Protein 6P3Q (pdb70)

InterPro domains:
  IPR000008 C2 domain [PF00168] (520-601)
  IPR000008 C2 domain [PS50004] (499-614)
  IPR000008 C2 domain [SM00239] (518-619)
  IPR000169 Cysteine peptidase, cysteine active site [PS00139] (75-86)
  IPR001300 Peptidase C2, calpain, catalytic domain [PF00648] (27-341)
  IPR001300 Peptidase C2, calpain, catalytic domain [PS50203] (26-343)
  IPR001300 Peptidase C2, calpain, catalytic domain [SM00230] (8-351)
  IPR001300 Peptidase C2, calpain, catalytic domain [cd00044] (16-341)
  IPR022682 Peptidase C2, calpain, large subunit, domain III [PF01067] (360-488)
  IPR022683 Peptidase C2, calpain, domain III [SM00720] (353-496)
  IPR022684 Peptidase C2, calpain family [PR00704] (11-34)
  IPR022684 Peptidase C2, calpain family [PR00704] (51-73)
  IPR022684 Peptidase C2, calpain family [PR00704] (75-91)
  IPR022684 Peptidase C2, calpain family [PR00704] (117-142)
  IPR022684 Peptidase C2, calpain family [PR00704] (147-170)
  IPR022684 Peptidase C2, calpain family [PR00704] (172-199)
  IPR022684 Peptidase C2, calpain family [PR00704] (319-340)
  IPR022684 Peptidase C2, calpain family [PR00704] (373-390)
  IPR022684 Peptidase C2, calpain family [PR00704] (462-490)
  IPR022684 Peptidase C2, calpain family [PTHR10183] (6-520)

Secondary structure (DSSP, 8-state):
-PEEGGG--HHHHHHHHHHHT-----SSS-SSTTTTS-TT--------B-HHHHSSS-BS-SS-----EE--SS--HHHHHHHHHHHH-HHHHHHHSTTHHHHS--SSSGGG--SEEEEEEEETTEEEEEEEE--B-BSSSSBSSSEESSTTB-HHHHHHHHHHHHHSSGGGGGG--HHHHHHHHHSSEEEEEEHHHHTGGGTSHHHHHHHHHHHHHHHTT-EEEEE----SGGGTTPBPTTS-BTT-EEEEEEEEEEEPPTTSHHHH--SEEEEEEEE-TTSS----STTSTTSHHHHTS-HHHHHHHT---SSTTEEEEEHHHHHHH-SEEEEEE--HHHHH-/-EEGGG--HHHHHHHHHHHT-----SSS-SSTTTTS-TT------EEE-HHHHSSS-BS-SS-TTSS-EE--SS--HHHHHHHHHHHH-HHHHHHHSTTHHHHS--SSSGGG--SEEEEEEEETTEEEEEEEE--EEESSSSBSSSEESSTTB-HHHHHHHHHHHHHSSGGGGGG--HHHHHHHHHS-EEEEEESTTTTTTS-HHHHHHHHHHHHHHHHTT-EEEEE----STTTTTPBPTTS-BTT-EEEEEEEEEEE--GGGHHHH--SEEEEEEEE-TTSS----SSSSTTSTTTTTS-HHHHHHHT---SSTTEEEEEHHHHHHH--EEEEEE--HHHHH-

B-factor: mean 50.18, std 16.56, range [19.46, 105.51]

Nearest PDB structures (foldseek):
  6p3q-assembly2_B  TM=1.003E+00  e=1.565E-78  Homo sapiens
  6p3q-assembly1_A  TM=1.002E+00  e=2.944E-75  Homo sapiens
  7x79-assembly1_A  TM=8.755E-01  e=1.144E-37  Homo sapiens
  1df0-assembly1_A  TM=9.115E-01  e=4.468E-29  Rattus norvegicus
  1kfx-assembly1_L  TM=8.856E-01  e=1.282E-25  Homo sapiens

GO terms:
  GO:0009986 cell surface (C, IDA)
  GO:0004198 calcium-dependent cysteine-type endopeptidase activity (F, TAS)
  GO:0007165 signal transduction (P, TAS)
  GO:0005515 protein binding (F, IPI)
  GO:0070062 extracellular exosome (C, HDA)
  GO:0005925 focal adhesion (C, HDA)

Organism: Homo sapiens (NCBI:txid9606)

Sequence (690 aa):
CVKPYEDQNYSALRRDCRRRKVLFEDPLFPATDDSLYYKGTPGPAVRWKRPKGICEDPRLFVDGISHDLHQGQVGNCWFVAACSSLASRESLWQKVIPDWKEQEWDPEKPNAYAGIFHFHFWRFGEWVDVVIDDRLPTVNNQLIYCHSNSRNEFWCALVEKAYAKLAGCYQALDGGNTADALVDFTGGVSEPIDLTEGDFANDETKRNQLFERMLKVHSRGGLISASIKAVTAADMEARLACGLVKGHAYAVTDVRKVRLGHGLLAFFKSEKLDMIRLRNPWGEREWNGPWSDTSEEWQKVSKSEREKMGVTVQDDGEFWMTFEDVCRYFTDIIKCRVILENLYFVKPYEDQNYSALRRDCRRRKVLFEDPLFPATDDSLYYKGTPGPAVRWKRPKGICEDPRLFVDGISSHDLHQGQVGNCWFVAACSSLASRESLWQKVIPDWKEQEWDPEKPNAYAGIFHFHFWRFGEWVDVVIDDRLPTVNNQLIYCHSNSRNEFWCALVEKAYAKLAGCYQALDGGNTADALVDFTGGVSEPIDLTEGDFANDETKRNQLFERMLKVHSRGGLISASIKAVTAADMEARLACGLVKGHAYAVTDVRKVRLGHGLLAFFKSEKLDMIRLRNPWGEREWNGPWSDTSEEWQKVSKSEREKMGVTVQDDGEFWMTFEDVCRYFTDIIKCRVILENLYF

Solvent-accessible surface area: 32012 Å² total; per-residue (Å²): 180,45,102,55,48,77,140,10,82,19,48,55,51,22,165,57,8,85,218,161,178,64,62,13,112,3,101,92,5,48,25,58,82,101,3,0,22,117,197,78,58,126,31,78,98,26,174,42,54,35,0,88,34,21,31,148,79,6,64,1,11,29,130,41,16,62,65,49,8,82,9,13,134,61,15,23,12,38,0,0,0,0,0,7,1,0,4,44,54,107,50,0,19,62,45,0,1,13,78,62,108,68,14,22,19,39,86,108,63,92,116,33,44,5,0,9,4,15,1,15,0,39,83,189,56,68,13,7,14,0,0,0,0,0,42,4,2,2,52,112,73,106,20,5,19,1,36,4,103,22,199,29,4,0,1,2,0,0,0,1,0,0,16,0,10,28,53,46,9,4,50,16,7,86,67,33,58,15,14,78,0,0,34,14,0,2,1,6,64,27,58,87,20,45,4,98,147,28,74,27,32,111,50,106,100,107,34,57,118,4,0,85,98,1,51,120,10,33,82,156,5,1,6,2,2,1,29,9,101,30,119,72,98,95,23,86,82,34,168,40,98,12,0,0,14,60,18,10,9,0,1,9,21,12,6,90,96,2,161,9,30,179,54,23,69,78,71,36,162,46,85,96,38,28,0,0,28,0,27,4,6,40,8,104,49,46,2,76,16,48,8,1,74,86,10,102,38,32,134,96,6,66,134,85,47,32,89,176,16,13,0,53,63,117,63,95,6,5,7,1,0,21,4,67,8,2,6,124,81,5,18,21,0,23,4,1,107,14,50,26,98,32,34,24,117,73,113,53,52,78,132,10,86,19,49,59,53,29,172,48,6,79,186,142,178,60,65,9,109,3,102,94,8,50,24,56,80,104,3,0,21,116,191,78,60,128,31,69,95,29,179,41,52,37,0,152,37,22,29,137,80,15,69,0,11,28,120,33,19,47,57,48,40,8,74,9,12,129,63,17,20,12,37,0,0,1,0,0,8,0,0,4,48,49,111,52,0,18,58,36,0,1,14,91,62,78,59,16,22,31,39,83,106,70,92,121,30,60,5,0,10,2,15,0,14,0,37,88,184,56,76,13,11,18,0,0,0,0,0,44,2,1,3,46,122,72,108,21,3,17,1,38,4,98,19,196,28,3,0,1,2,0,0,0,1,1,0,15,0,11,24,46,45,8,2,52,19,7,86,68,33,60,13,13,80,0,0,34,13,0,0,2,5,60,28,50,92,20,45,5,87,115,49,71,27,50,94,58,106,102,102,41,51,124,6,0,82,119,2,49,118,13,38,69,139,0,1,5,1,1,2,24,7,110,31,115,70,98,89,22,88,82,34,158,44,94,10,3,0,16,57,20,10,10,0,2,8,26,10,4,90,98,2,170,14,34,167,68,21,84,76,93,35,159,38,111,92,38,30,0,2,42,0,34,4,7,38,10,101,50,50,2,83,14,51,10,0,73,86,6,120,37,36,130,42,9,68,137,88,46,30,87,183,19,15,0,55,61,150,54,94,6,15,7,1,0,18,3,75,7,5,6,127,81,6,22,27,4,24,5,0,96,15,52,24,121,31,30,34,157

CATH classification: 3.90.70.10

Structure (mmCIF, N/CA/C/O backbone):
data_6P3Q
#
_entry.id   6P3Q
#
_cell.length_a   84.038
_cell.length_b   51.576
_cell.length_c   110.635
_cell.angle_alpha   90.000
_cell.angle_beta   110.425
_cell.angle_gamma   90.000
#
_symmetry.space_group_name_H-M   'P 1 21 1'
#
loop_
_atom_site.group_PDB
_atom_site.id
_atom_site.type_symbol
_atom_site.label_atom_id
_atom_site.label_alt_id
_atom_site.label_comp_id
_atom_site.label_asym_id
_atom_site.label_entity_id
_atom_site.label_seq_id
_atom_site.pdbx_PDB_ins_code
_atom_site.Cartn_x
_atom_site.Cartn_y
_atom_site.Cartn_z
_atom_site.occupancy
_atom_site.B_iso_or_equiv
_atom_site.auth_seq_id
_atom_site.auth_comp_id
_atom_site.auth_asym_id
_atom_site.auth_atom_id
_atom_site.pdbx_PDB_model_num
ATOM 1 N N . CYS A 1 7 ? 28.20267 24.99953 22.95941 1.000 77.95082 4 CYS A N 1
ATOM 2 C CA . CYS A 1 7 ? 26.82013 24.77037 22.55722 1.000 81.39313 4 CYS A CA 1
ATOM 3 C C . CYS A 1 7 ? 26.65426 25.13564 21.07843 1.000 80.34318 4 CYS A C 1
ATOM 4 O O . CYS A 1 7 ? 27.30966 26.06372 20.57467 1.000 75.11938 4 CYS A O 1
ATOM 7 N N . VAL A 1 8 ? 25.78355 24.38921 20.39211 1.000 75.41161 5 VAL A N 1
ATOM 8 C CA . VAL A 1 8 ? 25.64690 24.51396 18.94381 1.000 72.74468 5 VAL A CA 1
ATOM 9 C C . VAL A 1 8 ? 25.03769 25.87235 18.59774 1.000 69.36691 5 VAL A C 1
ATOM 10 O O . VAL A 1 8 ? 24.04115 26.30446 19.20049 1.000 63.41053 5 VAL A O 1
ATOM 14 N N . LYS A 1 9 ? 25.64398 26.54889 17.61556 1.000 63.72091 6 LYS A N 1
ATOM 15 C CA . LYS A 1 9 ? 25.35719 27.95804 17.30561 1.000 70.18079 6 LYS A CA 1
ATOM 16 C C . LYS A 1 9 ? 23.96218 28.15466 16.72131 1.000 67.98575 6 LYS A C 1
ATOM 17 O O . LYS A 1 9 ? 23.65730 27.57641 15.67042 1.000 65.29352 6 LYS A O 1
ATOM 23 N N . PRO A 1 10 ? 23.09966 28.96844 17.34102 1.000 70.78708 7 PRO A N 1
ATOM 24 C CA . PRO A 1 10 ? 21.73193 29.13436 16.82144 1.000 66.22699 7 PRO A CA 1
ATOM 25 C C . PRO A 1 10 ? 21.70844 29.93870 15.52364 1.000 59.60069 7 PRO A C 1
ATOM 26 O O . PRO A 1 10 ? 22.36054 30.97802 15.40110 1.000 63.55289 7 PRO A O 1
ATOM 30 N N . TYR A 1 11 ? 21.00489 29.40358 14.53047 1.000 55.39912 8 TYR A N 1
ATOM 31 C CA . TYR A 1 11 ? 20.82182 30.08258 13.25313 1.000 55.84420 8 TYR A CA 1
ATOM 32 C C . TYR A 1 11 ? 19.85841 31.25775 13.39831 1.000 61.30922 8 TYR A C 1
ATOM 33 O O . TYR A 1 11 ? 18.69249 31.07198 13.77537 1.000 61.43344 8 TYR A O 1
ATOM 42 N N . GLU A 1 12 ? 20.34845 32.46506 13.09422 1.000 61.50797 9 GLU A N 1
ATOM 43 C CA . GLU A 1 12 ? 19.52713 33.67586 13.08767 1.000 55.61273 9 GLU A CA 1
ATOM 44 C C . GLU A 1 12 ? 18.92444 33.95974 14.45971 1.000 61.50575 9 GLU A C 1
ATOM 45 O O . GLU A 1 12 ? 17.74135 34.27112 14.58455 1.000 65.64643 9 GLU A O 1
ATOM 51 N N . ASP A 1 13 ? 19.75202 33.83376 15.49809 1.000 64.40890 10 ASP A N 1
ATOM 52 C CA . ASP A 1 13 ? 19.41921 34.27209 16.85417 1.000 65.69964 10 ASP A CA 1
ATOM 53 C C . ASP A 1 13 ? 18.13452 33.63692 17.37184 1.000 66.47051 10 ASP A C 1
ATOM 54 O O . ASP A 1 13 ? 17.38718 34.26261 18.12436 1.000 76.14904 10 ASP A O 1
ATOM 59 N N . GLN A 1 14 ? 17.85914 32.39423 16.99403 1.000 61.56699 11 GLN A N 1
ATOM 60 C CA . GLN A 1 14 ? 16.63176 31.71988 17.39829 1.000 56.98242 11 GLN A CA 1
ATOM 61 C C . GLN A 1 14 ? 16.98433 30.60383 18.36754 1.000 57.08863 11 GLN A C 1
ATOM 62 O O . GLN A 1 14 ? 17.71566 29.66928 18.01283 1.000 58.97314 11 GLN A O 1
ATOM 68 N N . ASN A 1 15 ? 16.47105 30.70627 19.58572 1.000 53.94889 12 ASN A N 1
ATOM 69 C CA . ASN A 1 15 ? 16.75044 29.73969 20.63736 1.000 55.90723 12 ASN A CA 1
ATOM 70 C C . ASN A 1 15 ? 15.55710 28.79370 20.71524 1.000 61.32368 12 ASN A C 1
ATOM 71 O O . ASN A 1 15 ? 14.50042 29.17034 21.22733 1.000 65.82635 12 ASN A O 1
ATOM 76 N N . TYR A 1 16 ? 15.72642 27.56657 20.20488 1.000 50.09308 13 TYR A N 1
ATOM 77 C CA . TYR A 1 16 ? 14.64728 26.58043 20.21928 1.000 51.55179 13 TYR A CA 1
ATOM 78 C C . TYR A 1 16 ? 13.97707 26.48029 21.59012 1.000 55.10734 13 TYR A C 1
ATOM 79 O O . TYR A 1 16 ? 12.77677 26.74006 21.72713 1.000 54.06907 13 TYR A O 1
ATOM 88 N N . SER A 1 17 ? 14.73410 26.07392 22.61496 1.000 57.34060 14 SER A N 1
ATOM 89 C CA . SER A 1 17 ? 14.10989 25.68906 23.88075 1.000 61.59148 14 SER A CA 1
ATOM 90 C C . SER A 1 17 ? 13.43368 26.88340 24.54910 1.000 66.94508 14 SER A C 1
ATOM 91 O O . SER A 1 17 ? 12.45693 26.70807 25.29057 1.000 67.44856 14 SER A O 1
ATOM 94 N N . ALA A 1 18 ? 13.96311 28.09624 24.33291 1.000 68.96992 15 ALA A N 1
ATOM 95 C CA . ALA A 1 18 ? 13.34947 29.31394 24.87693 1.000 69.83163 15 ALA A CA 1
ATOM 96 C C . ALA A 1 18 ? 11.99622 29.59152 24.22689 1.000 69.51084 15 ALA A C 1
ATOM 97 O O . ALA A 1 18 ? 10.97019 29.71053 24.91259 1.000 69.81649 15 ALA A O 1
ATOM 99 N N . LEU A 1 19 ? 11.98797 29.70777 22.89459 1.000 59.99655 16 LEU A N 1
ATOM 100 C CA . LEU A 1 19 ? 10.74731 29.85157 22.14411 1.000 54.94073 16 LEU A CA 1
ATOM 101 C C . LEU A 1 19 ? 9.76642 28.71698 22.44013 1.000 62.39358 16 LEU A C 1
ATOM 102 O O . LEU A 1 19 ? 8.56310 28.95723 22.58642 1.000 61.88294 16 LEU A O 1
ATOM 107 N N . ARG A 1 20 ? 10.24491 27.46775 22.49733 1.000 61.42903 17 ARG A N 1
ATOM 108 C CA . ARG A 1 20 ? 9.33634 26.36400 22.80377 1.000 61.31436 17 ARG A CA 1
ATOM 109 C C . ARG A 1 20 ? 8.67163 26.55690 24.16517 1.000 65.63234 17 ARG A C 1
ATOM 110 O O . ARG A 1 20 ? 7.44149 26.52700 24.27540 1.000 66.10886 17 ARG A O 1
ATOM 118 N N . ARG A 1 21 ? 9.47352 26.76442 25.21647 1.000 66.00561 18 ARG A N 1
ATOM 119 C CA . ARG A 1 21 ? 8.92375 26.83320 26.56898 1.000 71.53028 18 ARG A CA 1
ATOM 120 C C . ARG A 1 21 ? 8.00113 28.03223 26.74051 1.000 72.84313 18 ARG A C 1
ATOM 121 O O . ARG A 1 21 ? 7.05445 27.97773 27.53745 1.000 72.90843 18 ARG A O 1
ATOM 129 N N . ASP A 1 22 ? 8.25514 29.11145 25.99490 1.000 71.56421 19 ASP A N 1
ATOM 130 C CA . ASP A 1 22 ? 7.30692 30.21908 25.90311 1.000 70.87272 19 ASP A CA 1
ATOM 131 C C . ASP A 1 22 ? 5.95423 29.73705 25.38618 1.000 70.81509 19 ASP A C 1
ATOM 132 O O . ASP A 1 22 ? 4.92546 29.88700 26.05643 1.000 74.63076 19 ASP A O 1
ATOM 137 N N . CYS A 1 23 ? 5.94984 29.13186 24.19373 1.000 71.43265 20 CYS A N 1
ATOM 138 C CA . CYS A 1 23 ? 4.71908 28.64588 23.57344 1.000 68.83326 20 CYS A CA 1
ATOM 139 C C . CYS A 1 23 ? 3.94688 27.69769 24.47704 1.000 69.47087 20 CYS A C 1
ATOM 140 O O . CYS A 1 23 ? 2.71017 27.71030 24.48152 1.000 67.79902 20 CYS A O 1
ATOM 143 N N . ARG A 1 24 ? 4.65838 26.83278 25.20814 1.000 69.99608 21 ARG A N 1
ATOM 144 C CA . ARG A 1 24 ? 4.00447 25.91836 26.14429 1.000 78.02958 21 ARG A CA 1
ATOM 145 C C . ARG A 1 24 ? 3.34103 26.68178 27.29020 1.000 78.81774 21 ARG A C 1
ATOM 146 O O . ARG A 1 24 ? 2.18881 26.40356 27.65277 1.000 75.78526 21 ARG A O 1
ATOM 154 N N . ARG A 1 25 ? 4.07207 27.61674 27.90745 1.000 77.12560 22 ARG A N 1
ATOM 155 C CA . ARG A 1 25 ? 3.48645 28.38996 28.99643 1.000 81.34637 22 ARG A CA 1
ATOM 156 C C . ARG A 1 25 ? 2.23126 29.12345 28.53318 1.000 78.82999 22 ARG A C 1
ATOM 157 O O . ARG A 1 25 ? 1.25526 29.21853 29.28455 1.000 88.04187 22 ARG A O 1
ATOM 165 N N . ARG A 1 26 ? 2.22582 29.62360 27.29190 1.000 68.23823 23 ARG A N 1
ATOM 166 C CA . ARG A 1 26 ? 1.09394 30.35767 26.72873 1.000 65.27445 23 ARG A CA 1
ATOM 167 C C . ARG A 1 26 ? 0.05303 29.48366 26.02035 1.000 67.40341 23 ARG A C 1
ATOM 168 O O . ARG A 1 26 ? -1.02107 29.99020 25.67834 1.000 64.29801 23 ARG A O 1
ATOM 176 N N . LYS A 1 27 ? 0.33613 28.19176 25.81156 1.000 75.21430 24 LYS A N 1
ATOM 177 C CA . LYS A 1 27 ? -0.57339 27.23211 25.15830 1.000 68.90436 24 LYS A CA 1
ATOM 178 C C . LYS A 1 27 ? -0.92572 27.65212 23.72880 1.000 64.40164 24 LYS A C 1
ATOM 179 O O . LYS A 1 27 ? -2.07264 27.57111 23.29389 1.000 62.31958 24 LYS A O 1
ATOM 185 N N . VAL A 1 28 ? 0.08991 28.07043 22.98169 1.000 63.49346 25 VAL A N 1
ATOM 186 C CA . VAL A 1 28 ? -0.05459 28.43794 21.58139 1.000 66.27724 25 VAL A CA 1
ATOM 187 C C . VAL A 1 28 ? 0.99799 27.65098 20.80171 1.000 68.66303 25 VAL A C 1
ATOM 188 O O . VAL A 1 28 ? 1.96583 27.14782 21.37403 1.000 67.33954 25 VAL A O 1
ATOM 192 N N . LEU A 1 29 ? 0.76769 27.47952 19.49492 1.000 61.68889 26 LEU A N 1
ATOM 193 C CA . LEU A 1 29 ? 1.68953 26.74856 18.62630 1.000 54.39769 26 LEU A CA 1
ATOM 194 C C . LEU A 1 29 ? 2.58678 27.71412 17.86515 1.000 50.99756 26 LEU A C 1
ATOM 195 O O . LEU A 1 29 ? 2.09805 28.63026 17.19572 1.000 54.94752 26 LEU A O 1
ATOM 200 N N . PHE A 1 30 ? 3.88688 27.45050 17.90603 1.000 46.91488 27 PHE A N 1
ATOM 201 C CA . PHE A 1 30 ? 4.88087 28.37469 17.38085 1.000 51.18583 27 PHE A CA 1
ATOM 202 C C . PHE A 1 30 ? 4.58690 28.76438 15.93380 1.000 50.72368 27 PHE A C 1
ATOM 203 O O . PHE A 1 30 ? 4.21009 27.91724 15.12148 1.000 54.93136 27 PHE A O 1
ATOM 211 N N . GLU A 1 31 ? 4.68140 30.06990 15.63401 1.000 51.20040 28 GLU A N 1
ATOM 212 C CA . GLU A 1 31 ? 4.62813 30.58924 14.26043 1.000 53.80861 28 GLU A CA 1
ATOM 213 C C . GLU A 1 31 ? 5.94853 31.30726 13.98507 1.000 52.95440 28 GLU A C 1
ATOM 214 O O . GLU A 1 31 ? 6.25752 32.29949 14.64922 1.000 58.88350 28 GLU A O 1
ATOM 220 N N . ASP A 1 32 ? 6.75538 30.77068 13.05709 1.000 51.97482 29 ASP A N 1
ATOM 221 C CA . ASP A 1 32 ? 8.09504 31.31633 12.71215 1.000 49.19800 29 ASP A CA 1
ATOM 222 C C . ASP A 1 32 ? 8.03974 32.65897 11.97048 1.000 53.46140 29 ASP A C 1
ATOM 223 O O . ASP A 1 32 ? 7.51490 32.70739 10.84865 1.000 54.25593 29 ASP A O 1
ATOM 228 N N . PRO A 1 33 ? 8.59445 33.75699 12.52828 1.000 50.18013 30 PRO A N 1
ATOM 229 C CA . PRO A 1 33 ? 8.59444 35.04212 11.79741 1.000 43.27298 30 PRO A CA 1
ATOM 230 C C . PRO A 1 33 ? 9.60208 35.13086 10.66739 1.000 42.24300 30 PRO A C 1
ATOM 231 O O . PRO A 1 33 ? 9.38369 35.89031 9.71843 1.000 43.74335 30 PRO A O 1
ATOM 235 N N . LEU A 1 34 ? 10.68915 34.38127 10.71841 1.000 43.71690 31 LEU A N 1
ATOM 236 C CA . LEU A 1 34 ? 11.71778 34.53429 9.70776 1.000 40.66897 31 LEU A CA 1
ATOM 237 C C . LEU A 1 34 ? 11.49563 33.62471 8.51598 1.000 46.26366 31 LEU A C 1
ATOM 238 O O . LEU A 1 34 ? 12.15942 33.80109 7.49023 1.000 46.55184 31 LEU A O 1
ATOM 243 N N . PHE A 1 35 ? 10.59575 32.64827 8.63149 1.000 46.86373 32 PHE A N 1
ATOM 244 C CA . PHE A 1 35 ? 10.24690 31.75720 7.52426 1.000 43.96988 32 PHE A CA 1
ATOM 245 C C . PHE A 1 35 ? 8.74133 31.52054 7.57221 1.000 48.21830 32 PHE A C 1
ATOM 246 O O . PHE A 1 35 ? 8.26146 30.43664 7.93430 1.000 42.86999 32 PHE A O 1
ATOM 254 N N . PRO A 1 36 ? 7.95842 32.53397 7.20500 1.000 53.51820 33 PRO A N 1
ATOM 255 C CA . PRO A 1 36 ? 6.51629 32.49315 7.46257 1.000 47.39520 33 PRO A CA 1
ATOM 256 C C . PRO A 1 36 ? 5.78908 31.59482 6.47117 1.000 43.73333 33 PRO A C 1
ATOM 257 O O . PRO A 1 36 ? 6.29700 31.23596 5.40215 1.000 36.59030 33 PRO A O 1
ATOM 261 N N . ALA A 1 37 ? 4.54569 31.28526 6.83714 1.000 41.07595 34 ALA A N 1
ATOM 262 C CA . ALA A 1 37 ? 3.72217 30.33875 6.10796 1.000 34.94518 34 ALA A CA 1
ATOM 263 C C . ALA A 1 37 ? 3.13350 30.97377 4.85675 1.000 37.07050 34 ALA A C 1
ATOM 264 O O . ALA A 1 37 ? 1.92779 30.88258 4.61862 1.000 44.30062 34 ALA A O 1
ATOM 266 N N . THR A 1 38 ? 3.96688 31.59019 4.03022 1.000 32.64971 35 THR A N 1
ATOM 267 C CA . THR A 1 38 ? 3.47528 32.45276 2.97051 1.000 34.76172 35 THR A CA 1
ATOM 268 C C . THR A 1 38 ? 4.25006 32.15154 1.71219 1.000 35.97711 35 THR A C 1
ATOM 269 O O . THR A 1 38 ? 5.32399 31.55853 1.75898 1.000 38.32123 35 THR A O 1
ATOM 273 N N . ASP A 1 39 ? 3.75522 32.66568 0.59134 1.000 36.83137 36 ASP A N 1
ATOM 274 C CA . ASP A 1 39 ? 4.40885 32.38471 -0.67439 1.000 36.94550 36 ASP A CA 1
ATOM 275 C C . ASP A 1 39 ? 5.81505 32.94810 -0.76550 1.000 36.86234 36 ASP A C 1
ATOM 276 O O . ASP A 1 39 ? 6.48349 32.70882 -1.77511 1.000 37.84412 36 ASP A O 1
ATOM 281 N N . ASP A 1 40 ? 6.28185 33.71798 0.21528 1.000 38.42453 37 ASP A N 1
ATOM 282 C CA . ASP A 1 40 ? 7.67335 34.15162 0.11087 1.000 40.82273 37 ASP A CA 1
ATOM 283 C C . ASP A 1 40 ? 8.65433 33.07022 0.53319 1.000 42.28837 37 ASP A C 1
ATOM 284 O O . ASP A 1 40 ? 9.77726 33.02819 0.01231 1.000 41.16535 37 ASP A O 1
ATOM 289 N N . SER A 1 41 ? 8.22970 32.15775 1.40722 1.000 36.41925 38 SER A N 1
ATOM 290 C CA . SER A 1 41 ? 9.01727 30.98342 1.71270 1.000 28.29533 38 SER A CA 1
ATOM 291 C C . SER A 1 41 ? 8.96844 29.95958 0.58375 1.000 32.24592 38 SER A C 1
ATOM 292 O O . SER A 1 41 ? 9.72460 28.98707 0.62085 1.000 33.58081 38 SER A O 1
ATOM 295 N N . LEU A 1 42 ? 8.08959 30.14243 -0.40153 1.000 29.65184 39 LEU A N 1
ATOM 296 C CA . LEU A 1 42 ? 7.91176 29.19396 -1.49511 1.000 31.53585 39 LEU A CA 1
ATOM 297 C C . LEU A 1 42 ? 8.66932 29.57772 -2.75351 1.000 34.42607 39 LEU A C 1
ATOM 298 O O . LEU A 1 42 ? 9.43223 28.77426 -3.28409 1.000 36.27176 39 LEU A O 1
ATOM 303 N N . TYR A 1 43 ? 8.36727 30.73886 -3.32072 1.000 40.58766 40 TYR A N 1
ATOM 304 C CA . TYR A 1 43 ? 8.86626 31.08335 -4.64084 1.000 40.44594 40 TYR A CA 1
ATOM 305 C C . TYR A 1 43 ? 9.78932 32.28762 -4.57885 1.000 40.26476 40 TYR A C 1
ATOM 306 O O . TYR A 1 43 ? 9.78339 33.07503 -3.62424 1.000 38.87249 40 TYR A O 1
ATOM 315 N N . TYR A 1 44 ? 10.59450 32.39204 -5.62580 1.000 40.86800 41 TYR A N 1
ATOM 316 C CA . TYR A 1 44 ? 11.42795 33.55579 -5.81746 1.000 44.79126 41 TYR A CA 1
ATOM 317 C C . TYR A 1 44 ? 10.52478 34.77812 -5.95468 1.000 51.24199 41 TYR A C 1
ATOM 318 O O . TYR A 1 44 ? 9.33966 34.65805 -6.29381 1.000 47.96976 41 TYR A O 1
ATOM 327 N N . LYS A 1 45 ? 11.07662 35.94967 -5.60335 1.000 49.14214 42 LYS A N 1
ATOM 328 C CA . LYS A 1 45 ? 10.35555 37.21962 -5.66531 1.000 49.23738 42 LYS A CA 1
ATOM 329 C C . LYS A 1 45 ? 9.65789 37.39994 -7.01697 1.000 48.49628 42 LYS A C 1
ATOM 330 O O . LYS A 1 45 ? 10.29973 37.31364 -8.07445 1.000 43.29833 42 LYS A O 1
ATOM 336 N N . GLY A 1 46 ? 8.33135 37.61629 -6.97759 1.000 42.67101 43 GLY A N 1
ATOM 337 C CA . GLY A 1 46 ? 7.54642 37.88082 -8.17017 1.000 47.19682 43 GLY A CA 1
ATOM 338 C C . GLY A 1 46 ? 7.24787 36.68614 -9.05988 1.000 54.64414 43 GLY A C 1
ATOM 339 O O . GLY A 1 46 ? 6.54056 36.85247 -10.06425 1.000 57.47546 43 GLY A O 1
ATOM 340 N N . THR A 1 47 ? 7.78275 35.49559 -8.74562 1.000 60.18351 44 THR A N 1
ATOM 341 C CA . THR A 1 47 ? 7.45395 34.27354 -9.49552 1.000 58.95308 44 THR A CA 1
ATOM 342 C C . THR A 1 47 ? 6.03684 33.82689 -9.13023 1.000 56.11314 44 THR A C 1
ATOM 343 O O . THR A 1 47 ? 5.65810 33.88882 -7.95204 1.000 53.00812 44 THR A O 1
ATOM 347 N N . PRO A 1 48 ? 5.19051 33.48338 -10.10893 1.000 55.73839 45 PRO A N 1
ATOM 348 C CA . PRO A 1 48 ? 3.86587 32.92711 -9.79066 1.000 53.36702 45 PRO A CA 1
ATOM 349 C C . PRO A 1 48 ? 3.99869 31.43537 -9.52065 1.000 58.81338 45 PRO A C 1
ATOM 350 O O . PRO A 1 48 ? 4.52172 30.68253 -10.34994 1.000 57.23336 45 PRO A O 1
ATOM 354 N N . GLY A 1 49 ? 3.62138 31.02203 -8.31969 1.000 50.59762 46 GLY A N 1
ATOM 355 C CA . GLY A 1 49 ? 3.58317 29.61718 -8.02606 1.000 49.81225 46 GLY A CA 1
ATOM 356 C C . GLY A 1 49 ? 2.17729 29.14760 -7.72905 1.000 51.68672 46 GLY A C 1
ATOM 357 O O . GLY A 1 49 ? 1.25619 29.94633 -7.51612 1.000 54.05521 46 GLY A O 1
ATOM 358 N N . PRO A 1 50 ? 2.01383 27.82707 -7.63665 1.000 49.10015 47 PRO A N 1
ATOM 359 C CA . PRO A 1 50 ? 0.70926 27.24826 -7.28909 1.000 48.18728 47 PRO A CA 1
ATOM 360 C C . PRO A 1 50 ? 0.14875 27.79120 -5.98432 1.000 42.16557 47 PRO A C 1
ATOM 361 O O . PRO A 1 50 ? 0.87044 28.03616 -5.02127 1.000 45.54246 47 PRO A O 1
ATOM 365 N N . ALA A 1 51 ? -1.16454 27.92562 -5.93997 1.000 43.53887 48 ALA A N 1
ATOM 366 C CA . ALA A 1 51 ? -1.80162 28.26541 -4.68251 1.000 41.77102 48 ALA A CA 1
ATOM 367 C C . ALA A 1 51 ? -1.74348 27.05864 -3.77529 1.000 40.34329 48 ALA A C 1
ATOM 368 O O . ALA A 1 51 ? -2.07480 25.93694 -4.17872 1.000 44.98196 48 ALA A O 1
ATOM 370 N N . VAL A 1 52 ? -1.30090 27.31036 -2.55615 1.000 38.09348 49 VAL A N 1
ATOM 371 C CA . VAL A 1 52 ? -0.93366 26.32534 -1.55643 1.000 34.71609 49 VAL A CA 1
ATOM 372 C C . VAL A 1 52 ? -1.76024 26.60189 -0.31376 1.000 33.88912 49 VAL A C 1
ATOM 373 O O . VAL A 1 52 ? -2.26010 27.70850 -0.12980 1.000 37.32930 49 VAL A O 1
ATOM 377 N N . ARG A 1 53 ? -1.96542 25.57289 0.50634 1.000 29.01221 50 ARG A N 1
ATOM 378 C CA . ARG A 1 53 ? -2.52821 25.73051 1.84251 1.000 29.74650 50 ARG A CA 1
ATOM 379 C C . ARG A 1 53 ? -1.53752 25.16917 2.84916 1.000 33.93026 50 ARG A C 1
ATOM 380 O O . ARG A 1 53 ? -1.30416 23.96156 2.88137 1.000 35.46638 50 ARG A O 1
ATOM 388 N N . TRP A 1 54 ? -1.00236 26.02941 3.70424 1.000 34.97213 51 TRP A N 1
ATOM 389 C CA . TRP A 1 54 ? -0.09662 25.60521 4.76127 1.000 33.23747 51 TRP A CA 1
ATOM 39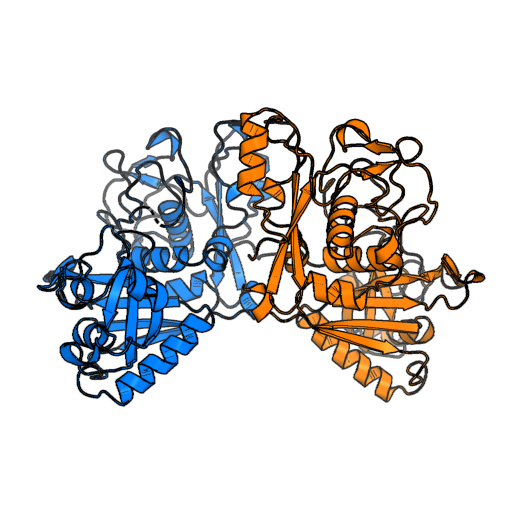0 C C . TRP A 1 54 ? -0.93664 24.96470 5.85756 1.000 34.37521 51 TRP A C 1
ATOM 391 O O . TRP A 1 54 ? -1.83583 25.61872 6.38669 1.000 36.04307 51 TRP A O 1
ATOM 402 N N . LYS A 1 55 ? -0.67886 23.68277 6.17985 1.000 34.49574 52 LYS A N 1
ATOM 403 C CA . LYS A 1 55 ? -1.37820 22.99334 7.26362 1.000 31.24886 52 LYS A CA 1
ATOM 404 C C . LYS A 1 55 ? -0.36494 22.44707 8.24900 1.000 34.57424 52 LYS A C 1
ATOM 405 O O . LYS A 1 55 ? 0.76962 22.13264 7.89037 1.000 36.64548 52 LYS A O 1
ATOM 411 N N . ARG A 1 56 ? -0.77702 22.36040 9.47788 1.000 37.41278 53 ARG A N 1
ATOM 412 C CA . ARG A 1 56 ? 0.00630 21.66627 10.48313 1.000 38.67483 53 ARG A CA 1
ATOM 413 C C . ARG A 1 56 ? -0.26483 20.16804 10.42766 1.000 39.58251 53 ARG A C 1
ATOM 414 O O . ARG A 1 56 ? -1.32254 19.74287 9.95224 1.000 37.95689 53 ARG A O 1
ATOM 422 N N . PRO A 1 57 ? 0.69143 19.34779 10.88697 1.000 45.77830 54 PRO A N 1
ATOM 423 C CA . PRO A 1 57 ? 0.52398 17.88572 10.75881 1.000 41.53191 54 PRO A CA 1
ATOM 424 C C . PRO A 1 57 ? -0.80160 17.37686 11.28853 1.000 43.54579 54 PRO A C 1
ATOM 425 O O . PRO A 1 57 ? -1.43479 16.56378 10.60016 1.000 41.93383 54 PRO A O 1
ATOM 429 N N . LYS A 1 58 ? -1.26433 17.86203 12.45401 1.000 41.92790 55 LYS A N 1
ATOM 430 C CA . LYS A 1 58 ? -2.58943 17.46940 12.94029 1.000 48.23756 55 LYS A CA 1
ATOM 431 C C . LYS A 1 58 ? -3.64425 17.64869 11.85864 1.000 45.76591 55 LYS A C 1
ATOM 432 O O . LYS A 1 58 ? -4.51541 16.79241 11.68187 1.000 48.54105 55 LYS A O 1
ATOM 438 N N . GLY A 1 59 ? -3.56012 18.74314 11.10384 1.000 37.11581 56 GLY A N 1
ATOM 439 C CA . GLY A 1 59 ? -4.52048 19.00312 10.05618 1.000 38.43977 56 GLY A CA 1
ATOM 440 C C . GLY A 1 59 ? -4.32079 18.21154 8.79169 1.000 40.11379 56 GLY A C 1
ATOM 441 O O . GLY A 1 59 ? -5.18848 18.24654 7.91504 1.000 40.31698 56 GLY A O 1
ATOM 442 N N . ILE A 1 60 ? -3.19493 17.52103 8.66012 1.000 40.28053 57 ILE A N 1
ATOM 443 C CA . ILE A 1 60 ? -2.96919 16.66348 7.50326 1.000 43.73584 57 ILE A CA 1
ATOM 444 C C . ILE A 1 60 ? -3.39694 15.22748 7.77978 1.000 46.59731 57 ILE A C 1
ATOM 445 O O . ILE A 1 60 ? -4.07439 14.60287 6.95848 1.000 50.26904 57 ILE A O 1
ATOM 450 N N . CYS A 1 61 ? -2.99077 14.66807 8.91885 1.000 47.39025 58 CYS A N 1
ATOM 451 C CA . CYS A 1 61 ? -3.37644 13.30851 9.28298 1.000 48.44647 58 CYS A CA 1
ATOM 452 C C . CYS A 1 61 ? -3.22634 13.12649 10.77552 1.000 51.28827 58 CYS A C 1
ATOM 453 O O . CYS A 1 61 ? -2.13657 13.33233 11.31355 1.000 53.88078 58 CYS A O 1
ATOM 456 N N . GLU A 1 62 ? -4.29507 12.67704 11.41849 1.000 53.98297 59 GLU A N 1
ATOM 457 C CA . GLU A 1 62 ? -4.27621 12.45513 12.85197 1.000 58.45361 59 GLU A CA 1
ATOM 458 C C . GLU A 1 62 ? -3.13230 11.52284 13.25105 1.000 48.57724 59 GLU A C 1
ATOM 459 O O . GLU A 1 62 ? -2.59214 10.77754 12.43298 1.000 45.33540 59 GLU A O 1
ATOM 465 N N . ASP A 1 63 ? -2.74951 11.60235 14.53669 1.000 42.38486 60 ASP A N 1
ATOM 466 C CA . ASP A 1 63 ? -1.60259 10.91113 15.12297 1.000 48.93582 60 ASP A CA 1
ATOM 467 C C . ASP A 1 63 ? -0.31531 11.22742 14.36520 1.000 46.11145 60 ASP A C 1
ATOM 468 O O . ASP A 1 63 ? 0.34564 10.31519 13.85738 1.000 43.32873 60 ASP A O 1
ATOM 473 N N . PRO A 1 64 ? 0.10103 12.48397 14.28171 1.000 47.61936 61 PRO A N 1
ATOM 474 C CA . PRO A 1 64 ? 1.28469 12.79032 13.47193 1.000 49.81056 61 PRO A CA 1
ATOM 475 C C . PRO A 1 64 ? 2.56067 12.34338 14.16977 1.000 50.06899 61 PRO A C 1
ATOM 476 O O . PRO A 1 64 ? 2.71432 12.51266 15.38286 1.000 50.60120 61 PRO A O 1
ATOM 480 N N . ARG A 1 65 ? 3.48928 11.78345 13.38401 1.000 43.44747 62 ARG A N 1
ATOM 481 C CA . ARG A 1 65 ? 4.75517 11.28457 13.91074 1.000 46.16106 62 ARG A CA 1
ATOM 482 C C . ARG A 1 65 ? 5.93880 11.76383 13.07561 1.000 42.32810 62 ARG A C 1
ATOM 483 O O . ARG A 1 65 ? 5.83672 11.92406 11.85555 1.000 39.42045 62 ARG A O 1
ATOM 491 N N . LEU A 1 66 ? 7.06548 12.00174 13.76278 1.000 42.50726 63 LEU A N 1
ATOM 492 C CA . LEU A 1 66 ? 8.34956 12.17350 13.08595 1.000 37.72782 63 LEU A CA 1
ATOM 493 C C . LEU A 1 66 ? 8.75161 10.91566 12.34483 1.000 39.34419 63 LEU A C 1
ATOM 494 O O . LEU A 1 66 ? 9.11982 10.96298 11.16307 1.000 32.33079 63 LEU A O 1
ATOM 499 N N . PHE A 1 67 ? 8.77432 9.79059 13.06665 1.000 42.30741 64 PHE A N 1
ATOM 500 C CA . PHE A 1 67 ? 8.98950 8.46898 12.49647 1.000 39.54664 64 PHE A CA 1
ATOM 501 C C . PHE A 1 67 ? 7.80066 7.59096 12.83517 1.000 40.72953 64 PHE A C 1
ATOM 502 O O . PHE A 1 67 ? 7.44279 7.44261 14.00845 1.000 42.21987 64 PHE A O 1
ATOM 510 N N . VAL A 1 68 ? 7.18333 7.03866 11.79906 1.000 42.67508 65 VAL A N 1
ATOM 511 C CA . VAL A 1 68 ? 6.31636 5.88003 11.93082 1.000 46.60218 65 VAL A CA 1
ATOM 512 C C . VAL A 1 68 ? 7.25191 4.68734 11.91630 1.000 50.18075 65 VAL A C 1
ATOM 513 O O . VAL A 1 68 ? 7.90024 4.42910 10.90105 1.000 56.26943 65 VAL A O 1
ATOM 517 N N . ASP A 1 69 ? 7.38006 4.00817 13.05707 1.000 49.77294 66 ASP A N 1
ATOM 518 C CA . ASP A 1 69 ? 8.35889 2.92911 13.24700 1.000 56.27446 66 ASP A CA 1
ATOM 519 C C . ASP A 1 69 ? 9.75138 3.54519 13.10859 1.000 61.22218 66 ASP A C 1
ATOM 520 O O . ASP A 1 69 ? 10.13391 4.37388 13.95708 1.000 51.80887 66 ASP A O 1
ATOM 525 N N . GLY A 1 70 ? 10.54126 3.16882 12.09455 1.000 62.72151 67 GLY A N 1
ATOM 526 C CA . GLY A 1 70 ? 11.88975 3.65934 11.90219 1.000 62.65341 67 GLY A CA 1
ATOM 527 C C . GLY A 1 70 ? 12.04812 4.57600 10.68977 1.000 62.29288 67 GLY A C 1
ATOM 528 O O . GLY A 1 70 ? 11.14955 4.73632 9.85751 1.000 65.47621 67 GLY A O 1
ATOM 529 N N . ILE A 1 71 ? 13.26123 5.12908 10.57339 1.000 51.04675 68 ILE A N 1
ATOM 530 C CA . ILE A 1 71 ? 13.50631 6.23483 9.65152 1.000 45.80940 68 ILE A CA 1
ATOM 531 C C . ILE A 1 71 ? 13.57574 5.74934 8.20219 1.000 51.51824 68 ILE A C 1
ATOM 532 O O . ILE A 1 71 ? 13.02769 6.38893 7.29421 1.000 47.12708 68 ILE A O 1
ATOM 537 N N . SER A 1 72 ? 14.23618 4.61899 7.95633 1.000 57.67075 69 SER A N 1
ATOM 538 C CA . SER A 1 72 ? 14.25463 4.01198 6.62124 1.000 59.27241 69 SER A CA 1
ATOM 539 C C . SER A 1 72 ? 13.60909 2.62687 6.65162 1.000 58.68018 69 SER A C 1
ATOM 540 O O . SER A 1 72 ? 12.65471 2.35619 5.92096 1.000 66.93454 69 SER A O 1
ATOM 543 N N . HIS A 1 74 ? 10.35739 3.64709 5.67257 1.000 58.85565 71 HIS A N 1
ATOM 544 C CA . HIS A 1 74 ? 9.32755 4.08611 4.73235 1.000 50.50068 71 HIS A CA 1
ATOM 545 C C . HIS A 1 74 ? 9.87362 4.74338 3.50192 1.000 39.21324 71 HIS A C 1
ATOM 546 O O . HIS A 1 74 ? 10.92309 5.36883 3.54220 1.000 37.48794 71 HIS A O 1
ATOM 553 N N . ASP A 1 75 ? 9.14519 4.56991 2.40219 1.000 36.90179 72 ASP A N 1
ATOM 554 C CA . ASP A 1 75 ? 9.56319 5.09739 1.11573 1.000 33.33859 72 ASP A CA 1
ATOM 555 C C . ASP A 1 75 ? 9.48781 6.61370 1.10312 1.000 30.96238 72 ASP A C 1
ATOM 556 O O . ASP A 1 75 ? 8.78190 7.24497 1.88355 1.000 27.75306 72 ASP A O 1
ATOM 561 N N . LEU A 1 76 ? 10.24734 7.20057 0.20904 1.000 27.33040 73 LEU A N 1
ATOM 562 C CA . LEU A 1 76 ? 10.25484 8.63768 0.09304 1.000 27.61874 73 LEU A CA 1
ATOM 563 C C . LEU A 1 76 ? 9.78454 9.00315 -1.29726 1.000 28.23574 73 LEU A C 1
ATOM 564 O O . LEU A 1 76 ? 10.04998 8.28643 -2.26222 1.000 28.52509 73 LEU A O 1
ATOM 569 N N . HIS A 1 77 ? 9.00529 10.06890 -1.36434 1.000 31.84548 74 HIS A N 1
ATOM 570 C CA . HIS A 1 77 ? 8.59116 10.66540 -2.61995 1.000 36.15843 74 HIS A CA 1
ATOM 571 C C . HIS A 1 77 ? 8.96050 12.14656 -2.57023 1.000 31.76322 74 HIS A C 1
ATOM 572 O O . HIS A 1 77 ? 8.93134 12.77491 -1.50208 1.000 28.65108 74 HIS A O 1
ATOM 579 N N . GLN A 1 78 ? 9.40663 12.67194 -3.71240 1.000 28.77985 75 GLN A N 1
ATOM 580 C CA . GLN A 1 78 ? 9.71646 14.09182 -3.79862 1.000 31.54786 75 GLN A CA 1
ATOM 581 C C . GLN A 1 78 ? 8.45908 14.92695 -3.93407 1.000 34.76221 75 GLN A C 1
ATOM 582 O O . GLN A 1 78 ? 8.40120 16.04001 -3.41424 1.000 36.44191 75 GLN A O 1
ATOM 588 N N . GLY A 1 79 ? 7.44019 14.39583 -4.57584 1.000 36.78229 76 GLY A N 1
ATOM 589 C CA . GLY A 1 79 ? 6.19427 15.09888 -4.72255 1.000 31.28180 76 GLY A CA 1
ATOM 590 C C . GLY A 1 79 ? 6.07207 15.74496 -6.08594 1.000 37.45606 76 GLY A C 1
ATOM 591 O O . GLY A 1 79 ? 6.90678 15.58331 -6.99095 1.000 35.19146 76 GLY A O 1
ATOM 592 N N . GLN A 1 80 ? 4.95847 16.47497 -6.20292 1.000 36.18608 77 GLN A N 1
ATOM 593 C CA . GLN A 1 80 ? 4.62332 17.17943 -7.43013 1.000 36.40585 77 GLN A CA 1
ATOM 594 C C . GLN A 1 80 ? 5.65733 18.23982 -7.76337 1.000 36.97095 77 GLN A C 1
ATOM 595 O O . GLN A 1 80 ? 5.90019 18.51311 -8.94667 1.000 39.33694 77 GLN A O 1
ATOM 601 N N . VAL A 1 81 ? 6.25217 18.87316 -6.74663 1.000 33.08512 78 VAL A N 1
ATOM 602 C CA . VAL A 1 81 ? 7.15237 19.99473 -7.01214 1.000 38.59745 78 VAL A CA 1
ATOM 603 C C . VAL A 1 81 ? 8.44867 19.90517 -6.20369 1.000 40.88973 78 VAL A C 1
ATOM 604 O O . VAL A 1 81 ? 9.29535 20.81213 -6.28116 1.000 38.24793 78 VAL A O 1
ATOM 608 N N . GLY A 1 82 ? 8.63753 18.79599 -5.46549 1.000 34.99843 79 GLY A N 1
ATOM 609 C CA . GLY A 1 82 ? 9.86059 18.56559 -4.71722 1.000 30.46402 79 GLY A CA 1
ATOM 610 C C . GLY A 1 82 ? 10.99274 18.10409 -5.62619 1.000 30.91294 79 GLY A C 1
ATOM 611 O O . GLY A 1 82 ? 10.83542 17.94849 -6.83601 1.000 32.22268 79 GLY A O 1
ATOM 612 N N . ASN A 1 83 ? 12.16243 17.88415 -5.02432 1.000 31.04900 80 ASN A N 1
ATOM 613 C CA . ASN A 1 83 ? 13.39801 17.61390 -5.76300 1.000 25.86969 80 ASN A CA 1
ATOM 614 C C . ASN A 1 83 ? 13.93671 16.21725 -5.46281 1.000 34.48363 80 ASN A C 1
ATOM 615 O O . ASN A 1 83 ? 14.23540 15.89849 -4.30264 1.000 31.30511 80 ASN A O 1
ATOM 620 N N . CYS A 1 84 ? 14.08577 15.39960 -6.52250 1.000 37.39670 81 CYS A N 1
ATOM 621 C CA . CYS A 1 84 ? 14.60004 14.04217 -6.38079 1.000 26.96146 81 CYS A CA 1
ATOM 622 C C . CYS A 1 84 ? 15.93000 14.00596 -5.63404 1.000 30.71076 81 CYS A C 1
ATOM 623 O O . CYS A 1 84 ? 16.15944 13.09909 -4.82231 1.000 28.55010 81 CYS A O 1
ATOM 626 N N . TRP A 1 85 ? 16.82687 14.97506 -5.89956 1.000 29.66763 82 TRP A N 1
ATOM 627 C CA . TRP A 1 85 ? 18.13959 14.95749 -5.24561 1.000 29.88718 82 TRP A CA 1
ATOM 628 C C . TRP A 1 85 ? 18.00443 15.03190 -3.73219 1.000 27.29336 82 TRP A C 1
ATOM 629 O O . TRP A 1 85 ? 18.82354 14.44658 -3.01053 1.000 26.16382 82 TRP A O 1
ATOM 640 N N . PHE A 1 86 ? 16.99488 15.75333 -3.23048 1.000 25.83259 83 PHE A N 1
ATOM 641 C CA . PHE A 1 86 ? 16.81518 15.84173 -1.78415 1.000 26.71079 83 PHE A CA 1
ATOM 642 C C . PHE A 1 86 ? 16.34381 14.51279 -1.21634 1.000 27.31579 83 PHE A C 1
ATOM 643 O O . PHE A 1 86 ? 16.65676 14.17987 -0.06591 1.000 28.61206 83 PHE A O 1
ATOM 651 N N . VAL A 1 87 ? 15.56980 13.75815 -1.99556 1.000 24.84952 84 VAL A N 1
ATOM 652 C CA . VAL A 1 87 ? 15.15270 12.42711 -1.56696 1.000 24.11428 84 VAL A CA 1
ATOM 653 C C . VAL A 1 87 ? 16.36281 11.51445 -1.45768 1.000 21.76587 84 VAL A C 1
ATOM 654 O O . VAL A 1 87 ? 16.58085 10.86604 -0.43431 1.000 22.19003 84 VAL A O 1
ATOM 658 N N . ALA A 1 88 ? 17.20299 11.51102 -2.48717 1.000 23.07104 85 ALA A N 1
ATOM 659 C CA . ALA A 1 88 ? 18.47310 10.80920 -2.41469 1.000 21.64198 85 ALA A CA 1
ATOM 660 C C . ALA A 1 88 ? 19.23696 11.17098 -1.15304 1.000 23.64277 85 ALA A C 1
ATOM 661 O O . ALA A 1 88 ? 19.61210 10.28961 -0.37556 1.000 27.84788 85 ALA A O 1
ATOM 663 N N . ALA A 1 89 ? 19.44034 12.46798 -0.90814 1.000 24.20940 86 ALA A N 1
ATOM 664 C CA . ALA A 1 89 ? 20.22783 12.89266 0.24784 1.000 22.23412 86 ALA A CA 1
ATOM 665 C C . ALA A 1 89 ? 19.60098 12.46426 1.57049 1.000 25.61238 86 ALA A C 1
ATOM 666 O O . ALA A 1 89 ? 20.30971 12.12770 2.52143 1.000 30.37167 86 ALA A O 1
ATOM 668 N N . CYS A 1 90 ? 18.28360 12.51200 1.67802 1.000 27.10768 87 CYS A N 1
ATOM 669 C CA . CYS A 1 90 ? 17.66151 12.06219 2.91554 1.000 27.13870 87 CYS A CA 1
ATOM 670 C C . CYS A 1 90 ? 17.81889 10.56008 3.09768 1.000 31.11334 87 CYS A C 1
ATOM 671 O O . CYS A 1 90 ? 18.06424 10.08733 4.21782 1.000 33.07338 87 CYS A O 1
ATOM 674 N N . SER A 1 91 ? 17.72616 9.80116 1.99887 1.000 30.23960 88 SER A N 1
ATOM 675 C CA . SER A 1 91 ? 17.86706 8.35326 2.06156 1.000 23.65211 88 SER A CA 1
ATOM 676 C C . SER A 1 91 ? 19.20404 7.98060 2.66267 1.000 26.01203 88 SER A C 1
ATOM 677 O O . SER A 1 91 ? 19.27557 7.26652 3.66502 1.000 27.45745 88 SER A O 1
ATOM 680 N N . SER A 1 92 ? 20.27707 8.47720 2.05236 1.000 28.75175 89 SER A N 1
ATOM 681 C CA . SER A 1 92 ? 21.61963 8.30674 2.59048 1.000 29.36452 89 SER A CA 1
ATOM 682 C C . SER A 1 92 ? 21.68534 8.74125 4.04909 1.000 29.56757 89 SER A C 1
ATOM 683 O O . SER A 1 92 ? 22.09415 7.97160 4.91905 1.000 28.82449 89 SER A O 1
ATOM 686 N N . LEU A 1 93 ? 21.25663 9.96700 4.34289 1.000 26.46678 90 LEU A N 1
ATOM 687 C CA . LEU A 1 93 ? 21.29507 10.42180 5.72361 1.000 26.90640 90 LEU A CA 1
ATOM 688 C C . LEU A 1 93 ? 20.57887 9.44204 6.63844 1.000 31.78043 90 LEU A C 1
ATOM 689 O O . LEU A 1 93 ? 21.03135 9.17268 7.75537 1.000 35.84789 90 LEU A O 1
ATOM 694 N N . ALA A 1 94 ? 19.46766 8.87861 6.18166 1.000 31.64328 91 ALA A N 1
ATOM 695 C CA . ALA A 1 94 ? 18.76000 7.93045 7.03383 1.000 34.35528 91 ALA A CA 1
ATOM 696 C C . ALA A 1 94 ? 19.52588 6.62714 7.24282 1.000 32.52094 91 ALA A C 1
ATOM 697 O O . ALA A 1 94 ? 19.22719 5.92428 8.20556 1.000 33.15550 91 ALA A O 1
ATOM 699 N N . SER A 1 95 ? 20.50000 6.30877 6.37186 1.000 32.44311 92 SER A N 1
ATOM 700 C CA . SER A 1 95 ? 21.31684 5.09962 6.49656 1.000 28.78534 92 SER A CA 1
ATOM 701 C C . SER A 1 95 ? 21.82996 4.91264 7.90150 1.000 35.07877 92 SER A C 1
ATOM 702 O O . SER A 1 95 ? 21.63708 3.86381 8.51403 1.000 46.77931 92 SER A O 1
ATOM 705 N N . ARG A 1 96 ? 22.48835 5.92619 8.43131 1.000 35.71923 93 ARG A N 1
ATOM 706 C CA . ARG A 1 96 ? 23.34741 5.76271 9.58463 1.000 37.73235 93 ARG A CA 1
ATOM 707 C C . ARG A 1 96 ? 22.79639 6.54694 10.75056 1.000 35.36485 93 ARG A C 1
ATOM 708 O O . ARG A 1 96 ? 22.75265 7.77672 10.70011 1.000 40.40980 93 ARG A O 1
ATOM 716 N N . GLU A 1 97 ? 22.40980 5.83310 11.80380 1.000 36.17363 94 GLU A N 1
ATOM 717 C CA . GLU A 1 97 ? 21.91899 6.48085 13.00986 1.000 36.32240 94 GLU A CA 1
ATOM 718 C C . GLU A 1 97 ? 22.83368 7.62011 13.44043 1.000 40.59111 94 GLU A C 1
ATOM 719 O O . GLU A 1 97 ? 22.37683 8.74361 13.66329 1.000 40.06584 94 GLU A O 1
ATOM 725 N N . SER A 1 98 ? 24.14136 7.37094 13.50431 1.000 40.23766 95 SER A N 1
ATOM 726 C CA . SER A 1 98 ? 25.06032 8.41939 13.95175 1.000 39.55533 95 SER A CA 1
ATOM 727 C C . SER A 1 98 ? 24.91265 9.72162 13.15705 1.000 36.99391 95 SER A C 1
ATOM 728 O O . SER A 1 98 ? 25.21504 10.80075 13.67360 1.000 38.40764 95 SER A O 1
ATOM 731 N N . LEU A 1 99 ? 24.47461 9.65607 11.90542 1.000 33.48692 96 LEU A N 1
ATOM 732 C CA . LEU A 1 99 ? 24.42721 10.88226 11.12191 1.000 31.55002 96 LEU A CA 1
ATOM 733 C C . LEU A 1 99 ? 23.07903 11.59129 11.20719 1.000 35.35288 96 LEU A C 1
ATOM 734 O O . LEU A 1 99 ? 23.02276 12.78790 11.51043 1.000 31.63571 96 LEU A O 1
ATOM 739 N N . TRP A 1 100 ? 21.98617 10.88023 10.91354 1.000 36.94279 97 TRP A N 1
ATOM 740 C CA . TRP A 1 100 ? 20.68648 11.53296 10.95029 1.000 33.11273 97 TRP A CA 1
ATOM 741 C C . TRP A 1 100 ? 20.35087 11.96974 12.35765 1.000 36.41151 97 TRP A C 1
ATOM 742 O O . TRP A 1 100 ? 19.66120 12.97466 12.54528 1.000 39.94418 97 TRP A O 1
ATOM 753 N N . GLN A 1 101 ? 20.83018 11.24164 13.36026 1.000 38.05775 98 GLN A N 1
ATOM 754 C CA . GLN A 1 101 ? 20.65786 11.72110 14.72289 1.000 40.02635 98 GLN A CA 1
ATOM 755 C C . GLN A 1 101 ? 21.47957 12.97558 15.00364 1.000 36.32167 98 GLN A C 1
ATOM 756 O O . GLN A 1 101 ? 21.26738 13.59443 16.04558 1.000 41.01223 98 GLN A O 1
ATOM 762 N N . LYS A 1 102 ? 22.42317 13.35538 14.12925 1.000 36.88491 99 LYS A N 1
ATOM 763 C CA . LYS A 1 102 ? 23.11366 14.63555 14.30445 1.000 37.13956 99 LYS A CA 1
ATOM 764 C C . LYS A 1 102 ? 22.28527 15.77078 13.72897 1.000 34.39977 99 LYS A C 1
ATOM 765 O O . LYS A 1 102 ? 22.09624 16.79182 14.38468 1.000 42.71119 99 LYS A O 1
ATOM 771 N N . VAL A 1 103 ? 21.73360 15.58270 12.52819 1.000 34.21176 100 VAL A N 1
ATOM 772 C CA . VAL A 1 103 ? 20.83894 16.56470 11.92935 1.000 29.90857 100 VAL A CA 1
ATOM 773 C C . VAL A 1 103 ? 19.53106 16.69037 12.69969 1.000 30.81568 100 VAL A C 1
ATOM 774 O O . VAL A 1 103 ? 18.94873 17.77443 12.76223 1.000 32.30733 100 VAL A O 1
ATOM 778 N N . ILE A 1 104 ? 19.02894 15.60307 13.27273 1.000 31.21834 101 ILE A N 1
ATOM 779 C CA . ILE A 1 104 ? 17.77379 15.63441 14.02926 1.000 33.25135 101 ILE A CA 1
ATOM 780 C C . ILE A 1 104 ? 18.052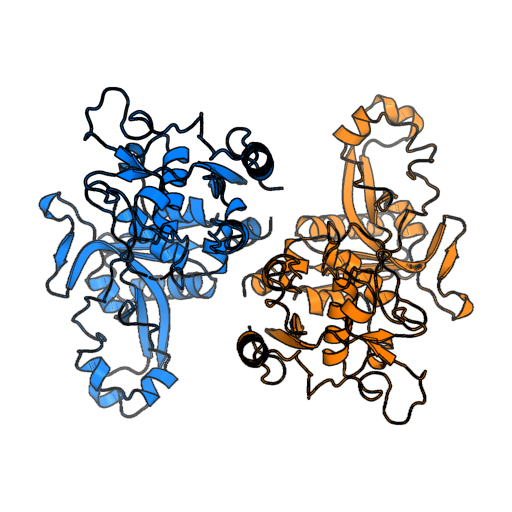37 15.40222 15.50863 1.000 39.55268 101 ILE A C 1
ATOM 781 O O . ILE A 1 104 ? 18.00705 14.25802 15.99003 1.000 43.59170 101 ILE A O 1
ATOM 786 N N . PRO A 1 105 ? 18.34930 16.45273 16.25790 1.000 37.75156 102 PRO A N 1
ATOM 787 C CA . PRO A 1 105 ? 18.80324 16.27513 17.63994 1.000 38.46331 102 PRO A CA 1
ATOM 788 C C . PRO A 1 105 ? 17.68244 15.88891 18.58877 1.000 43.09338 102 PRO A C 1
ATOM 789 O O . PRO A 1 105 ? 16.52508 16.27212 18.41281 1.000 44.02353 102 PRO A O 1
ATOM 793 N N . ASP A 1 106 ? 18.04926 15.12481 19.61098 1.000 42.67054 103 ASP A N 1
ATOM 794 C CA . ASP A 1 106 ? 17.12561 14.72205 20.65629 1.000 46.02942 103 ASP A CA 1
ATOM 795 C C . ASP A 1 106 ? 15.79990 14.29911 20.04269 1.000 49.11925 103 ASP A C 1
ATOM 796 O O . ASP A 1 106 ? 14.73387 14.80826 20.38537 1.000 52.04508 103 ASP A O 1
ATOM 801 N N . TRP A 1 107 ? 15.88013 13.39353 19.06857 1.000 50.71265 104 TRP A N 1
ATOM 802 C CA . TRP A 1 107 ? 14.70053 13.11006 18.25943 1.000 49.14651 104 TRP A CA 1
ATOM 803 C C . TRP A 1 107 ? 13.52536 12.69831 19.12992 1.000 52.19526 104 TRP A C 1
ATOM 804 O O . TRP A 1 107 ? 12.38617 13.07481 18.85284 1.000 55.11190 104 TRP A O 1
ATOM 815 N N . LYS A 1 108 ? 13.77522 11.95480 20.20592 1.000 56.57870 105 LYS A N 1
ATOM 816 C CA . LYS A 1 108 ? 12.65240 11.55785 21.04762 1.000 59.10851 105 LYS A CA 1
ATOM 817 C C . LYS A 1 108 ? 12.09516 12.73627 21.84783 1.000 53.21477 105 LYS A C 1
ATOM 818 O O . LYS A 1 108 ? 10.92799 12.69535 22.24481 1.000 52.39448 105 LYS A O 1
ATOM 824 N N . GLU A 1 109 ? 12.89527 13.78377 22.08574 1.000 53.99752 106 GLU A N 1
ATOM 825 C CA . GLU A 1 109 ? 12.38607 14.99315 22.74026 1.000 55.99787 106 GLU A CA 1
ATOM 826 C C . GLU A 1 109 ? 11.48831 15.80721 21.80829 1.000 54.21064 106 GLU A C 1
ATOM 827 O O . GLU A 1 109 ? 10.62499 16.56597 22.27735 1.000 52.17076 106 GLU A O 1
ATOM 833 N N . GLN A 1 110 ? 11.68093 15.66225 20.49364 1.000 49.19757 107 GLN A N 1
ATOM 834 C CA . GLN A 1 110 ? 10.90163 16.36738 19.48264 1.000 48.74819 107 GLN A CA 1
ATOM 835 C C . GLN A 1 110 ? 9.65912 15.60898 19.02588 1.000 49.64407 107 GLN A C 1
ATOM 836 O O . GLN A 1 110 ? 8.65526 16.23282 18.64961 1.000 47.64176 107 GLN A O 1
ATOM 842 N N . GLU A 1 111 ? 9.71463 14.28143 19.05611 1.000 52.08988 108 GLU A N 1
ATOM 843 C CA . GLU A 1 111 ? 8.66173 13.43166 18.51571 1.000 50.30064 108 GLU A CA 1
ATOM 844 C C . GLU A 1 111 ? 7.34401 13.68176 19.24363 1.000 51.65031 108 GLU A C 1
ATOM 845 O O . GLU A 1 111 ? 7.32235 14.06275 20.41452 1.000 53.49317 108 GLU A O 1
ATOM 851 N N . TRP A 1 112 ? 6.23811 13.53504 18.51674 1.000 51.46232 109 TRP A N 1
ATOM 852 C CA . TRP A 1 112 ? 4.92929 13.68980 19.13144 1.000 51.82509 109 TRP A CA 1
ATOM 853 C C . TRP A 1 112 ? 4.72615 12.60489 20.17631 1.000 54.86816 109 TRP A C 1
ATOM 854 O O . TRP A 1 112 ? 5.20990 11.48357 20.03578 1.000 60.92339 109 TRP A O 1
ATOM 865 N N . ASP A 1 113 ? 3.96195 12.91536 21.21242 1.000 62.71826 110 ASP A N 1
ATOM 866 C CA . ASP A 1 113 ? 3.60823 11.91087 22.21289 1.000 66.29399 110 ASP A CA 1
ATOM 867 C C . ASP A 1 113 ? 2.11528 11.99995 22.46334 1.000 67.64520 110 ASP A C 1
ATOM 868 O O . ASP A 1 113 ? 1.63031 13.05324 22.92002 1.000 71.63053 110 ASP A O 1
ATOM 873 N N . PRO A 1 114 ? 1.35612 10.96004 22.12596 1.000 68.13411 111 PRO A N 1
ATOM 874 C CA . PRO A 1 114 ? -0.07877 10.96305 22.45343 1.000 74.15250 111 PRO A CA 1
ATOM 875 C C . PRO A 1 114 ? -0.35195 11.17786 23.93193 1.000 75.57871 111 PRO A C 1
ATOM 876 O O . PRO A 1 114 ? -1.15706 12.04842 24.28544 1.000 78.52073 111 PRO A O 1
ATOM 880 N N . GLU A 1 115 ? 0.30846 10.42437 24.80927 1.000 75.19616 112 GLU A N 1
ATOM 881 C CA . GLU A 1 115 ? 0.36252 10.81265 26.21099 1.000 80.81880 112 GLU A CA 1
ATOM 882 C C . GLU A 1 115 ? 1.10195 12.15026 26.31816 1.000 82.43532 112 GLU A C 1
ATOM 883 O O . GLU A 1 115 ? 1.89712 12.50454 25.44459 1.000 83.79691 112 GLU A O 1
ATOM 889 N N . LYS A 1 116 ? 0.79532 12.92800 27.36613 1.000 76.68642 113 LYS A N 1
ATOM 890 C CA . LYS A 1 116 ? 1.29506 14.29760 27.54540 1.000 77.72503 113 LYS A CA 1
ATOM 891 C C . LYS A 1 116 ? 1.17837 15.09648 26.24276 1.000 78.35177 113 LYS A C 1
ATOM 892 O O . LYS A 1 116 ? 2.19475 15.48114 25.64914 1.000 78.72790 113 LYS A O 1
ATOM 898 N N . PRO A 1 117 ? -0.04422 15.36877 25.77277 1.000 75.44402 114 PRO A N 1
ATOM 899 C CA . PRO A 1 117 ? -0.20253 16.05730 24.48253 1.000 75.03605 114 PRO A CA 1
ATOM 900 C C . PRO A 1 117 ? 0.24443 17.49371 24.51709 1.000 74.01472 114 PRO A C 1
ATOM 901 O O . PRO A 1 117 ? 0.57035 18.05481 23.46347 1.000 73.30471 114 PRO A O 1
ATOM 905 N N . ASN A 1 118 ? 0.16963 18.12797 25.67394 1.000 74.30671 115 ASN A N 1
ATOM 906 C CA . ASN A 1 118 ? 0.64986 19.48022 25.91396 1.000 74.38338 115 ASN A CA 1
ATOM 907 C C . ASN A 1 118 ? 2.15351 19.59379 25.90367 1.000 73.15531 115 ASN A C 1
ATOM 908 O O . ASN A 1 118 ? 2.70278 20.65402 26.20348 1.000 72.27512 115 ASN A O 1
ATOM 913 N N . ALA A 1 119 ? 2.83647 18.50546 25.55094 1.000 74.55179 116 ALA A N 1
ATOM 914 C CA . ALA A 1 119 ? 4.22085 18.60948 25.10360 1.000 73.82712 116 ALA A CA 1
ATOM 915 C C . ALA A 1 119 ? 4.31138 19.39543 23.79905 1.000 72.06692 116 ALA A C 1
ATOM 916 O O . ALA A 1 119 ? 5.19841 20.24174 23.62732 1.000 70.55044 116 ALA A O 1
ATOM 918 N N . TYR A 1 120 ? 3.41008 19.09886 22.85760 1.000 70.35866 117 TYR A N 1
ATOM 919 C CA . TYR A 1 120 ? 3.47082 19.65394 21.51003 1.000 62.19150 117 TYR A CA 1
ATOM 920 C C . TYR A 1 120 ? 3.45487 21.17830 21.50499 1.000 60.28268 117 TYR A C 1
ATOM 921 O O . TYR A 1 120 ? 2.77367 21.81656 22.30928 1.000 63.12993 117 TYR A O 1
ATOM 930 N N . ALA A 1 121 ? 4.22447 21.76055 20.57973 1.000 53.68503 118 ALA A N 1
ATOM 931 C CA . ALA A 1 121 ? 4.25169 23.21085 20.45461 1.000 49.51187 118 ALA A CA 1
ATOM 932 C C . ALA A 1 121 ? 4.51944 23.69067 19.02845 1.000 50.66402 118 ALA A C 1
ATOM 933 O O . ALA A 1 121 ? 5.04762 24.79571 18.85903 1.000 52.07424 118 ALA A O 1
ATOM 935 N N . GLY A 1 122 ? 4.23678 22.88370 18.00866 1.000 50.06787 119 GLY A N 1
ATOM 936 C CA . GLY A 1 122 ? 4.37933 23.32237 16.62289 1.000 48.95595 119 GLY A CA 1
ATOM 937 C C . GLY A 1 122 ? 5.75596 23.80057 16.20949 1.000 48.34420 119 GLY A C 1
ATOM 938 O O . GLY A 1 122 ? 5.86947 24.56194 15.23610 1.000 45.49758 119 GLY A O 1
ATOM 939 N N . ILE A 1 123 ? 6.81256 23.34346 16.89443 1.000 44.58485 120 ILE A N 1
ATOM 940 C CA . ILE A 1 123 ? 8.16516 23.85450 16.70687 1.000 43.12853 120 ILE A CA 1
ATOM 941 C C . ILE A 1 123 ? 9.14937 22.69273 16.62222 1.000 47.49422 120 ILE A C 1
ATOM 942 O O . ILE A 1 123 ? 8.97426 21.67151 17.29682 1.000 50.79257 120 ILE A O 1
ATOM 947 N N . PHE A 1 124 ? 10.15370 22.82301 15.74746 1.000 44.55082 121 PHE A N 1
ATOM 948 C CA . PHE A 1 124 ? 11.18911 21.80524 15.57948 1.000 41.14394 121 PHE A CA 1
ATOM 949 C C . PHE A 1 124 ? 12.53621 22.47488 15.30965 1.000 45.06918 121 PHE A C 1
ATOM 950 O O . PHE A 1 124 ? 12.60050 23.63983 14.89735 1.000 48.01318 121 PHE A O 1
ATOM 958 N N . HIS A 1 125 ? 13.62555 21.72989 15.53155 1.000 42.07650 122 HIS A N 1
ATOM 959 C CA . HIS A 1 125 ? 14.95974 22.27500 15.29100 1.000 38.35759 122 HIS A CA 1
ATOM 960 C C . HIS A 1 125 ? 15.88913 21.18318 14.78402 1.000 41.08121 122 HIS A C 1
ATOM 961 O O . HIS A 1 125 ? 15.78863 20.02251 15.19305 1.000 41.45955 122 HIS A O 1
ATOM 968 N N . PHE A 1 126 ? 16.78728 21.57791 13.88480 1.000 37.96087 123 PHE A N 1
ATOM 969 C CA . PHE A 1 126 ? 17.70872 20.68846 13.20043 1.000 34.34108 123 PHE A CA 1
ATOM 970 C C . PHE A 1 126 ? 19.08688 21.33366 13.16519 1.000 34.39449 123 PHE A C 1
ATOM 971 O O . PHE A 1 126 ? 19.22647 22.53355 13.36428 1.000 40.82303 123 PHE A O 1
ATOM 979 N N . HIS A 1 127 ? 20.11396 20.54332 12.91632 1.000 35.06022 124 HIS A N 1
ATOM 980 C CA . HIS A 1 127 ? 21.47157 21.05881 12.80335 1.000 35.77717 124 HIS A CA 1
ATOM 981 C C . HIS A 1 127 ? 21.95380 20.94284 11.36591 1.000 34.31624 124 HIS A C 1
ATOM 982 O O . HIS A 1 127 ? 21.61905 19.98757 10.66783 1.000 39.86693 124 HIS A O 1
ATOM 989 N N . PHE A 1 128 ? 22.69734 21.93100 10.89671 1.000 36.03341 125 PHE A N 1
ATOM 990 C CA . PHE A 1 128 ? 23.32804 21.81696 9.58873 1.000 36.81931 125 PHE A CA 1
ATOM 991 C C . PHE A 1 128 ? 24.74761 22.32516 9.68183 1.000 39.35700 125 PHE A C 1
ATOM 992 O O . PHE A 1 128 ? 25.11373 23.03214 10.61745 1.000 40.61307 125 PHE A O 1
ATOM 1000 N N . TRP A 1 129 ? 25.54957 21.93938 8.71876 1.000 32.57233 126 TRP A N 1
ATOM 1001 C CA . TRP A 1 129 ? 26.93854 22.33429 8.69471 1.000 32.11675 126 TRP A CA 1
ATOM 1002 C C . TRP A 1 129 ? 27.10783 23.41632 7.65095 1.000 35.08527 126 TRP A C 1
ATOM 1003 O O . TRP A 1 129 ? 27.13311 23.13287 6.44467 1.000 35.53798 126 TRP A O 1
ATOM 1014 N N . ARG A 1 130 ? 27.26208 24.64689 8.11350 1.000 31.62944 127 ARG A N 1
ATOM 1015 C CA . ARG A 1 130 ? 27.52479 25.73323 7.19973 1.000 32.97543 127 ARG A CA 1
ATOM 1016 C C . ARG A 1 130 ? 28.77984 26.44521 7.66741 1.000 34.51519 127 ARG A C 1
ATOM 1017 O O . ARG A 1 130 ? 28.95535 26.69191 8.86807 1.000 34.11310 127 ARG A O 1
ATOM 1025 N N . PHE A 1 131 ? 29.65439 26.74339 6.71361 1.000 31.90588 128 PHE A N 1
ATOM 1026 C CA . PHE A 1 131 ? 30.85932 27.54856 6.93539 1.000 34.62828 128 PHE A CA 1
ATOM 1027 C C . PHE A 1 131 ? 31.53513 27.12431 8.23831 1.000 39.07118 128 PHE A C 1
ATOM 1028 O O . PHE A 1 131 ? 31.67115 27.89313 9.18472 1.000 42.05315 128 PHE A O 1
ATOM 1036 N N . GLY A 1 132 ? 31.88519 25.83434 8.29176 1.000 41.69764 129 GLY A N 1
ATOM 1037 C CA . GLY A 1 132 ? 32.68404 25.28577 9.37334 1.000 35.48538 129 GLY A CA 1
ATOM 1038 C C . GLY A 1 132 ? 32.03658 25.21227 10.74070 1.000 36.93739 129 GLY A C 1
ATOM 1039 O O . GLY A 1 132 ? 32.73776 25.00893 11.73279 1.000 37.33104 129 GLY A O 1
ATOM 1040 N N . GLU A 1 133 ? 30.71767 25.30886 10.83860 1.000 38.86683 130 GLU A N 1
ATOM 1041 C CA . GLU A 1 133 ? 30.11399 25.15570 12.15291 1.000 43.49667 130 GLU A CA 1
ATOM 1042 C C . GLU A 1 133 ? 28.71196 24.58256 12.05165 1.000 40.31992 130 GLU A C 1
ATOM 1043 O O . GLU A 1 133 ? 28.06031 24.63552 11.00735 1.000 39.28034 130 GLU A O 1
ATOM 1049 N N . TRP A 1 134 ? 28.27181 24.01384 13.16218 1.000 38.54859 131 TRP A N 1
ATOM 1050 C CA . TRP A 1 134 ? 26.91704 23.49996 13.27450 1.000 45.56241 131 TRP A CA 1
ATOM 1051 C C . TRP A 1 134 ? 25.95109 24.63258 13.61522 1.000 45.60762 131 TRP A C 1
ATOM 1052 O O . TRP A 1 134 ? 26.03614 25.22896 14.69462 1.000 51.34406 131 TRP A O 1
ATOM 1063 N N . VAL A 1 135 ? 25.01443 24.91431 12.71380 1.000 43.56828 132 VAL A N 1
ATOM 1064 C CA . VAL A 1 135 ? 23.98682 25.91727 12.96715 1.000 47.33614 132 VAL A CA 1
ATOM 1065 C C . VAL A 1 135 ? 22.70103 25.19830 13.35027 1.000 42.14610 132 VAL A C 1
ATOM 1066 O O . VAL A 1 135 ? 22.42009 24.10761 12.85373 1.000 41.58311 132 VAL A O 1
ATOM 1070 N N . ASP A 1 136 ? 21.91360 25.81771 14.24378 1.000 46.06951 133 ASP A N 1
ATOM 1071 C CA . ASP A 1 136 ? 20.64582 25.27396 14.73980 1.000 42.31033 133 ASP A CA 1
ATOM 1072 C C . ASP A 1 136 ? 19.50967 26.03600 14.06639 1.000 43.31098 133 ASP A C 1
ATOM 1073 O O . ASP A 1 136 ? 19.27454 27.20304 14.37835 1.000 48.44701 133 ASP A O 1
ATOM 1078 N N . VAL A 1 137 ? 18.80224 25.38475 13.14711 1.000 40.10850 134 VAL A N 1
ATOM 1079 C CA . VAL A 1 137 ? 17.75687 26.02959 12.35661 1.000 38.20198 134 VAL A CA 1
ATOM 1080 C C . VAL A 1 137 ? 16.41650 25.75185 13.00558 1.000 34.65439 134 VAL A C 1
ATOM 1081 O O . VAL A 1 137 ? 16.02121 24.59420 13.14397 1.000 39.74577 134 VAL A O 1
ATOM 1085 N N . VAL A 1 138 ? 15.70565 26.79923 13.38482 1.000 36.03042 135 VAL A N 1
ATOM 1086 C CA . VAL A 1 138 ? 14.41232 26.65611 14.03482 1.000 37.50132 135 VAL A CA 1
ATOM 1087 C C . VAL A 1 138 ? 13.31615 26.86518 13.01005 1.000 36.46757 135 VAL A C 1
ATOM 1088 O O . VAL A 1 138 ? 13.41505 27.75186 12.15494 1.000 36.13332 135 VAL A O 1
ATOM 1092 N N . ILE A 1 139 ? 12.27403 26.03272 13.08255 1.000 32.76056 136 ILE A N 1
ATOM 1093 C CA . ILE A 1 139 ? 11.10093 26.18616 12.23808 1.000 34.20193 136 ILE A CA 1
ATOM 1094 C C . ILE A 1 139 ? 9.85474 25.76174 13.00732 1.000 38.17381 136 ILE A C 1
ATOM 1095 O O . ILE A 1 139 ? 9.91064 24.99322 13.97236 1.000 37.37740 136 ILE A O 1
ATOM 1100 N N . ASP A 1 140 ? 8.71778 26.28556 12.55980 1.000 41.12936 137 ASP A N 1
ATOM 1101 C CA . ASP A 1 140 ? 7.37685 25.79408 12.84350 1.000 42.06419 137 ASP A CA 1
ATOM 1102 C C . ASP A 1 140 ? 7.04435 24.64242 11.90332 1.000 38.43980 137 ASP A C 1
ATOM 1103 O O . ASP A 1 140 ? 7.61712 24.52011 10.81667 1.000 33.47892 137 ASP A O 1
ATOM 1108 N N . ASP A 1 141 ? 6.06907 23.82189 12.28964 1.000 41.13549 138 ASP A N 1
ATOM 1109 C CA . ASP A 1 141 ? 5.80873 22.59968 11.53241 1.000 40.76649 138 ASP A CA 1
ATOM 1110 C C . ASP A 1 141 ? 4.69769 22.73403 10.47704 1.000 41.79738 138 ASP A C 1
ATOM 1111 O O . ASP A 1 141 ? 4.13300 21.72030 10.05930 1.000 42.15352 138 ASP A O 1
ATOM 1116 N N . ARG A 1 142 ? 4.37235 23.94406 10.02848 1.000 45.67465 139 ARG A N 1
ATOM 1117 C CA . ARG A 1 142 ? 3.34801 24.09843 8.99934 1.000 40.29497 139 ARG A CA 1
ATOM 1118 C C . ARG A 1 142 ? 3.94067 23.81429 7.62590 1.000 37.01824 139 ARG A C 1
ATOM 1119 O O . ARG A 1 142 ? 5.02100 24.30104 7.29576 1.000 38.68472 139 ARG A O 1
ATOM 1127 N N . LEU A 1 143 ? 3.22273 23.04753 6.81439 1.000 34.79340 140 LEU A N 1
ATOM 1128 C CA . LEU A 1 143 ? 3.77513 22.60354 5.55051 1.000 31.32250 140 LEU A CA 1
ATOM 1129 C C . LEU A 1 143 ? 2.83879 22.89717 4.38578 1.000 35.10740 140 LEU A C 1
ATOM 1130 O O . LEU A 1 143 ? 1.61440 22.93337 4.55521 1.000 33.35903 140 LEU A O 1
ATOM 1135 N N . PRO A 1 144 ? 3.39946 23.09024 3.18406 1.000 35.33070 141 PRO A N 1
ATOM 1136 C CA . PRO A 1 144 ? 2.58078 23.24561 1.97031 1.000 30.00288 141 PRO A CA 1
ATOM 1137 C C . PRO A 1 144 ? 1.68647 22.04788 1.70421 1.000 33.98328 141 PRO A C 1
ATOM 1138 O O . PRO A 1 144 ? 2.11818 20.89994 1.81439 1.000 42.21871 141 PRO A O 1
ATOM 1142 N N . THR A 1 145 ? 0.45603 22.33250 1.27061 1.000 36.93696 142 THR A N 1
ATOM 1143 C CA . THR A 1 145 ? -0.59522 21.35144 1.00663 1.000 35.99282 142 THR A CA 1
ATOM 1144 C C . THR A 1 145 ? -1.38373 21.75795 -0.23696 1.000 38.62276 142 THR A C 1
ATOM 1145 O O . THR A 1 145 ? -1.51212 22.94733 -0.54372 1.000 36.84535 142 THR A O 1
ATOM 1149 N N . VAL A 1 146 ? -1.88215 20.76727 -0.98402 1.000 40.95432 143 VAL A N 1
ATOM 1150 C CA . VAL A 1 146 ? -2.86171 21.09678 -2.01844 1.000 46.02527 143 VAL A CA 1
ATOM 1151 C C . VAL A 1 146 ? -4.16883 20.34373 -1.76480 1.000 51.15803 143 VAL A C 1
ATOM 1152 O O . VAL A 1 146 ? -5.16941 20.94662 -1.35497 1.000 58.17351 143 VAL A O 1
ATOM 1156 N N . ASN A 1 147 ? -4.20375 19.04218 -1.98645 1.000 44.00602 144 ASN A N 1
ATOM 1157 C CA . ASN A 1 147 ? -5.46009 18.36916 -1.67736 1.000 44.61867 144 ASN A CA 1
ATOM 1158 C C . ASN A 1 147 ? -5.25269 17.54677 -0.42331 1.000 45.01281 144 ASN A C 1
ATOM 1159 O O . ASN A 1 147 ? -5.31156 16.31345 -0.44356 1.000 49.20376 144 ASN A O 1
ATOM 1164 N N . ASN A 1 148 ? -4.97870 18.259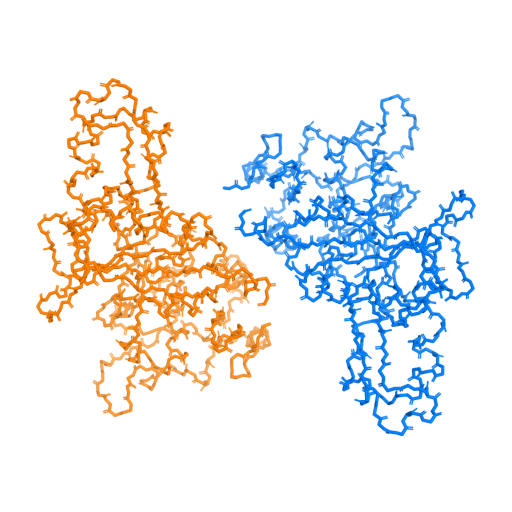59 0.66566 1.000 45.09648 145 ASN A N 1
ATOM 1165 C CA . ASN A 1 148 ? -4.53743 17.68992 1.93370 1.000 42.31664 145 ASN A CA 1
ATOM 1166 C C . ASN A 1 148 ? -3.37292 16.72576 1.71874 1.000 43.62065 145 ASN A C 1
ATOM 1167 O O . ASN A 1 148 ? -3.24255 15.71477 2.41149 1.000 47.76013 145 ASN A O 1
ATOM 1172 N N . GLN A 1 149 ? -2.48246 17.07437 0.77983 1.000 40.68414 146 GLN A N 1
ATOM 1173 C CA . GLN A 1 149 ? -1.32230 16.24991 0.44747 1.000 39.29902 146 GLN A CA 1
ATOM 1174 C C . GLN A 1 149 ? -0.06593 17.10140 0.31066 1.000 35.65752 146 GLN A C 1
ATOM 1175 O O . GLN A 1 149 ? -0.05180 18.09112 -0.42573 1.000 36.13793 146 GLN A O 1
ATOM 1181 N N . LEU A 1 150 ? 1.00728 16.66437 0.96245 1.000 35.00819 147 LEU A N 1
ATOM 1182 C CA . LEU A 1 150 ? 2.28428 17.34708 0.85602 1.000 28.08762 147 LEU A CA 1
ATOM 1183 C C . LEU A 1 150 ? 2.73051 17.34000 -0.59790 1.000 29.44053 147 LEU A C 1
ATOM 1184 O O . LEU A 1 150 ? 2.64460 16.31188 -1.27701 1.000 34.50070 147 LEU A O 1
ATOM 1189 N N . ILE A 1 151 ? 3.18957 18.48934 -1.09439 1.000 27.42848 148 ILE A N 1
ATOM 1190 C CA . ILE A 1 151 ? 3.60365 18.59003 -2.49797 1.000 27.18614 148 ILE A CA 1
ATOM 1191 C C . ILE A 1 151 ? 5.11509 18.59537 -2.67182 1.000 26.96304 148 ILE A C 1
ATOM 1192 O O . ILE A 1 151 ? 5.60611 18.45997 -3.80577 1.000 26.77251 148 ILE A O 1
ATOM 1197 N N . TYR A 1 152 ? 5.86233 18.77295 -1.60235 1.000 29.62625 149 TYR A N 1
ATOM 1198 C CA . TYR A 1 152 ? 7.28991 18.53885 -1.60040 1.000 30.55722 149 TYR A CA 1
ATOM 1199 C C . TYR A 1 152 ? 7.56170 17.20991 -0.87591 1.000 30.19214 149 TYR A C 1
ATOM 1200 O O . TYR A 1 152 ? 6.66915 16.36959 -0.73655 1.000 26.22041 149 TYR A O 1
ATOM 1209 N N . CYS A 1 153 ? 8.79076 17.01427 -0.41623 1.000 26.46829 150 CYS A N 1
ATOM 1210 C CA . CYS A 1 153 ? 9.20187 15.70392 0.05333 1.000 31.36073 150 CYS A CA 1
ATOM 1211 C C . CYS A 1 153 ? 8.36935 15.25686 1.23812 1.000 29.66333 150 CYS A C 1
ATOM 1212 O O . CYS A 1 153 ? 7.95651 16.07195 2.06719 1.000 32.30618 150 CYS A O 1
ATOM 1215 N N . HIS A 1 154 ? 8.06796 13.95652 1.24397 1.000 24.63798 151 HIS A N 1
ATOM 1216 C CA . HIS A 1 154 ? 7.25430 13.27001 2.23790 1.000 25.32750 151 HIS A CA 1
ATOM 1217 C C . HIS A 1 154 ? 7.57224 11.78328 2.14447 1.000 26.94568 151 HIS A C 1
ATOM 1218 O O . HIS A 1 154 ? 8.38967 11.35042 1.33114 1.000 27.26814 151 HIS A O 1
ATOM 1225 N N . SER A 1 155 ? 6.91856 10.99368 2.97153 1.000 30.65237 152 SER A N 1
ATOM 1226 C CA . SER A 1 155 ? 7.12692 9.55824 2.90603 1.000 30.75538 152 SER A CA 1
ATOM 1227 C C . SER A 1 155 ? 5.83759 8.87115 2.48358 1.000 32.35100 152 SER A C 1
ATOM 1228 O O . SER A 1 155 ? 4.80385 9.50605 2.28987 1.000 34.93663 152 SER A O 1
ATOM 1231 N N . ASN A 1 156 ? 5.94042 7.55372 2.29651 1.000 38.47523 153 ASN A N 1
ATOM 1232 C CA . ASN A 1 156 ? 4.80977 6.71823 1.90342 1.000 31.33420 153 ASN A CA 1
ATOM 1233 C C . ASN A 1 156 ? 3.74487 6.67342 2.98219 1.000 33.40138 153 ASN A C 1
ATOM 1234 O O . ASN A 1 156 ? 2.55837 6.52949 2.67968 1.000 35.48743 153 ASN A O 1
ATOM 1239 N N . SER A 1 157 ? 4.14456 6.81433 4.23248 1.000 32.45632 154 SER A N 1
ATOM 1240 C CA . SER A 1 157 ? 3.22647 6.78929 5.36031 1.000 35.90109 154 SER A CA 1
ATOM 1241 C C . SER A 1 157 ? 2.70715 8.21419 5.57323 1.000 36.31036 154 SER A C 1
ATOM 1242 O O . SER A 1 157 ? 3.47124 9.09506 5.97159 1.000 38.79187 154 SER A O 1
ATOM 1245 N N . ARG A 1 158 ? 1.41059 8.45839 5.30564 1.000 36.83881 155 ARG A N 1
ATOM 1246 C CA . ARG A 1 158 ? 0.93719 9.84952 5.26134 1.000 32.82522 155 ARG A CA 1
ATOM 1247 C C . ARG A 1 158 ? 0.87618 10.53380 6.62097 1.000 32.91799 155 ARG A C 1
ATOM 1248 O O . ARG A 1 158 ? 0.55720 11.72067 6.67040 1.000 31.22226 155 ARG A O 1
ATOM 1256 N N . ASN A 1 159 ? 1.26793 9.88576 7.70249 1.000 34.48807 156 ASN A N 1
ATOM 1257 C CA . ASN A 1 159 ? 1.44559 10.57998 8.96549 1.000 32.91310 156 ASN A CA 1
ATOM 1258 C C . ASN A 1 159 ? 2.90909 10.58507 9.41325 1.000 35.80841 156 ASN A C 1
ATOM 1259 O O . ASN A 1 159 ? 3.19321 10.71945 10.60667 1.000 36.41496 156 ASN A O 1
ATOM 1264 N N . GLU A 1 160 ? 3.84612 10.47589 8.46193 1.000 31.93352 157 GLU A N 1
ATOM 1265 C CA . GLU A 1 160 ? 5.28432 10.57211 8.72500 1.000 33.58509 157 GLU A CA 1
ATOM 1266 C C . GLU A 1 160 ? 5.85199 11.88595 8.17006 1.000 34.80249 157 GLU A C 1
ATOM 1267 O O . GLU A 1 160 ? 5.66033 12.21464 6.98907 1.000 32.07283 157 GLU A O 1
ATOM 1273 N N . PHE A 1 161 ? 6.61368 12.59852 9.00267 1.000 28.83136 158 PHE A N 1
ATOM 1274 C CA . PHE A 1 161 ? 6.97861 13.95919 8.68787 1.000 28.33052 158 PHE A CA 1
ATOM 1275 C C . PHE A 1 161 ? 8.45667 14.29801 8.74454 1.000 28.92967 158 PHE A C 1
ATOM 1276 O O . PHE A 1 161 ? 8.81062 15.40188 8.32519 1.000 32.89745 158 PHE A O 1
ATOM 1284 N N . TRP A 1 162 ? 9.32720 13.41391 9.22341 1.000 28.24628 159 TRP A N 1
ATOM 1285 C CA . TRP A 1 162 ? 10.72376 13.79506 9.37923 1.000 25.15262 159 TRP A CA 1
ATOM 1286 C C . TRP A 1 162 ? 11.30260 14.30936 8.07026 1.000 27.70308 159 TRP A C 1
ATOM 1287 O O . TRP A 1 162 ? 11.91747 15.37649 8.03351 1.000 28.98054 159 TRP A O 1
ATOM 1298 N N . CYS A 1 163 ? 11.07342 13.60049 6.96987 1.000 26.82371 160 CYS A N 1
ATOM 1299 C CA . CYS A 1 163 ? 11.61598 14.07576 5.70306 1.000 27.40100 160 CYS A CA 1
ATOM 1300 C C . CYS A 1 163 ? 11.05906 15.46525 5.36511 1.000 30.61238 160 CYS A C 1
ATOM 1301 O O . CYS A 1 163 ? 11.78975 16.36164 4.92322 1.000 30.53639 160 CYS A O 1
ATOM 1304 N N . ALA A 1 164 ? 9.77275 15.67558 5.61221 1.000 27.64293 161 ALA A N 1
ATOM 1305 C CA . ALA A 1 164 ? 9.14809 16.92760 5.23985 1.000 23.45242 161 ALA A CA 1
ATOM 1306 C C . ALA A 1 164 ? 9.72163 18.09272 6.03385 1.000 29.02423 161 ALA A C 1
ATOM 1307 O O . ALA A 1 164 ? 10.07800 19.13927 5.46117 1.000 25.54571 161 ALA A O 1
ATOM 1309 N N . LEU A 1 165 ? 9.85745 17.90463 7.34626 1.000 27.30824 162 LEU A N 1
ATOM 1310 C CA . LEU A 1 165 ? 10.35293 18.96290 8.20792 1.000 24.64784 162 LEU A CA 1
ATOM 1311 C C . LEU A 1 165 ? 11.82510 19.22084 7.94156 1.000 27.26651 162 LEU A C 1
ATOM 1312 O O . LEU A 1 165 ? 12.24731 20.36452 7.80574 1.000 33.74730 162 LEU A O 1
ATOM 1317 N N . VAL A 1 166 ? 12.62798 18.17278 7.84634 1.000 30.44059 163 VAL A N 1
ATOM 1318 C CA . VAL A 1 166 ? 14.02060 18.39043 7.48249 1.000 30.59222 163 VAL A CA 1
ATOM 1319 C C . VAL A 1 166 ? 14.08894 19.21176 6.21089 1.000 27.87566 163 VAL A C 1
ATOM 1320 O O . VAL A 1 166 ? 14.92562 20.10808 6.08371 1.000 29.98081 163 VAL A O 1
ATOM 1324 N N . GLU A 1 167 ? 13.17975 18.95672 5.27009 1.000 25.99008 164 GLU A N 1
ATOM 1325 C CA . GLU A 1 167 ? 13.17795 19.73948 4.03973 1.000 24.92578 164 GLU A CA 1
ATOM 1326 C C . GLU A 1 167 ? 12.86863 21.20385 4.31376 1.000 28.84624 164 GLU A C 1
ATOM 1327 O O . GLU A 1 167 ? 13.58608 22.09463 3.84325 1.000 31.79835 164 GLU A O 1
ATOM 1333 N N . LYS A 1 168 ? 11.78870 21.47377 5.05487 1.000 29.78915 165 LYS A N 1
ATOM 1334 C CA . LYS A 1 168 ? 11.39890 22.85190 5.32693 1.000 26.76769 165 LYS A CA 1
ATOM 1335 C C . LYS A 1 168 ? 12.57313 23.62970 5.91354 1.000 31.99596 165 LYS A C 1
ATOM 1336 O O . LYS A 1 168 ? 12.92016 24.72031 5.43431 1.000 33.86584 165 LYS A O 1
ATOM 1342 N N . ALA A 1 169 ? 13.24316 23.03969 6.90817 1.000 31.08795 166 ALA A N 1
ATOM 1343 C CA . ALA A 1 169 ? 14.44183 23.64742 7.47697 1.000 31.51325 166 ALA A CA 1
ATOM 1344 C C . ALA A 1 169 ? 15.52109 23.84161 6.42496 1.000 29.76751 166 ALA A C 1
ATOM 1345 O O . ALA A 1 169 ? 16.16592 24.89446 6.36223 1.000 33.02671 166 ALA A O 1
ATOM 1347 N N . TYR A 1 170 ? 15.74746 22.84122 5.59512 1.000 26.53669 167 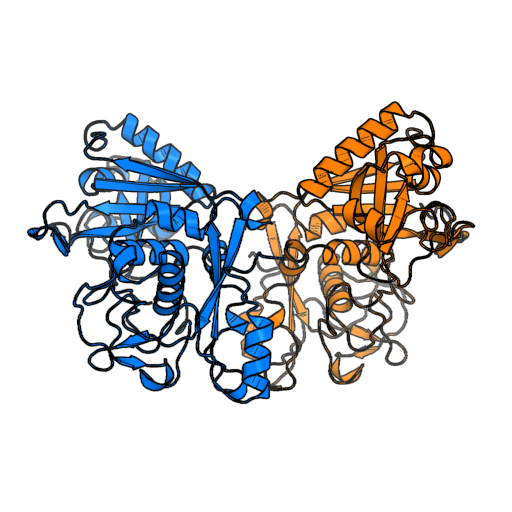TYR A N 1
ATOM 1348 C CA . TYR A 1 170 ? 16.76482 23.01897 4.57988 1.000 27.77101 167 TYR A CA 1
ATOM 1349 C C . TYR A 1 170 ? 16.38881 24.15411 3.64652 1.000 29.24909 167 TYR A C 1
ATOM 1350 O O . TYR A 1 170 ? 17.25170 24.92421 3.20911 1.000 30.11528 167 TYR A O 1
ATOM 1359 N N . ALA A 1 171 ? 15.10010 24.27916 3.34151 1.000 29.94612 168 ALA A N 1
ATOM 1360 C CA . ALA A 1 171 ? 14.65255 25.37110 2.48946 1.000 29.59381 168 ALA A CA 1
ATOM 1361 C C . ALA A 1 171 ? 14.81290 26.71465 3.18710 1.000 32.51880 168 ALA A C 1
ATOM 1362 O O . ALA A 1 171 ? 15.16816 27.70542 2.54297 1.000 31.60606 168 ALA A O 1
ATOM 1364 N N . LYS A 1 172 ? 14.58568 26.76295 4.50495 1.000 29.75970 169 LYS A N 1
ATOM 1365 C CA . LYS A 1 172 ? 14.83477 27.99272 5.24229 1.000 30.40778 169 LYS A CA 1
ATOM 1366 C C . LYS A 1 172 ? 16.26764 28.45988 5.04027 1.000 34.21188 169 LYS A C 1
ATOM 1367 O O . LYS A 1 172 ? 16.52304 29.63682 4.76473 1.000 40.94308 169 LYS A O 1
ATOM 1373 N N . LEU A 1 173 ? 17.21356 27.53585 5.14805 1.000 37.21145 170 LEU A N 1
ATOM 1374 C CA . LEU A 1 173 ? 18.61727 27.85266 4.94220 1.000 33.85135 170 LEU A CA 1
ATOM 1375 C C . LEU A 1 173 ? 18.89481 28.31615 3.52123 1.000 30.85772 170 LEU A C 1
ATOM 1376 O O . LEU A 1 173 ? 19.79168 29.13161 3.30156 1.000 37.81289 170 LEU A O 1
ATOM 1381 N N . ALA A 1 174 ? 18.16215 27.80530 2.54207 1.000 28.98809 171 ALA A N 1
ATOM 1382 C CA . ALA A 1 174 ? 18.39359 28.25250 1.17742 1.000 34.48331 171 ALA A CA 1
ATOM 1383 C C . ALA A 1 174 ? 17.69531 29.58094 0.89739 1.000 36.92222 171 ALA A C 1
ATOM 1384 O O . ALA A 1 174 ? 18.08184 30.28483 -0.04378 1.000 35.49143 171 ALA A O 1
ATOM 1386 N N . GLY A 1 175 ? 16.66890 29.91821 1.68285 1.000 34.91648 172 GLY A N 1
ATOM 1387 C CA . GLY A 1 175 ? 15.88193 31.12377 1.52372 1.000 34.68091 172 GLY A CA 1
ATOM 1388 C C . GLY A 1 175 ? 14.41088 30.82647 1.28778 1.000 36.59883 172 GLY A C 1
ATOM 1389 O O . GLY A 1 175 ? 13.54298 31.33912 1.99633 1.000 35.15298 172 GLY A O 1
ATOM 1390 N N . CYS A 1 176 ? 14.12497 29.94064 0.33497 1.000 41.48440 173 CYS A N 1
ATOM 1391 C CA . CYS A 1 176 ? 12.76361 29.52014 0.01198 1.000 33.87265 173 CYS A CA 1
ATOM 1392 C C . CYS A 1 176 ? 12.80952 28.15456 -0.67017 1.000 32.45880 173 CYS A C 1
ATOM 1393 O O . CYS A 1 176 ? 13.85260 27.71718 -1.16830 1.000 30.76363 173 CYS A O 1
ATOM 1396 N N . TYR A 1 177 ? 11.66095 27.47816 -0.67270 1.000 33.41968 174 TYR A N 1
ATOM 1397 C CA . TYR A 1 177 ? 11.57426 26.16561 -1.30256 1.000 25.90605 174 TYR A CA 1
ATOM 1398 C C . TYR A 1 177 ? 12.17248 26.16479 -2.69677 1.000 27.93072 174 TYR A C 1
ATOM 1399 O O . TYR A 1 177 ? 13.06675 25.37028 -2.99543 1.000 33.03437 174 TYR A O 1
ATOM 1408 N N . GLN A 1 178 ? 11.74707 27.09771 -3.54132 1.000 29.49276 175 GLN A N 1
ATOM 1409 C CA . GLN A 1 178 ? 12.15314 27.07447 -4.94106 1.000 29.22296 175 GLN A CA 1
ATOM 1410 C C . GLN A 1 178 ? 13.65744 27.10163 -5.10455 1.000 29.73224 175 GLN A C 1
ATOM 1411 O O . GLN A 1 178 ? 14.17070 26.69538 -6.14774 1.000 34.29102 175 GLN A O 1
ATOM 1417 N N . ALA A 1 179 ? 14.37678 27.62470 -4.11640 1.000 30.66237 176 ALA A N 1
ATOM 1418 C CA . ALA A 1 179 ? 15.83825 27.62029 -4.17748 1.000 32.06230 176 ALA A CA 1
ATOM 1419 C C . ALA A 1 179 ? 16.39321 26.19420 -4.25012 1.000 35.79206 176 ALA A C 1
ATOM 1420 O O . ALA A 1 179 ? 17.33369 25.92153 -5.01183 1.000 35.14239 176 ALA A O 1
ATOM 1422 N N . LEU A 1 180 ? 15.80649 25.26475 -3.48624 1.000 27.83028 177 LEU A N 1
ATOM 1423 C CA . LEU A 1 180 ? 16.29979 23.89813 -3.48614 1.000 32.27973 177 LEU A CA 1
ATOM 1424 C C . LEU A 1 180 ? 16.37926 23.28406 -4.88598 1.000 33.68294 177 LEU A C 1
ATOM 1425 O O . LEU A 1 180 ? 17.03654 22.25538 -5.05066 1.000 37.40021 177 LEU A O 1
ATOM 1430 N N . ASP A 1 181 ? 15.71948 23.85393 -5.89524 1.000 30.27656 178 ASP A N 1
ATOM 1431 C CA . ASP A 1 181 ? 15.90814 23.33175 -7.24144 1.000 26.89544 178 ASP A CA 1
ATOM 1432 C C . ASP A 1 181 ? 17.35646 23.47035 -7.70432 1.000 33.45021 178 ASP A C 1
ATOM 1433 O O . ASP A 1 181 ? 17.77723 22.76448 -8.63354 1.000 39.51332 178 ASP A O 1
ATOM 1438 N N . GLY A 1 182 ? 18.11378 24.39627 -7.11006 1.000 32.33637 179 GLY A N 1
ATOM 1439 C CA . GLY A 1 182 ? 19.50759 24.58305 -7.47037 1.000 32.20896 179 GLY A CA 1
ATOM 1440 C C . GLY A 1 182 ? 20.48454 23.66688 -6.76934 1.000 32.77836 179 GLY A C 1
ATOM 1441 O O . GLY A 1 182 ? 21.60265 23.49366 -7.25860 1.000 36.69285 179 GLY A O 1
ATOM 1442 N N . GLY A 1 183 ? 20.10536 23.10079 -5.62672 1.000 33.73814 180 GLY A N 1
ATOM 1443 C CA . GLY A 1 183 ? 20.96410 22.21863 -4.85202 1.000 32.63600 180 GLY A CA 1
ATOM 1444 C C . GLY A 1 183 ? 21.23106 20.87632 -5.53297 1.000 33.32915 180 GLY A C 1
ATOM 1445 O O . GLY A 1 183 ? 20.85197 20.61283 -6.67585 1.000 31.78029 180 GLY A O 1
ATOM 1446 N N . ASN A 1 184 ? 21.90213 20.00645 -4.78533 1.000 33.11826 181 ASN A N 1
ATOM 1447 C CA . ASN A 1 184 ? 22.33001 18.70870 -5.30751 1.000 30.82770 181 ASN A CA 1
ATOM 1448 C C . ASN A 1 184 ? 22.67656 17.77608 -4.15496 1.000 30.18197 181 ASN A C 1
ATOM 1449 O O . ASN A 1 184 ? 22.92905 18.21318 -3.02860 1.000 28.61104 181 ASN A O 1
ATOM 1454 N N . THR A 1 185 ? 22.71849 16.47839 -4.45363 1.000 28.85049 182 THR A N 1
ATOM 1455 C CA . THR A 1 185 ? 22.93401 15.51155 -3.37996 1.000 27.90532 182 THR A CA 1
ATOM 1456 C C . THR A 1 185 ? 24.30709 15.68194 -2.72657 1.000 27.97194 182 THR A C 1
ATOM 1457 O O . THR A 1 185 ? 24.42722 15.58604 -1.50338 1.000 26.30523 182 THR A O 1
ATOM 1461 N N . ALA A 1 186 ? 25.35373 15.92841 -3.51587 1.000 28.12919 183 ALA A N 1
ATOM 1462 C CA . ALA A 1 186 ? 26.69402 16.08059 -2.94363 1.000 29.27493 183 ALA A CA 1
ATOM 1463 C C . ALA A 1 186 ? 26.73443 17.14858 -1.84742 1.000 33.73368 183 ALA A C 1
ATOM 1464 O O . ALA A 1 186 ? 27.08040 16.86348 -0.69073 1.000 32.68744 183 ALA A O 1
ATOM 1466 N N . ASP A 1 187 ? 26.41036 18.40312 -2.20139 1.000 30.45381 184 ASP A N 1
ATOM 1467 C CA . ASP A 1 187 ? 26.45317 19.47511 -1.21875 1.000 22.97240 184 ASP A CA 1
ATOM 1468 C C . ASP A 1 187 ? 25.53519 19.21468 -0.04595 1.000 30.13672 184 ASP A C 1
ATOM 1469 O O . ASP A 1 187 ? 25.81438 19.68279 1.06845 1.000 32.79396 184 ASP A O 1
ATOM 1474 N N . ALA A 1 188 ? 24.40486 18.53245 -0.28434 1.000 27.34308 185 ALA A N 1
ATOM 1475 C CA . ALA A 1 188 ? 23.47895 18.27707 0.80603 1.000 22.88856 185 ALA A CA 1
ATOM 1476 C C . ALA A 1 188 ? 24.10845 17.37205 1.83915 1.000 25.62321 185 ALA A C 1
ATOM 1477 O O . ALA A 1 188 ? 23.88329 17.54420 3.04028 1.000 25.83605 185 ALA A O 1
ATOM 1479 N N . LEU A 1 189 ? 24.90996 16.40611 1.39378 1.000 26.93787 186 LEU A N 1
ATOM 1480 C CA . LEU A 1 189 ? 25.51890 15.47276 2.33494 1.000 29.85222 186 LEU A CA 1
ATOM 1481 C C . LEU A 1 189 ? 26.55241 16.17825 3.19082 1.000 32.02738 186 LEU A C 1
ATOM 1482 O O . LEU A 1 189 ? 26.65822 15.90026 4.39384 1.000 31.05820 186 LEU A O 1
ATOM 1487 N N . VAL A 1 190 ? 27.30569 17.11032 2.58582 1.000 30.95364 187 VAL A N 1
ATOM 1488 C CA . VAL A 1 190 ? 28.23680 17.94034 3.34923 1.000 30.17148 187 VAL A CA 1
ATOM 1489 C C . VAL A 1 190 ? 27.47634 18.77833 4.37080 1.000 29.09522 187 VAL A C 1
ATOM 1490 O O . VAL A 1 190 ? 27.82414 18.81165 5.55061 1.000 31.77857 187 VAL A O 1
ATOM 1494 N N . ASP A 1 191 ? 26.39741 19.42980 3.94698 1.000 29.13102 188 ASP A N 1
ATOM 1495 C CA . ASP A 1 191 ? 25.62390 20.23864 4.88100 1.000 28.66093 188 ASP A CA 1
ATOM 1496 C C . ASP A 1 191 ? 25.04723 19.41852 6.02680 1.000 32.34127 188 ASP A C 1
ATOM 1497 O O . ASP A 1 191 ? 24.78228 19.98296 7.09536 1.000 33.05368 188 ASP A O 1
ATOM 1502 N N . PHE A 1 192 ? 24.86636 18.10087 5.82298 1.000 32.93175 189 PHE A N 1
ATOM 1503 C CA . PHE A 1 192 ? 24.25480 17.12726 6.72834 1.000 28.28874 189 PHE A CA 1
ATOM 1504 C C . PHE A 1 192 ? 25.25495 16.43676 7.64028 1.000 31.81961 189 PHE A C 1
ATOM 1505 O O . PHE A 1 192 ? 24.90919 16.07564 8.76552 1.000 37.45705 189 PHE A O 1
ATOM 1513 N N . THR A 1 193 ? 26.45849 16.14290 7.15173 1.000 32.14766 190 THR A N 1
ATOM 1514 C CA . THR A 1 193 ? 27.40825 15.34386 7.92097 1.000 33.87197 190 THR A CA 1
ATOM 1515 C C . THR A 1 193 ? 28.62320 16.11103 8.41686 1.000 35.82346 190 THR A C 1
ATOM 1516 O O . THR A 1 193 ? 29.32986 15.60530 9.30301 1.000 36.03261 190 THR A O 1
ATOM 1520 N N . GLY A 1 194 ? 28.88761 17.29429 7.85892 1.000 33.42991 191 GLY A N 1
ATOM 1521 C CA . GLY A 1 194 ? 30.08458 18.06662 8.12495 1.000 30.67791 191 GLY A CA 1
ATOM 1522 C C . GLY A 1 194 ? 31.31403 17.62343 7.36659 1.000 34.43329 191 GLY A C 1
ATOM 1523 O O . GLY A 1 194 ? 32.38722 18.18344 7.58906 1.000 34.03462 191 GLY A O 1
ATOM 1524 N N . GLY A 1 195 ? 31.19171 16.66682 6.45397 1.000 33.81728 192 GLY A N 1
ATOM 1525 C CA . GLY A 1 195 ? 32.33364 16.06108 5.79072 1.000 32.22108 192 GLY A CA 1
ATOM 1526 C C . GLY A 1 195 ? 32.76001 16.76867 4.52918 1.000 32.23767 192 GLY A C 1
ATOM 1527 O O . GLY A 1 195 ? 32.61728 17.98140 4.39227 1.000 39.29667 192 GLY A O 1
ATOM 1528 N N . VAL A 1 196 ? 33.33439 16.00393 3.60839 1.000 28.85169 193 VAL A N 1
ATOM 1529 C CA . VAL A 1 196 ? 33.75389 16.49838 2.30493 1.000 29.69815 193 VAL A CA 1
ATOM 1530 C C . VAL A 1 196 ? 33.17797 15.59477 1.22635 1.000 33.47093 193 VAL A C 1
ATOM 1531 O O . VAL A 1 196 ? 33.25831 14.36669 1.32859 1.000 34.57393 193 VAL A O 1
ATOM 1535 N N . SER A 1 197 ? 32.62691 16.19695 0.17891 1.000 35.12591 194 SER A N 1
ATOM 1536 C CA . SER A 1 197 ? 32.04399 15.44151 -0.91597 1.000 34.04544 194 SER A CA 1
ATOM 1537 C C . SER A 1 197 ? 33.00632 15.34576 -2.08171 1.000 41.64326 194 SER A C 1
ATOM 1538 O O . SER A 1 197 ? 33.79665 16.25760 -2.33533 1.000 44.99414 194 SER A O 1
ATOM 1541 N N . GLU A 1 198 ? 32.94016 14.22231 -2.78037 1.000 38.42458 195 GLU A N 1
ATOM 1542 C CA . GLU A 1 198 ? 33.66750 14.09521 -4.02562 1.000 39.98813 195 GLU A CA 1
ATOM 1543 C C . GLU A 1 198 ? 32.80068 13.36741 -5.03294 1.000 43.98921 195 GLU A C 1
ATOM 1544 O O . GLU A 1 198 ? 32.40845 12.22329 -4.80634 1.000 47.51402 195 GLU A O 1
ATOM 1550 N N . PRO A 1 199 ? 32.48544 13.98259 -6.15461 1.000 45.57792 196 PRO A N 1
ATOM 1551 C CA . PRO A 1 199 ? 31.78847 13.26217 -7.21778 1.000 46.03988 196 PRO A CA 1
ATOM 1552 C C . PRO A 1 199 ? 32.74391 12.52209 -8.13622 1.000 44.66224 196 PRO A C 1
ATOM 1553 O O . PRO A 1 199 ? 33.94469 12.77208 -8.19186 1.000 47.09954 196 PRO A O 1
ATOM 1557 N N . ILE A 1 200 ? 32.20292 11.49517 -8.76278 1.000 49.83075 197 ILE A N 1
ATOM 1558 C CA . ILE A 1 200 ? 32.90824 10.72766 -9.77059 1.000 48.21483 197 ILE A CA 1
ATOM 1559 C C . ILE A 1 200 ? 31.94041 10.54822 -10.93138 1.000 49.38097 197 ILE A C 1
ATOM 1560 O O . ILE A 1 200 ? 30.80338 10.11553 -10.72469 1.000 51.89010 197 ILE A O 1
ATOM 1565 N N . ASP A 1 201 ? 32.35026 10.95774 -12.12881 1.000 55.60380 198 ASP A N 1
ATOM 1566 C CA . ASP A 1 201 ? 31.52912 10.82006 -13.33245 1.000 60.76648 198 ASP A CA 1
ATOM 1567 C C . ASP A 1 201 ? 32.00314 9.56524 -14.06044 1.000 63.75824 198 ASP A C 1
ATOM 1568 O O . ASP A 1 201 ? 33.12010 9.52662 -14.58609 1.000 68.07414 198 ASP A O 1
ATOM 1573 N N . LEU A 1 202 ? 31.13340 8.55688 -14.11927 1.000 57.91610 199 LEU A N 1
ATOM 1574 C CA . LEU A 1 202 ? 31.50517 7.26037 -14.67336 1.000 60.37643 199 LEU A CA 1
ATOM 1575 C C . LEU A 1 202 ? 31.63522 7.31758 -16.18650 1.000 65.49586 199 LEU A C 1
ATOM 1576 O O . LEU A 1 202 ? 32.50838 6.66530 -16.76645 1.000 72.57549 199 LEU A O 1
ATOM 1581 N N . THR A 1 203 ? 30.74960 8.05578 -16.84693 1.000 64.36250 200 THR A N 1
ATOM 1582 C CA . THR A 1 203 ? 30.80355 8.15362 -18.29425 1.000 64.74054 200 THR A CA 1
ATOM 1583 C C . THR A 1 203 ? 31.88527 9.11829 -18.75542 1.000 72.92291 200 THR A C 1
ATOM 1584 O O . THR A 1 203 ? 32.32702 9.03828 -19.90284 1.000 84.10402 200 THR A O 1
ATOM 1588 N N . GLU A 1 204 ? 32.32989 10.01834 -17.89136 1.000 70.61656 201 GLU A N 1
ATOM 1589 C CA . GLU A 1 204 ? 33.53071 10.79327 -18.16051 1.000 76.59521 201 GLU A CA 1
ATOM 1590 C C . GLU A 1 204 ? 34.80463 10.06047 -17.75775 1.000 76.31833 201 GLU A C 1
ATOM 1591 O O . GLU A 1 204 ? 35.90325 10.51464 -18.09770 1.000 77.75221 201 GLU A O 1
ATOM 1597 N N . GLY A 1 205 ? 34.68406 8.92886 -17.07897 1.000 71.62176 202 GLY A N 1
ATOM 1598 C CA . GLY A 1 205 ? 35.84468 8.17729 -16.65490 1.000 73.17720 202 GLY A CA 1
ATOM 1599 C C . GLY A 1 205 ? 36.01597 6.87162 -17.39847 1.000 73.01313 202 GLY A C 1
ATOM 1600 O O . GLY A 1 205 ? 37.10877 6.29613 -17.41718 1.000 71.46920 202 GLY A O 1
ATOM 1601 N N . ASP A 1 206 ? 34.91693 6.36865 -17.96504 1.000 76.26766 203 ASP A N 1
ATOM 1602 C CA . ASP A 1 206 ? 34.92977 5.16570 -18.79548 1.000 80.05516 203 ASP A CA 1
ATOM 1603 C C . ASP A 1 206 ? 35.32815 3.95488 -17.95063 1.000 80.84707 203 ASP A C 1
ATOM 1604 O O . ASP A 1 206 ? 36.02079 3.05103 -18.42101 1.000 80.75363 203 ASP A O 1
ATOM 1609 N N . PHE A 1 207 ? 34.87782 3.94674 -16.68739 1.000 79.38781 204 PHE A N 1
ATOM 1610 C CA . PHE A 1 207 ? 35.20537 2.85880 -15.76659 1.000 75.00147 204 PHE A CA 1
ATOM 1611 C C . PHE A 1 207 ? 34.65432 1.52903 -16.24590 1.000 72.87594 204 PHE A C 1
ATOM 1612 O O . PHE A 1 207 ? 35.24585 0.47992 -15.97101 1.000 73.94482 204 PHE A O 1
ATOM 1620 N N . ALA A 1 208 ? 33.50043 1.55006 -16.91624 1.000 69.18010 205 ALA A N 1
ATOM 1621 C CA . ALA A 1 208 ? 32.94452 0.32645 -17.47142 1.000 73.48615 205 ALA A CA 1
ATOM 1622 C C . ALA A 1 208 ? 33.90074 -0.31444 -18.46393 1.000 82.54010 205 ALA A C 1
ATOM 1623 O O . ALA A 1 208 ? 33.96430 -1.54750 -18.56959 1.000 79.30261 205 ALA A O 1
ATOM 1625 N N . ASN A 1 209 ? 34.69173 0.50772 -19.14811 1.000 83.83409 206 ASN A N 1
ATOM 1626 C CA . ASN A 1 209 ? 35.63662 0.07581 -20.16864 1.000 79.14836 206 ASN A CA 1
ATOM 1627 C C . ASN A 1 209 ? 37.09379 0.16469 -19.70994 1.000 77.34473 206 ASN A C 1
ATOM 1628 O O . ASN A 1 209 ? 37.96582 0.53952 -20.49629 1.000 79.10928 206 ASN A O 1
ATOM 1633 N N . ASP A 1 210 ? 37.39315 -0.15260 -18.44345 1.000 73.37148 207 ASP A N 1
ATOM 1634 C CA . ASP A 1 210 ? 38.78835 -0.09595 -18.00438 1.000 73.38561 207 ASP A CA 1
ATOM 1635 C C . ASP A 1 210 ? 39.24284 -1.27266 -17.14405 1.000 77.51244 207 ASP A C 1
ATOM 1636 O O . ASP A 1 210 ? 40.27175 -1.89532 -17.43377 1.000 78.18338 207 ASP A O 1
ATOM 1641 N N . GLU A 1 211 ? 38.52412 -1.52184 -16.04768 1.000 74.64891 208 GLU A N 1
ATOM 1642 C CA . GLU A 1 211 ? 38.81031 -2.56485 -15.06430 1.000 73.29128 208 GLU A CA 1
ATOM 1643 C C . GLU A 1 211 ? 39.89999 -2.17190 -14.07794 1.000 66.73180 208 GLU A C 1
ATOM 1644 O O . GLU A 1 211 ? 39.71759 -2.32459 -12.86895 1.000 66.74145 208 GLU A O 1
ATOM 1650 N N . THR A 1 212 ? 41.02356 -1.64824 -14.55567 1.000 70.24489 209 THR A N 1
ATOM 1651 C CA . THR A 1 212 ? 42.10387 -1.33993 -13.62368 1.000 76.12846 209 THR A CA 1
ATOM 1652 C C . THR A 1 212 ? 41.77838 -0.09359 -12.80962 1.000 74.04247 209 THR A C 1
ATOM 1653 O O . THR A 1 212 ? 41.97412 -0.06333 -11.58638 1.000 73.66697 209 THR A O 1
ATOM 1657 N N . LYS A 1 213 ? 41.27501 0.94433 -13.47528 1.000 70.97172 210 LYS A N 1
ATOM 1658 C CA . LYS A 1 213 ? 40.79855 2.11509 -12.75657 1.000 72.65401 210 LYS A CA 1
ATOM 1659 C C . LYS A 1 213 ? 39.55090 1.77231 -11.97226 1.000 67.16674 210 LYS A C 1
ATOM 1660 O O . LYS A 1 213 ? 39.37635 2.21867 -10.83670 1.000 70.91485 210 LYS A O 1
ATOM 1666 N N . ARG A 1 214 ? 38.70640 0.92349 -12.54505 1.000 69.40196 211 ARG A N 1
ATOM 1667 C CA . ARG A 1 214 ? 37.51192 0.47102 -11.84835 1.000 67.54892 211 ARG A CA 1
ATOM 1668 C C . ARG A 1 214 ? 37.87375 -0.19956 -10.53759 1.000 61.57255 211 ARG A C 1
ATOM 1669 O O . ARG A 1 214 ? 37.21182 0.01735 -9.51622 1.000 60.04319 211 ARG A O 1
ATOM 1677 N N . ASN A 1 215 ? 38.94307 -0.98575 -10.53636 1.000 61.21917 212 ASN A N 1
ATOM 1678 C CA . ASN A 1 215 ? 39.42119 -1.54102 -9.28291 1.000 61.11300 212 ASN A CA 1
ATOM 1679 C C . ASN A 1 215 ? 39.92362 -0.42784 -8.36968 1.000 64.19450 212 ASN A C 1
ATOM 1680 O O . ASN A 1 215 ? 39.59632 -0.40211 -7.17544 1.000 61.71552 212 ASN A O 1
ATOM 1685 N N . GLN A 1 216 ? 40.71829 0.50351 -8.91681 1.000 62.12170 213 GLN A N 1
ATOM 1686 C CA . GLN A 1 216 ? 41.13687 1.68692 -8.16820 1.000 65.00095 213 GLN A CA 1
ATOM 1687 C C . GLN A 1 216 ? 39.97020 2.35279 -7.46736 1.000 61.22432 213 GLN A C 1
ATOM 1688 O O . GLN A 1 216 ? 39.99621 2.58206 -6.25510 1.000 59.38923 213 GLN A O 1
ATOM 1694 N N . LEU A 1 217 ? 38.95666 2.71883 -8.24614 1.000 56.93907 214 LEU A N 1
ATOM 1695 C CA . LEU A 1 217 ? 37.77740 3.35807 -7.68882 1.000 51.69962 214 LEU A CA 1
ATOM 1696 C C . LEU A 1 217 ? 37.14769 2.49662 -6.61664 1.000 51.06039 214 LEU A C 1
ATOM 1697 O O . LEU A 1 217 ? 36.81922 2.97659 -5.52790 1.000 49.17877 214 LEU A O 1
ATOM 1702 N N . PHE A 1 218 ? 36.97096 1.21556 -6.90860 1.000 52.28400 215 PHE A N 1
ATOM 1703 C CA . PHE A 1 218 ? 36.32983 0.34772 -5.94102 1.000 51.68769 215 PHE A CA 1
ATOM 1704 C C . PHE A 1 218 ? 37.06630 0.36629 -4.60696 1.000 50.02708 215 PHE A C 1
ATOM 1705 O O . PHE A 1 218 ? 36.45018 0.58482 -3.55828 1.000 49.68540 215 PHE A O 1
ATOM 1713 N N . GLU A 1 219 ? 38.39655 0.23127 -4.63041 1.000 54.04589 216 GLU A N 1
ATOM 1714 C CA . GLU A 1 219 ? 39.14346 0.18462 -3.37278 1.000 57.06430 216 GLU A CA 1
ATOM 1715 C C . GLU A 1 219 ? 38.89087 1.44653 -2.54068 1.000 54.28467 216 GLU A C 1
ATOM 1716 O O . GLU A 1 219 ? 38.70416 1.37300 -1.31668 1.000 51.68265 216 GLU A O 1
ATOM 1722 N N . ARG A 1 220 ? 38.89042 2.61329 -3.19671 1.000 50.65462 217 ARG A N 1
ATOM 1723 C CA . ARG A 1 220 ? 38.57045 3.87517 -2.53349 1.000 49.72737 217 ARG A CA 1
ATOM 1724 C C . ARG A 1 220 ? 37.19219 3.83176 -1.87326 1.000 50.18937 217 ARG A C 1
ATOM 1725 O O . ARG A 1 220 ? 37.01401 4.30924 -0.74314 1.000 46.11662 217 ARG A O 1
ATOM 1733 N N . MET A 1 221 ? 36.19604 3.28867 -2.57742 1.000 51.80299 218 MET A N 1
ATOM 1734 C CA . MET A 1 221 ? 34.85098 3.20323 -2.01703 1.000 46.22770 218 MET A CA 1
ATOM 1735 C C . MET A 1 221 ? 34.79070 2.23065 -0.85433 1.000 46.01447 218 MET A C 1
ATOM 1736 O O . MET A 1 221 ? 34.10114 2.49585 0.14159 1.000 46.14031 218 MET A O 1
ATOM 1741 N N . LEU A 1 222 ? 35.49268 1.09506 -0.96668 1.000 42.35742 219 LEU A N 1
ATOM 1742 C CA . LEU A 1 222 ? 35.64629 0.22021 0.18560 1.000 38.73442 219 LEU A CA 1
ATOM 1743 C C . LEU A 1 222 ? 36.18031 1.02227 1.35863 1.000 43.94471 219 LEU A C 1
ATOM 1744 O O . LEU A 1 222 ? 35.68164 0.90074 2.48415 1.000 39.98712 219 LEU A O 1
ATOM 1749 N N . LYS A 1 223 ? 37.17727 1.88155 1.09601 1.000 46.75254 220 LYS A N 1
ATOM 1750 C CA . LYS A 1 223 ? 37.76694 2.70995 2.14576 1.000 46.10365 220 LYS A CA 1
ATOM 1751 C C . LYS A 1 223 ? 36.75709 3.69038 2.73257 1.000 44.76312 220 LYS A C 1
ATOM 1752 O O . LYS A 1 223 ? 36.60864 3.77827 3.95696 1.000 44.34911 220 LYS A O 1
ATOM 1758 N N . VAL A 1 224 ? 36.04285 4.42959 1.87882 1.000 40.62873 221 VAL A N 1
ATOM 1759 C CA . VAL A 1 224 ? 35.11555 5.44030 2.38698 1.000 39.72428 221 VAL A CA 1
ATOM 1760 C C . VAL A 1 224 ? 34.02899 4.79374 3.22070 1.000 41.11252 221 VAL A C 1
ATOM 1761 O O . VAL A 1 224 ? 33.76362 5.20542 4.35819 1.000 40.72878 221 VAL A O 1
ATOM 1765 N N . HIS A 1 225 ? 33.37836 3.77014 2.66023 1.000 42.60440 222 HIS A N 1
ATOM 1766 C CA . HIS A 1 225 ? 32.27106 3.13355 3.35849 1.000 41.17456 222 HIS A CA 1
ATOM 1767 C C . HIS A 1 225 ? 32.73537 2.47419 4.64668 1.000 43.28236 222 HIS A C 1
ATOM 1768 O O . HIS A 1 225 ? 32.08315 2.60059 5.68901 1.000 42.05118 222 HIS A O 1
ATOM 1775 N N . SER A 1 226 ? 33.86594 1.77099 4.60037 1.000 43.80732 223 SER A N 1
ATOM 1776 C CA . SER A 1 226 ? 34.38175 1.15650 5.81705 1.000 42.60237 223 SER A CA 1
ATOM 1777 C C . SER A 1 226 ? 34.69963 2.19527 6.88700 1.000 42.72156 223 SER A C 1
ATOM 1778 O O . SER A 1 226 ? 34.70658 1.85986 8.07340 1.000 42.40244 223 SER A O 1
ATOM 1781 N N . ARG A 1 227 ? 35.00490 3.44180 6.49682 1.000 41.33731 224 ARG A N 1
ATOM 1782 C CA . ARG A 1 227 ? 35.25228 4.52444 7.44536 1.000 38.15592 224 ARG A CA 1
ATOM 1783 C C . ARG A 1 227 ? 33.99400 5.27927 7.86125 1.000 40.63984 224 ARG A C 1
ATOM 1784 O O . ARG A 1 227 ? 34.09973 6.25648 8.62120 1.000 41.08100 224 ARG A O 1
ATOM 1792 N N . GLY A 1 228 ? 32.81283 4.82682 7.43371 1.000 37.86574 225 GLY A N 1
ATOM 1793 C CA . GLY A 1 228 ? 31.56934 5.47513 7.81686 1.000 40.65560 225 GLY A CA 1
ATOM 1794 C C . GLY A 1 228 ? 31.17084 6.65213 6.94587 1.000 44.84553 225 GLY A C 1
ATOM 1795 O O . GLY A 1 228 ? 30.30344 7.44527 7.33909 1.000 34.19175 225 GLY A O 1
ATOM 1796 N N . GLY A 1 229 ? 31.77664 6.78134 5.76454 1.000 43.54678 226 GLY A N 1
ATOM 1797 C CA . GLY A 1 229 ? 31.37179 7.77466 4.80063 1.000 40.61860 226 GLY A CA 1
ATOM 1798 C C . GLY A 1 229 ? 30.03987 7.39546 4.20816 1.000 35.37536 226 GLY A C 1
ATOM 1799 O O . GLY A 1 229 ? 29.43189 6.39327 4.56483 1.000 38.07618 226 GLY A O 1
ATOM 1800 N N . LEU A 1 230 ? 29.56164 8.22798 3.29469 1.000 36.09964 227 LEU A N 1
ATOM 1801 C CA . LEU A 1 230 ? 28.31994 7.96200 2.59182 1.000 27.98787 227 LEU A CA 1
ATOM 1802 C C . LEU A 1 230 ? 28.61649 7.91104 1.10528 1.000 32.91649 227 LEU A C 1
ATOM 1803 O O . LEU A 1 230 ? 29.46639 8.65113 0.60598 1.000 35.99741 227 LEU A O 1
ATOM 1808 N N . ILE A 1 231 ? 27.94226 7.01081 0.40491 1.000 30.76234 228 ILE A N 1
ATOM 1809 C CA . ILE A 1 231 ? 28.01910 6.95165 -1.04196 1.000 28.53884 228 ILE A CA 1
ATOM 1810 C C . ILE A 1 231 ? 26.60265 6.85990 -1.56944 1.000 31.78289 228 ILE A C 1
ATOM 1811 O O . ILE A 1 231 ? 25.70034 6.38857 -0.86840 1.000 32.65362 228 ILE A O 1
ATOM 1816 N N . SER A 1 232 ? 26.38491 7.47947 -2.71845 1.000 29.87261 229 SER A N 1
ATOM 1817 C CA . SER A 1 232 ? 25.12271 7.47202 -3.42359 1.000 30.96801 229 SER A CA 1
ATOM 1818 C C . SER A 1 232 ? 25.46845 7.32628 -4.89313 1.000 33.25563 229 SER A C 1
ATOM 1819 O O . SER A 1 232 ? 26.48116 7.87114 -5.33723 1.000 38.02125 229 SER A O 1
ATOM 1822 N N . ALA A 1 233 ? 24.64188 6.60697 -5.64917 1.000 25.98965 230 ALA A N 1
ATOM 1823 C CA . ALA A 1 233 ? 24.89288 6.40875 -7.06872 1.000 28.81302 230 ALA A CA 1
ATOM 1824 C C . ALA A 1 233 ? 23.66489 6.86472 -7.82589 1.000 31.07736 230 ALA A C 1
ATOM 1825 O O . ALA A 1 233 ? 22.54514 6.53123 -7.44366 1.000 29.52511 230 ALA A O 1
ATOM 1827 N N . SER A 1 234 ? 23.86992 7.67766 -8.85405 1.000 35.68477 231 SER A N 1
ATOM 1828 C CA . SER A 1 234 ? 22.77009 8.30371 -9.57147 1.000 35.06743 231 SER A CA 1
ATOM 1829 C C . SER A 1 234 ? 22.88508 8.00497 -11.05964 1.000 37.67798 231 SER A C 1
ATOM 1830 O O . SER A 1 234 ? 23.94390 7.62849 -11.56554 1.000 38.20749 231 SER A O 1
ATOM 1833 N N . ILE A 1 235 ? 21.77365 8.18858 -11.75598 1.000 33.37712 232 ILE A N 1
ATOM 1834 C CA . ILE A 1 235 ? 21.72337 8.09753 -13.20299 1.000 36.11904 232 ILE A CA 1
ATOM 1835 C C . ILE A 1 235 ? 21.37548 9.48158 -13.75077 1.000 38.74101 232 ILE A C 1
ATOM 1836 O O . ILE A 1 235 ? 20.29098 10.00351 -13.47538 1.000 36.42905 232 ILE A O 1
ATOM 1841 N N . LYS A 1 236 ? 22.26475 10.05947 -14.55344 1.000 41.48868 233 LYS A N 1
ATOM 1842 C CA . LYS A 1 236 ? 22.08316 11.43907 -15.00935 1.000 45.65594 233 LYS A CA 1
ATOM 1843 C C . LYS A 1 236 ? 20.88449 11.55623 -15.94538 1.000 39.35328 233 LYS A C 1
ATOM 1844 O O . LYS A 1 236 ? 20.90854 11.03239 -17.06026 1.000 46.92456 233 LYS A O 1
ATOM 1850 N N . ALA A 1 237 ? 19.82762 12.22541 -15.49922 1.000 40.34705 234 ALA A N 1
ATOM 1851 C CA . ALA A 1 237 ? 18.73666 12.62259 -16.39271 1.000 49.99601 234 ALA A CA 1
ATOM 1852 C C . ALA A 1 237 ? 19.14190 13.89598 -17.13358 1.000 51.44954 234 ALA A C 1
ATOM 1853 O O . ALA A 1 237 ? 19.12752 14.98900 -16.55953 1.000 47.38386 234 ALA A O 1
ATOM 1855 N N . VAL A 1 238 ? 19.47735 13.77019 -18.41714 1.000 56.27787 235 VAL A N 1
ATOM 1856 C CA . VAL A 1 238 ? 20.06943 14.89952 -19.13802 1.000 67.04953 235 VAL A CA 1
ATOM 1857 C C . VAL A 1 238 ? 18.98886 15.85206 -19.64010 1.000 67.09521 235 VAL A C 1
ATOM 1858 O O . VAL A 1 238 ? 18.96851 17.03756 -19.28396 1.000 60.12901 235 VAL A O 1
ATOM 1862 N N . THR A 1 239 ? 18.07594 15.34226 -20.46803 1.000 66.57601 236 THR A N 1
ATOM 1863 C CA . THR A 1 239 ? 16.95204 16.12236 -20.95259 1.000 58.88231 236 THR A CA 1
ATOM 1864 C C . THR A 1 239 ? 15.82142 16.09625 -19.93391 1.000 61.07226 236 THR A C 1
ATOM 1865 O O . THR A 1 239 ? 15.82386 15.31411 -18.98500 1.000 62.36527 236 THR A O 1
ATOM 1869 N N . ALA A 1 240 ? 14.82770 16.95530 -20.15082 1.000 64.78637 237 ALA A N 1
ATOM 1870 C CA . ALA A 1 240 ? 13.62674 16.88856 -19.32952 1.000 61.99857 237 ALA A CA 1
ATOM 1871 C C . ALA A 1 240 ? 12.85449 15.60397 -19.60590 1.000 59.61668 237 ALA A C 1
ATOM 1872 O O . ALA A 1 240 ? 12.26240 15.02248 -18.69402 1.000 62.27857 237 ALA A O 1
ATOM 1874 N N . ALA A 1 241 ? 12.82991 15.15661 -20.86390 1.000 61.23861 238 ALA A N 1
ATOM 1875 C CA . ALA A 1 241 ? 12.20053 13.88227 -21.20465 1.000 60.54029 238 ALA A CA 1
ATOM 1876 C C . ALA A 1 241 ? 12.84754 12.70750 -20.48460 1.000 67.32467 238 ALA A C 1
ATOM 1877 O O . ALA A 1 241 ? 12.22926 11.63846 -20.37728 1.000 62.38172 238 ALA A O 1
ATOM 1879 N N . ASP A 1 242 ? 14.09501 12.87475 -20.02427 1.000 67.99129 239 ASP A N 1
ATOM 1880 C CA . ASP A 1 242 ? 14.79111 11.81957 -19.29119 1.000 64.63118 239 ASP A CA 1
ATOM 1881 C C . ASP A 1 242 ? 14.27296 11.66506 -17.86224 1.000 56.07333 239 ASP A C 1
ATOM 1882 O O . ASP A 1 242 ? 14.24971 10.54949 -17.33710 1.000 55.08672 239 ASP A O 1
ATOM 1887 N N . MET A 1 243 ? 13.82911 12.74882 -17.23897 1.000 51.66424 240 MET A N 1
ATOM 1888 C CA . MET A 1 243 ? 13.44473 12.72672 -15.83614 1.000 50.40775 240 MET A CA 1
ATOM 1889 C C . MET A 1 243 ? 12.53927 11.54391 -15.54880 1.000 43.02580 240 MET A C 1
ATOM 1890 O O . MET A 1 243 ? 11.54953 11.33778 -16.24270 1.000 43.12364 240 MET A O 1
ATOM 1895 N N . GLU A 1 244 ? 12.94696 10.72853 -14.57924 1.000 41.75228 241 GLU A N 1
ATOM 1896 C CA . GLU A 1 244 ? 12.19413 9.56418 -14.08914 1.000 38.86145 241 GLU A CA 1
ATOM 1897 C C . GLU A 1 244 ? 11.79044 8.59018 -15.18492 1.000 43.55232 241 GLU A C 1
ATOM 1898 O O . GLU A 1 244 ? 10.73954 7.95707 -15.12342 1.000 46.55691 241 GLU A O 1
ATOM 1904 N N . ALA A 1 245 ? 12.66204 8.40225 -16.15904 1.000 47.42007 242 ALA A N 1
ATOM 1905 C CA . ALA A 1 245 ? 12.44635 7.36473 -17.14605 1.000 41.83852 242 ALA A CA 1
ATOM 1906 C C . ALA A 1 245 ? 13.01915 6.07299 -16.60201 1.000 44.57725 242 ALA A C 1
ATOM 1907 O O . ALA A 1 245 ? 14.10960 6.06111 -16.02443 1.000 47.12269 242 ALA A O 1
ATOM 1909 N N . ARG A 1 246 ? 12.26298 4.99394 -16.77109 1.000 48.79705 243 ARG A N 1
ATOM 1910 C CA . ARG A 1 246 ? 12.69159 3.66518 -16.36139 1.000 37.24570 243 ARG A CA 1
ATOM 1911 C C . ARG A 1 246 ? 13.65286 3.13394 -17.40859 1.000 35.58839 243 ARG A C 1
ATOM 1912 O O . ARG A 1 246 ? 13.41579 3.29708 -18.60487 1.000 45.10490 243 ARG A O 1
ATOM 1920 N N . LEU A 1 247 ? 14.77465 2.58603 -16.96614 1.000 36.10246 244 LEU A N 1
ATOM 1921 C CA . LEU A 1 247 ? 15.65950 1.85377 -17.85949 1.000 38.14442 244 LEU A CA 1
ATOM 1922 C C . LEU A 1 247 ? 15.18187 0.40038 -18.02054 1.000 40.59183 244 LEU A C 1
ATOM 1923 O O . LEU A 1 247 ? 14.36521 -0.11456 -17.24172 1.000 37.20433 244 LEU A O 1
ATOM 1928 N N . ALA A 1 248 ? 15.71359 -0.26357 -19.05452 1.000 41.27256 245 ALA A N 1
ATOM 1929 C CA . ALA A 1 248 ? 15.36988 -1.66676 -19.30311 1.000 41.84351 245 ALA A CA 1
ATOM 1930 C C . ALA A 1 248 ? 15.67753 -2.54253 -18.09736 1.000 37.70729 245 ALA A C 1
ATOM 1931 O O . ALA A 1 248 ? 14.90773 -3.44799 -17.77184 1.000 34.52587 245 ALA A O 1
ATOM 1933 N N . CYS A 1 249 ? 16.79706 -2.28687 -17.42606 1.000 36.34106 246 CYS A N 1
ATOM 1934 C CA . CYS A 1 249 ? 17.18779 -3.03443 -16.24704 1.000 34.54957 246 CYS A CA 1
ATOM 1935 C C . CYS A 1 249 ? 16.45172 -2.58754 -15.00554 1.000 35.39085 246 CYS A C 1
ATOM 1936 O O . CYS A 1 249 ? 16.67813 -3.16939 -13.93878 1.000 35.85180 246 CYS A O 1
ATOM 1939 N N . GLY A 1 250 ? 15.62581 -1.54616 -15.09830 1.000 32.83120 247 GLY A N 1
ATOM 1940 C CA . GLY A 1 250 ? 14.68788 -1.20561 -14.04929 1.000 34.36435 247 GLY A CA 1
ATOM 1941 C C . GLY A 1 250 ? 15.03205 0.01993 -13.23707 1.000 37.55376 247 GLY A C 1
ATOM 1942 O O . GLY A 1 250 ? 14.15954 0.52862 -12.51321 1.000 39.98033 247 GLY A O 1
ATOM 1943 N N . LEU A 1 251 ? 16.27815 0.48083 -13.29459 1.000 34.05757 248 LEU A N 1
ATOM 1944 C CA . LEU A 1 251 ? 16.66475 1.68390 -12.58903 1.000 32.05484 248 LEU A CA 1
ATOM 1945 C C . LEU A 1 251 ? 16.07986 2.91048 -13.27325 1.000 37.35398 248 LEU A C 1
ATOM 1946 O O . LEU A 1 251 ? 15.68463 2.87414 -14.43633 1.000 42.55536 248 LEU A O 1
ATOM 1951 N N . VAL A 1 252 ? 16.03391 4.00998 -12.53369 1.000 35.51356 249 VAL A N 1
ATOM 1952 C CA . VAL A 1 252 ? 15.30213 5.20537 -12.92269 1.000 34.12759 249 VAL A CA 1
ATOM 1953 C C . VAL A 1 252 ? 16.28216 6.33374 -13.18513 1.000 37.35774 249 VAL A C 1
ATOM 1954 O O . VAL A 1 252 ? 17.03450 6.72200 -12.28706 1.000 39.47990 249 VAL A O 1
ATOM 1958 N N . LYS A 1 253 ? 16.27490 6.86158 -14.41093 1.000 43.94098 250 LYS A N 1
ATOM 1959 C CA . LYS A 1 253 ? 17.02754 8.07759 -14.71638 1.000 39.82981 250 LYS A CA 1
ATOM 1960 C C . LYS A 1 253 ? 16.52934 9.21741 -13.83262 1.000 41.90296 250 LYS A C 1
ATOM 1961 O O . LYS A 1 253 ? 15.32172 9.38109 -13.64043 1.000 43.32855 250 LYS A O 1
ATOM 1967 N N . GLY A 1 254 ? 17.45888 9.96690 -13.23679 1.000 38.48781 251 GLY A N 1
ATOM 1968 C CA . GLY A 1 254 ? 17.09846 11.07668 -12.37570 1.000 34.60024 251 GLY A CA 1
ATOM 1969 C C . GLY A 1 254 ? 16.94924 10.73714 -10.90968 1.000 36.45425 251 GLY A C 1
ATOM 1970 O O . GLY A 1 254 ? 16.61099 11.62700 -10.10776 1.000 33.07418 251 GLY A O 1
ATOM 1971 N N . HIS A 1 255 ? 17.14139 9.47687 -10.53839 1.000 31.51104 252 HIS A N 1
ATOM 1972 C CA . HIS A 1 255 ? 17.13566 9.04817 -9.15284 1.000 28.84721 252 HIS A CA 1
ATOM 1973 C C . HIS A 1 255 ? 18.55485 8.71868 -8.70262 1.000 29.28149 252 HIS A C 1
ATOM 1974 O O . HIS A 1 255 ? 19.47171 8.55085 -9.50803 1.000 31.70700 252 HIS A O 1
ATOM 1981 N N . ALA A 1 256 ? 18.74752 8.68670 -7.39971 1.000 23.99210 253 ALA A N 1
ATOM 1982 C CA . ALA A 1 256 ? 20.02405 8.30648 -6.84351 1.000 25.07359 253 ALA A CA 1
ATOM 1983 C C . ALA A 1 256 ? 19.77614 7.28097 -5.76105 1.000 31.24875 253 ALA A C 1
ATOM 1984 O O . ALA A 1 256 ? 18.77456 7.33614 -5.04915 1.000 34.29855 253 ALA A O 1
ATOM 1986 N N . TYR A 1 257 ? 20.71015 6.35322 -5.64272 1.000 29.12728 254 TYR A N 1
ATOM 1987 C CA . TYR A 1 257 ? 20.54445 5.15407 -4.85278 1.000 23.20513 254 TYR A CA 1
ATOM 1988 C C . TYR A 1 257 ? 21.61273 5.15130 -3.77906 1.000 27.75279 254 TYR A C 1
ATOM 1989 O O . TYR A 1 257 ? 22.78801 5.40746 -4.06084 1.000 30.61272 254 TYR A O 1
ATOM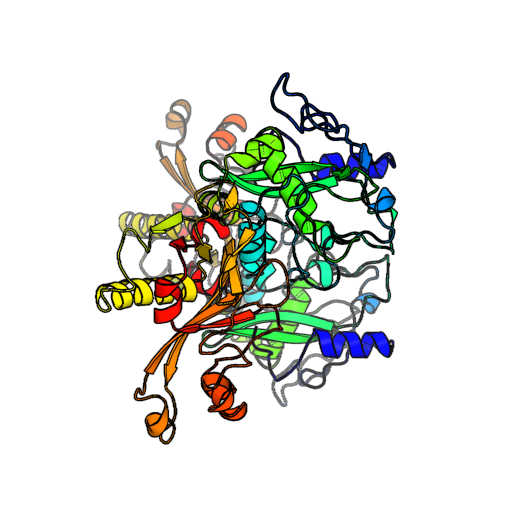 1998 N N . ALA A 1 258 ? 21.20817 4.88894 -2.55489 1.000 23.31619 255 ALA A N 1
ATOM 1999 C CA . ALA A 1 258 ? 22.11973 4.99547 -1.43632 1.000 24.54872 255 ALA A CA 1
ATOM 2000 C C . ALA A 1 258 ? 22.87386 3.67105 -1.30667 1.000 30.79178 255 ALA A C 1
ATOM 2001 O O . ALA A 1 258 ? 22.25715 2.60025 -1.22933 1.000 30.70995 255 ALA A O 1
ATOM 2003 N N . VAL A 1 259 ? 24.20129 3.73495 -1.36031 1.000 26.17077 256 VAL A N 1
ATOM 2004 C CA . VAL A 1 259 ? 25.02292 2.56078 -1.11841 1.000 25.81844 256 VAL A CA 1
ATOM 2005 C C . VAL A 1 259 ? 24.95531 2.19087 0.35238 1.000 25.98437 256 VAL A C 1
ATOM 2006 O O . VAL A 1 259 ? 25.26793 3.01365 1.21563 1.000 32.93998 256 VAL A O 1
ATOM 2010 N N . THR A 1 260 ? 24.53680 0.95692 0.65136 1.000 28.12195 257 THR A N 1
ATOM 2011 C CA . THR A 1 260 ? 24.48476 0.48368 2.03718 1.000 28.56347 257 THR A CA 1
ATOM 2012 C C . THR A 1 260 ? 25.48405 -0.60834 2.35483 1.000 30.09528 257 THR A C 1
ATOM 2013 O O . THR A 1 260 ? 25.55506 -1.05538 3.50452 1.000 29.72375 257 THR A O 1
ATOM 2017 N N . ASP A 1 261 ? 26.24475 -1.05455 1.37303 1.000 29.57198 258 ASP A N 1
ATOM 2018 C CA . ASP A 1 261 ? 27.35539 -1.93922 1.64434 1.000 29.13255 258 ASP A CA 1
ATOM 2019 C C . ASP A 1 261 ? 28.22754 -1.96896 0.40608 1.000 28.42810 258 ASP A C 1
ATOM 2020 O O . ASP A 1 261 ? 27.72671 -1.87874 -0.71464 1.000 31.12963 258 ASP A O 1
ATOM 2025 N N . VAL A 1 262 ? 29.52819 -2.11836 0.61970 1.000 31.61499 259 VAL A N 1
ATOM 2026 C CA . VAL A 1 262 ? 30.51219 -2.27997 -0.45067 1.000 39.97077 259 VAL A CA 1
ATOM 2027 C C . VAL A 1 262 ? 31.47141 -3.35063 0.05204 1.000 34.94023 259 VAL A C 1
ATOM 2028 O O . VAL A 1 262 ? 31.87787 -3.31167 1.21869 1.000 34.78934 259 VAL A O 1
ATOM 2032 N N . ARG A 1 263 ? 31.72150 -4.37948 -0.76358 1.000 39.41538 260 ARG A N 1
ATOM 2033 C CA . ARG A 1 263 ? 32.27164 -5.60775 -0.18608 1.000 39.36138 260 ARG A CA 1
ATOM 2034 C C . ARG A 1 263 ? 32.87578 -6.51141 -1.25346 1.000 43.16193 260 ARG A C 1
ATOM 2035 O O . ARG A 1 263 ? 32.25646 -6.74611 -2.29675 1.000 43.38219 260 ARG A O 1
ATOM 2043 N N . LYS A 1 264 ? 34.08525 -7.01333 -0.98474 1.000 50.85268 261 LYS A N 1
ATOM 2044 C CA . LYS A 1 264 ? 34.66794 -8.12468 -1.73470 1.000 48.40226 261 LYS A CA 1
ATOM 2045 C C . LYS A 1 264 ? 34.10192 -9.42172 -1.15797 1.000 47.22834 261 LYS A C 1
ATOM 2046 O O . LYS A 1 264 ? 34.29537 -9.71013 0.03017 1.000 43.57114 261 LYS A O 1
ATOM 2052 N N . VAL A 1 265 ? 33.37668 -10.19579 -1.95191 1.000 49.62259 262 VAL A N 1
ATOM 2053 C CA . VAL A 1 265 ? 32.85991 -11.46769 -1.45964 1.000 56.83267 262 VAL A CA 1
ATOM 2054 C C . VAL A 1 265 ? 33.68511 -12.61212 -2.04032 1.000 58.33794 262 VAL A C 1
ATOM 2055 O O . VAL A 1 265 ? 34.08289 -12.57169 -3.21138 1.000 57.42721 262 VAL A O 1
ATOM 2059 N N . ARG A 1 266 ? 34.00381 -13.60137 -1.19079 1.000 61.75423 263 ARG A N 1
ATOM 2060 C CA . ARG A 1 266 ? 34.64839 -14.84770 -1.61507 1.000 67.29977 263 ARG A CA 1
ATOM 2061 C C . ARG A 1 266 ? 33.59320 -15.93829 -1.71863 1.000 61.83630 263 ARG A C 1
ATOM 2062 O O . ARG A 1 266 ? 32.90200 -16.23230 -0.73774 1.000 59.77165 263 ARG A O 1
ATOM 2070 N N . LEU A 1 267 ? 33.50042 -16.55228 -2.89746 1.000 64.61731 264 LEU A N 1
ATOM 2071 C CA . LEU A 1 267 ? 32.55637 -17.63314 -3.15732 1.000 68.93018 264 LEU A CA 1
ATOM 2072 C C . LEU A 1 267 ? 33.19052 -18.99519 -2.88283 1.000 73.77961 264 LEU A C 1
ATOM 2073 O O . LEU A 1 267 ? 34.37321 -19.21479 -3.17168 1.000 81.34742 264 LEU A O 1
ATOM 2078 N N . GLY A 1 268 ? 32.39411 -19.91094 -2.32365 1.000 71.67674 265 GLY A N 1
ATOM 2079 C CA . GLY A 1 268 ? 32.90924 -21.22717 -1.96419 1.000 78.87097 265 GLY A CA 1
ATOM 2080 C C . GLY A 1 268 ? 33.13701 -22.14286 -3.15989 1.000 82.63553 265 GLY A C 1
ATOM 2081 O O . GLY A 1 268 ? 32.46904 -22.05227 -4.19347 1.000 77.75329 265 GLY A O 1
ATOM 2082 N N . HIS A 1 269 ? 34.14292 -23.01263 -3.02331 1.000 92.09224 266 HIS A N 1
ATOM 2083 C CA . HIS A 1 269 ? 34.46321 -23.95848 -4.08445 1.000 90.84935 266 HIS A CA 1
ATOM 2084 C C . HIS A 1 269 ? 33.20216 -24.70699 -4.49688 1.000 88.37818 266 HIS A C 1
ATOM 2085 O O . HIS A 1 269 ? 32.33045 -24.99001 -3.67093 1.000 81.39382 266 HIS A O 1
ATOM 2092 N N . GLY A 1 270 ? 33.10137 -25.01392 -5.78518 1.000 88.79086 267 GLY A N 1
ATOM 2093 C CA . GLY A 1 270 ? 31.91294 -25.58246 -6.35417 1.000 87.66294 267 GLY A CA 1
ATOM 2094 C C . GLY A 1 270 ? 31.04456 -24.56016 -7.05685 1.000 85.76598 267 GLY A C 1
ATOM 2095 O O . GLY A 1 270 ? 30.31109 -24.91451 -7.98708 1.000 83.70454 267 GLY A O 1
ATOM 2096 N N . LEU A 1 271 ? 31.10080 -23.29943 -6.62622 1.000 83.36850 268 LEU A N 1
ATOM 2097 C CA . LEU A 1 271 ? 30.45388 -22.24636 -7.39284 1.000 73.86931 268 LEU A CA 1
ATOM 2098 C C . LEU A 1 271 ? 31.30868 -21.81894 -8.56697 1.000 76.88297 268 LEU A C 1
ATOM 2099 O O . LEU A 1 271 ? 30.77538 -21.28748 -9.54419 1.000 77.98416 268 LEU A O 1
ATOM 2104 N N . LEU A 1 272 ? 32.61565 -22.08505 -8.49968 1.000 79.72019 269 LEU A N 1
ATOM 2105 C CA . LEU A 1 272 ? 33.53777 -21.66311 -9.54691 1.000 76.42042 269 LEU A CA 1
ATOM 2106 C C . LEU A 1 272 ? 33.10521 -22.18577 -10.90579 1.000 78.06316 269 LEU A C 1
ATOM 2107 O O . LEU A 1 272 ? 33.49274 -21.63367 -11.93743 1.000 76.83135 269 LEU A O 1
ATOM 2112 N N . ALA A 1 273 ? 32.35970 -23.28762 -10.92669 1.000 79.35305 270 ALA A N 1
ATOM 2113 C CA . ALA A 1 273 ? 31.86314 -23.82535 -12.18607 1.000 81.49025 270 ALA A CA 1
ATOM 2114 C C . ALA A 1 273 ? 30.98348 -22.81583 -12.91841 1.000 83.38738 270 ALA A C 1
ATOM 2115 O O . ALA A 1 273 ? 31.14977 -22.58744 -14.12216 1.000 88.18840 270 ALA A O 1
ATOM 2117 N N . PHE A 1 274 ? 30.05413 -22.18513 -12.20378 1.000 77.81089 271 PHE A N 1
ATOM 2118 C CA . PHE A 1 274 ? 29.08504 -21.27938 -12.81441 1.000 76.34623 271 PHE A CA 1
ATOM 2119 C C . PHE A 1 274 ? 29.59046 -19.84399 -12.92861 1.000 79.47657 271 PHE A C 1
ATOM 2120 O O . PHE A 1 274 ? 29.28416 -19.15430 -13.90846 1.000 78.46533 271 PHE A O 1
ATOM 2128 N N . PHE A 1 275 ? 30.30952 -19.35804 -11.92216 1.000 77.11563 272 PHE A N 1
ATOM 2129 C CA . PHE A 1 275 ? 30.65091 -17.94394 -11.86169 1.000 76.66806 272 PHE A CA 1
ATOM 2130 C C . PHE A 1 275 ? 31.98332 -17.60195 -12.50854 1.000 80.34053 272 PHE A C 1
ATOM 2131 O O . PHE A 1 275 ? 32.17469 -16.45815 -12.94120 1.000 80.71331 272 PHE A O 1
ATOM 2139 N N . LYS A 1 276 ? 32.90291 -18.56108 -12.58650 1.000 84.11579 273 LYS A N 1
ATOM 2140 C CA . LYS A 1 276 ? 34.23117 -18.33833 -13.16073 1.000 87.89253 273 LYS A CA 1
ATOM 2141 C C . LYS A 1 276 ? 34.97199 -17.21860 -12.42823 1.000 84.41408 273 LYS A C 1
ATOM 2142 O O . LYS A 1 276 ? 35.59281 -16.35268 -13.05368 1.000 86.65188 273 LYS A O 1
ATOM 2148 N N . SER A 1 277 ? 34.88981 -17.22189 -11.09766 1.000 76.51898 274 SER A N 1
ATOM 2149 C CA . SER A 1 277 ? 35.69127 -16.31692 -10.28050 1.000 73.08210 274 SER A CA 1
ATOM 2150 C C . SER A 1 277 ? 35.53586 -16.71896 -8.82370 1.000 73.71812 274 SER A C 1
ATOM 2151 O O . SER A 1 277 ? 34.52048 -17.29991 -8.43918 1.000 78.35207 274 SER A O 1
ATOM 2154 N N . GLU A 1 278 ? 36.58135 -16.46784 -8.04097 1.000 71.95872 275 GLU A N 1
ATOM 2155 C CA . GLU A 1 278 ? 36.57104 -16.72198 -6.60693 1.000 74.84492 275 GLU A CA 1
ATOM 2156 C C . GLU A 1 278 ? 36.17152 -15.50311 -5.77070 1.000 75.31160 275 GLU A C 1
ATOM 2157 O O . GLU A 1 278 ? 35.54784 -15.66915 -4.71271 1.000 72.62631 275 GLU A O 1
ATOM 2163 N N . LYS A 1 279 ? 36.50855 -14.28614 -6.22125 1.000 74.81530 276 LYS A N 1
ATOM 2164 C CA . LYS A 1 279 ? 36.22884 -13.03436 -5.51661 1.000 68.36787 276 LYS A CA 1
ATOM 2165 C C . LYS A 1 279 ? 35.42603 -12.09454 -6.40984 1.000 64.35108 276 LYS A C 1
ATOM 2166 O O . LYS A 1 279 ? 35.68676 -11.98058 -7.61321 1.000 60.76781 276 LYS A O 1
ATOM 2172 N N . LEU A 1 280 ? 34.47489 -11.39108 -5.80892 1.000 61.21486 277 LEU A N 1
ATOM 2173 C CA . LEU A 1 280 ? 33.64641 -10.43733 -6.52801 1.000 53.34530 277 LEU A CA 1
ATOM 2174 C C . LEU A 1 280 ? 33.61371 -9.10108 -5.80966 1.000 57.21745 277 LEU A C 1
ATOM 2175 O O . LEU A 1 280 ? 33.57649 -9.03982 -4.57271 1.000 55.07115 277 LEU A O 1
ATOM 2180 N N . ASP A 1 281 ? 33.68214 -8.03523 -6.60525 1.000 53.27862 278 ASP A N 1
ATOM 2181 C CA . ASP A 1 281 ? 33.48663 -6.67951 -6.12062 1.000 46.14060 278 ASP A CA 1
ATOM 2182 C C . ASP A 1 281 ? 31.98981 -6.36631 -6.20090 1.000 45.85910 278 ASP A C 1
ATOM 2183 O O . ASP A 1 281 ? 31.42068 -6.29924 -7.30094 1.000 44.87699 278 ASP A O 1
ATOM 2188 N N . MET A 1 282 ? 31.34849 -6.20881 -5.03307 1.000 39.18157 279 MET A N 1
ATOM 2189 C CA . MET A 1 282 ? 29.89682 -6.09135 -4.90668 1.000 36.89796 279 MET A CA 1
ATOM 2190 C C . MET A 1 282 ? 29.48297 -4.77483 -4.25307 1.000 39.87634 279 MET A C 1
ATOM 2191 O O . MET A 1 282 ? 30.17921 -4.25374 -3.37214 1.000 40.15718 279 MET A O 1
ATOM 2196 N N . ILE A 1 283 ? 28.30242 -4.27552 -4.64027 1.000 34.02258 280 ILE A N 1
ATOM 2197 C CA . ILE A 1 283 ? 27.67313 -3.12807 -3.99176 1.000 30.32043 280 ILE A CA 1
ATOM 2198 C C . ILE A 1 283 ? 26.24712 -3.50146 -3.61063 1.000 28.75311 280 ILE A C 1
ATOM 2199 O O . ILE A 1 283 ? 25.56331 -4.20503 -4.35828 1.000 30.04784 280 ILE A O 1
ATOM 2204 N N . ARG A 1 284 ? 25.80530 -3.03916 -2.44468 1.000 27.59783 281 ARG A N 1
ATOM 2205 C CA . ARG A 1 284 ? 24.40318 -3.06667 -2.03884 1.000 27.84311 281 ARG A CA 1
ATOM 2206 C C . ARG A 1 284 ? 23.85156 -1.64249 -2.00463 1.000 27.75152 281 ARG A C 1
ATOM 2207 O O . ARG A 1 284 ? 24.43337 -0.76115 -1.35525 1.000 28.96851 281 ARG A O 1
ATOM 2215 N N . LEU A 1 285 ? 22.73412 -1.41767 -2.69219 1.000 23.13579 282 LEU A N 1
ATOM 2216 C CA . LEU A 1 285 ? 22.10782 -0.10595 -2.72710 1.000 24.71518 282 LEU A CA 1
ATOM 2217 C C . LEU A 1 285 ? 20.68904 -0.18418 -2.19238 1.000 27.97126 282 LEU A C 1
ATOM 2218 O O . LEU A 1 285 ? 20.08194 -1.25729 -2.16478 1.000 29.27079 282 LEU A O 1
ATOM 2223 N N . ARG A 1 286 ? 20.14125 0.97724 -1.81397 1.000 25.78088 283 ARG A N 1
ATOM 2224 C CA . ARG A 1 286 ? 18.73550 1.10335 -1.43486 1.000 27.16315 283 ARG A CA 1
ATOM 2225 C C . ARG A 1 286 ? 18.02511 2.00487 -2.42389 1.000 27.18415 283 ARG A C 1
ATOM 2226 O O . ARG A 1 286 ? 18.56595 3.03519 -2.82161 1.000 31.50562 283 ARG A O 1
ATOM 2234 N N . ASN A 1 287 ? 16.84175 1.59566 -2.86163 1.000 26.74453 284 ASN A N 1
ATOM 2235 C CA . ASN A 1 287 ? 16.01994 2.55013 -3.58384 1.000 26.19853 284 ASN A CA 1
ATOM 2236 C C . ASN A 1 287 ? 15.23179 3.38957 -2.58622 1.000 29.27493 284 ASN A C 1
ATOM 2237 O O . ASN A 1 287 ? 14.39414 2.84522 -1.85844 1.000 28.05815 284 ASN A O 1
ATOM 2242 N N . PRO A 1 288 ? 15.49797 4.70289 -2.49306 1.000 29.34678 285 PRO A N 1
ATOM 2243 C CA . PRO A 1 288 ? 14.80236 5.51952 -1.49273 1.000 25.44302 285 PRO A CA 1
ATOM 2244 C C . PRO A 1 288 ? 13.30489 5.59107 -1.71605 1.000 27.04699 285 PRO A C 1
ATOM 2245 O O . PRO A 1 288 ? 12.55179 5.80450 -0.75356 1.000 23.87511 285 PRO A O 1
ATOM 2249 N N . TRP A 1 289 ? 12.85553 5.40865 -2.96560 1.000 26.78321 286 TRP A N 1
ATOM 2250 C CA . TRP A 1 289 ? 11.45461 5.50601 -3.37653 1.000 29.76147 286 TRP A CA 1
ATOM 2251 C C . TRP A 1 289 ? 10.61465 4.23806 -3.14822 1.000 33.53520 286 TRP A C 1
ATOM 2252 O O . TRP A 1 289 ? 9.41127 4.28442 -3.41788 1.000 37.24107 286 TRP A O 1
ATOM 2263 N N . GLY A 1 290 ? 11.17147 3.14115 -2.61549 1.000 28.46426 287 GLY A N 1
ATOM 2264 C CA . GLY A 1 290 ? 10.37999 1.95274 -2.32968 1.000 32.85953 287 GLY A CA 1
ATOM 2265 C C . GLY A 1 290 ? 11.00992 0.61729 -2.67391 1.000 33.27943 287 GLY A C 1
ATOM 2266 O O . GLY A 1 290 ? 12.19636 0.41618 -2.41345 1.000 31.04292 287 GLY A O 1
ATOM 2267 N N . GLU A 1 291 ? 10.22983 -0.32368 -3.20489 1.000 35.45507 288 GLU A N 1
ATOM 2268 C CA . GLU A 1 291 ? 10.76470 -1.65587 -3.49782 1.000 39.01980 288 GLU A CA 1
ATOM 2269 C C . GLU A 1 291 ? 11.80681 -1.59439 -4.60465 1.000 31.45758 288 GLU A C 1
ATOM 2270 O O . GLU A 1 291 ? 11.66380 -0.83046 -5.55313 1.000 32.09159 288 GLU A O 1
ATOM 2276 N N . ARG A 1 292 ? 12.84697 -2.42204 -4.49017 1.000 30.64074 289 ARG A N 1
ATOM 2277 C CA . ARG A 1 292 ? 13.92957 -2.37921 -5.45424 1.000 29.48718 289 ARG A CA 1
ATOM 2278 C C . ARG A 1 292 ? 13.39951 -2.62859 -6.85338 1.000 33.15087 289 ARG A C 1
ATOM 2279 O O . ARG A 1 292 ? 12.31322 -3.16985 -7.03932 1.000 36.35496 289 ARG A O 1
ATOM 2287 N N . GLU A 1 293 ? 14.18683 -2.21297 -7.84753 1.000 34.95219 290 GLU A N 1
ATOM 2288 C CA . GLU A 1 293 ? 13.81606 -2.30704 -9.25149 1.000 31.28533 290 GLU A CA 1
ATOM 2289 C C . GLU A 1 293 ? 14.78084 -3.12153 -10.10186 1.000 33.23525 290 GLU A C 1
ATOM 2290 O O . GLU A 1 293 ? 14.41075 -3.52850 -11.20337 1.000 38.06514 290 GLU A O 1
ATOM 2296 N N . TRP A 1 294 ? 16.00164 -3.33566 -9.63682 1.000 34.20318 291 TRP A N 1
ATOM 2297 C CA . TRP A 1 294 ? 17.07370 -3.94240 -10.41509 1.000 31.93613 291 TRP A CA 1
ATOM 2298 C C . TRP A 1 294 ? 16.73624 -5.35073 -10.90771 1.000 34.83923 291 TRP A C 1
ATOM 2299 O O . TRP A 1 294 ? 16.29382 -6.19871 -10.13163 1.000 33.70230 291 TRP A O 1
ATOM 2310 N N . ASN A 1 295 ? 16.94608 -5.57777 -12.21857 1.000 41.01067 292 ASN A N 1
ATOM 2311 C CA . ASN A 1 295 ? 16.59724 -6.78745 -12.97594 1.000 34.89529 292 ASN A CA 1
ATOM 2312 C C . ASN A 1 295 ? 17.73620 -7.75700 -13.15759 1.000 34.60676 292 ASN A C 1
ATOM 2313 O O . ASN A 1 295 ? 17.50134 -8.95820 -13.27690 1.000 40.99144 292 ASN A O 1
ATOM 2318 N N . GLY A 1 296 ? 18.95158 -7.23893 -13.22782 1.000 34.85575 293 GLY A N 1
ATOM 2319 C CA . GLY A 1 296 ? 20.09683 -7.96037 -13.69963 1.000 29.77527 293 GLY A CA 1
ATOM 2320 C C . GLY A 1 296 ? 20.73468 -8.86617 -12.68267 1.000 33.92427 293 GLY A C 1
ATOM 2321 O O . GLY A 1 296 ? 20.14673 -9.27908 -11.67261 1.000 29.64597 293 GLY A O 1
ATOM 2322 N N . PRO A 1 297 ? 21.97152 -9.22623 -12.98522 1.000 34.11205 294 PRO A N 1
ATOM 2323 C CA . PRO A 1 297 ? 22.71017 -10.13276 -12.11594 1.000 29.97050 294 PRO A CA 1
ATOM 2324 C C . PRO A 1 297 ? 22.70322 -9.64284 -10.67945 1.000 33.98123 294 PRO A C 1
ATOM 2325 O O . PRO A 1 297 ? 23.13100 -8.52419 -10.37898 1.000 39.05455 294 PRO A O 1
ATOM 2329 N N . TRP A 1 298 ? 22.27443 -10.52765 -9.79216 1.000 33.27093 295 TRP A N 1
ATOM 2330 C CA . TRP A 1 298 ? 22.22204 -10.43050 -8.34806 1.000 31.16293 295 TRP A CA 1
ATOM 2331 C C . TRP A 1 298 ? 20.94999 -9.77589 -7.86766 1.000 31.19999 295 TRP A C 1
ATOM 2332 O O . TRP A 1 298 ? 20.72294 -9.71606 -6.63952 1.000 32.95250 295 TRP A O 1
ATOM 2343 N N . SER A 1 299 ? 20.05631 -9.39468 -8.76892 1.000 32.29405 296 SER A N 1
ATOM 2344 C CA . SER A 1 299 ? 18.68638 -9.21231 -8.33423 1.000 32.47412 296 SER A CA 1
ATOM 2345 C C . SER A 1 299 ? 18.21743 -10.50718 -7.71088 1.000 28.76789 296 SER A C 1
ATOM 2346 O O . SER A 1 299 ? 18.60931 -11.58989 -8.13550 1.000 32.59202 296 SER A O 1
ATOM 2349 N N . ASP A 1 300 ? 17.33090 -10.40144 -6.73475 1.000 29.54891 297 ASP A N 1
ATOM 2350 C CA . ASP A 1 300 ? 16.88120 -11.62091 -6.09602 1.000 29.75209 297 ASP A CA 1
ATOM 2351 C C . ASP A 1 300 ? 16.05118 -12.49469 -7.02769 1.000 34.77564 297 ASP A C 1
ATOM 2352 O O . ASP A 1 300 ? 15.71009 -13.62004 -6.64673 1.000 38.49082 297 ASP A O 1
ATOM 2357 N N . THR A 1 301 ? 15.71600 -12.01989 -8.22535 1.000 33.52193 298 THR A N 1
ATOM 2358 C CA . THR A 1 301 ? 15.08609 -12.86518 -9.22759 1.000 31.99087 298 THR A CA 1
ATOM 2359 C C . THR A 1 301 ? 16.05779 -13.32494 -10.31477 1.000 33.67780 298 THR A C 1
ATOM 2360 O O . THR A 1 301 ? 15.61462 -13.86640 -11.32842 1.000 36.63390 298 THR A O 1
ATOM 2364 N N . SER A 1 302 ? 17.36332 -13.13337 -10.13197 1.000 31.12254 299 SER A N 1
ATOM 2365 C CA . SER A 1 302 ? 18.34043 -13.45571 -11.16546 1.000 33.69995 299 SER A CA 1
ATOM 2366 C C . SER A 1 302 ? 18.85273 -14.88565 -11.02959 1.000 42.02563 299 SER A C 1
ATOM 2367 O O . SER A 1 302 ? 18.87744 -15.46183 -9.94122 1.000 40.04513 299 SER A O 1
ATOM 2370 N N . GLU A 1 303 ? 19.34965 -15.42747 -12.14468 1.000 45.54649 300 GLU A N 1
ATOM 2371 C CA . GLU A 1 303 ? 19.99340 -16.73798 -12.08884 1.000 44.49287 300 GLU A CA 1
ATOM 2372 C C . GLU A 1 303 ? 21.11605 -16.75405 -11.06510 1.000 46.60132 300 GLU A C 1
ATOM 2373 O O . GLU A 1 303 ? 21.27989 -17.73565 -10.32890 1.000 51.86077 300 GLU A O 1
ATOM 2379 N N . GLU A 1 304 ? 21.86411 -15.65322 -10.96806 1.000 46.93075 301 GLU A N 1
ATOM 2380 C CA . GLU A 1 304 ? 23.00050 -15.59082 -10.05320 1.000 44.78121 301 GLU A CA 1
ATOM 2381 C C . GLU A 1 304 ? 22.55851 -15.76741 -8.60726 1.000 44.36415 301 GLU A C 1
ATOM 2382 O O . GLU A 1 304 ? 23.14072 -16.56374 -7.86631 1.000 48.41430 301 GLU A O 1
ATOM 2388 N N . TRP A 1 305 ? 21.49577 -15.06395 -8.20532 1.000 42.62114 302 TRP A N 1
ATOM 2389 C CA . TRP A 1 305 ? 20.98582 -15.15058 -6.83584 1.000 39.65153 302 TRP A CA 1
ATOM 2390 C C . TRP A 1 305 ? 20.50887 -16.56081 -6.51065 1.000 44.74882 302 TRP A C 1
ATOM 2391 O O . TRP A 1 305 ? 20.71474 -17.06067 -5.39649 1.000 42.46799 302 TRP A O 1
ATOM 2402 N N . GLN A 1 306 ? 19.84125 -17.19809 -7.47493 1.000 45.92285 303 GLN A N 1
ATOM 2403 C CA . GLN A 1 306 ? 19.26992 -18.52131 -7.32112 1.000 42.50144 303 GLN A CA 1
ATOM 2404 C C . GLN A 1 306 ? 20.30935 -19.62328 -7.33706 1.000 47.27901 303 GLN A C 1
ATOM 2405 O O . GLN A 1 306 ? 20.01115 -20.73611 -6.88466 1.000 50.33737 303 GLN A O 1
ATOM 2411 N N . LYS A 1 307 ? 21.50678 -19.35469 -7.85149 1.000 46.86535 304 LYS A N 1
ATOM 2412 C CA . LYS A 1 307 ? 22.56726 -20.35377 -7.81248 1.000 52.03379 304 LYS A CA 1
ATOM 2413 C C . LYS A 1 307 ? 23.28863 -20.40829 -6.47510 1.000 46.73647 304 LYS A C 1
ATOM 2414 O O . LYS A 1 307 ? 24.19615 -21.22747 -6.32758 1.000 50.99392 304 LYS A O 1
ATOM 2420 N N . VAL A 1 308 ? 22.90598 -19.58364 -5.50078 1.000 44.80716 305 VAL A N 1
ATOM 2421 C CA . VAL A 1 308 ? 23.63234 -19.45090 -4.23881 1.000 46.70774 305 VAL A CA 1
ATOM 2422 C C . VAL A 1 308 ? 22.64611 -19.64438 -3.09966 1.000 43.76801 305 VAL A C 1
ATOM 2423 O O . VAL A 1 308 ? 21.72106 -18.84071 -2.93905 1.000 45.86230 305 VAL A O 1
ATOM 2427 N N . SER A 1 309 ? 22.86779 -20.67631 -2.28815 1.000 43.01456 306 SER A N 1
ATOM 2428 C CA . SER A 1 309 ? 21.97736 -20.96353 -1.17216 1.000 41.67362 306 SER A CA 1
ATOM 2429 C C . SER A 1 309 ? 21.92750 -19.79006 -0.19877 1.000 44.75803 306 SER A C 1
ATOM 2430 O O . SER A 1 309 ? 22.89624 -19.04081 -0.03915 1.000 43.92237 306 SER A O 1
ATOM 2433 N N . LYS A 1 310 ? 20.78957 -19.65901 0.48526 1.000 43.07755 307 LYS A N 1
ATOM 2434 C CA . LYS A 1 310 ? 20.66241 -18.64645 1.52518 1.000 36.31032 307 LYS A CA 1
ATOM 2435 C C . LYS A 1 310 ? 21.73957 -18.81293 2.57399 1.000 38.71633 307 LYS A C 1
ATOM 2436 O O . LYS A 1 310 ? 22.32190 -17.82977 3.03534 1.000 39.63621 307 LYS A O 1
ATOM 2442 N N . SER A 1 311 ? 22.01852 -20.05973 2.95506 1.000 44.08870 308 SER A N 1
ATOM 2443 C CA . SER A 1 311 ? 23.10714 -20.34604 3.88187 1.000 45.44901 308 SER A CA 1
ATOM 2444 C C . SER A 1 311 ? 24.39918 -19.68605 3.43420 1.000 43.58593 308 SER A C 1
ATOM 2445 O O . SER A 1 311 ? 25.14203 -19.12495 4.25163 1.000 40.61278 308 SER A O 1
ATOM 2448 N N . GLU A 1 312 ? 24.69343 -19.76048 2.13989 1.000 40.09155 309 GLU A N 1
ATOM 2449 C CA . GLU A 1 312 ? 25.97731 -19.26689 1.67372 1.000 39.00990 309 GLU A CA 1
ATOM 2450 C C . GLU A 1 312 ? 25.96279 -17.75527 1.46303 1.000 43.45643 309 GLU A C 1
ATOM 2451 O O . GLU A 1 312 ? 26.95727 -17.07179 1.73197 1.000 44.42412 309 GLU A O 1
ATOM 2457 N N . ARG A 1 313 ? 24.85222 -17.20983 0.96859 1.000 46.13813 310 ARG A N 1
ATOM 2458 C CA . ARG A 1 313 ? 24.72195 -15.76083 0.93739 1.000 37.95711 310 ARG A CA 1
ATOM 2459 C C . ARG A 1 313 ? 24.92254 -15.20233 2.32793 1.000 39.96834 310 ARG A C 1
ATOM 2460 O O . ARG A 1 313 ? 25.60408 -14.18630 2.50415 1.000 44.26956 310 ARG A O 1
ATOM 2468 N N . GLU A 1 314 ? 24.36794 -15.87062 3.33538 1.000 36.97128 311 GLU A N 1
ATOM 2469 C CA . GLU A 1 314 ? 24.57056 -15.39044 4.68758 1.000 39.29115 311 GLU A CA 1
ATOM 2470 C C . GLU A 1 314 ? 26.04217 -15.44601 5.06914 1.000 43.18238 311 GLU A C 1
ATOM 2471 O O . GLU A 1 314 ? 26.57428 -14.49455 5.65227 1.000 50.88815 311 GLU A O 1
ATOM 2477 N N . LYS A 1 315 ? 26.72607 -16.53796 4.73544 1.000 44.00168 312 LYS A N 1
ATOM 2478 C CA . LYS A 1 315 ? 28.14966 -16.62555 5.05554 1.000 44.94900 312 LYS A CA 1
ATOM 2479 C C . LYS A 1 315 ? 28.93692 -15.54656 4.33898 1.000 40.43023 312 LYS A C 1
ATOM 2480 O O . LYS A 1 315 ? 29.84955 -14.95050 4.91759 1.000 45.57904 312 LYS A O 1
ATOM 2486 N N . MET A 1 316 ? 28.57732 -15.26014 3.09082 1.000 39.69804 313 MET A N 1
ATOM 2487 C CA . MET A 1 316 ? 29.29580 -14.26319 2.31256 1.000 42.79538 313 MET A CA 1
ATOM 2488 C C . MET A 1 316 ? 28.95270 -12.84276 2.71601 1.000 40.79602 313 MET A C 1
ATOM 2489 O O . MET A 1 316 ? 29.73693 -11.93384 2.43448 1.000 42.00352 313 MET A O 1
ATOM 2494 N N . GLY A 1 317 ? 27.82274 -12.64586 3.38900 1.000 41.36857 314 GLY A N 1
ATOM 2495 C CA . GLY A 1 317 ? 27.33282 -11.32851 3.71564 1.000 42.80277 314 GLY A CA 1
ATOM 2496 C C . GLY A 1 317 ? 26.51427 -10.65040 2.63751 1.000 37.98846 314 GLY A C 1
ATOM 2497 O O . GLY A 1 317 ? 26.31130 -9.43486 2.71702 1.000 39.20825 314 GLY A O 1
ATOM 2498 N N . VAL A 1 318 ? 26.06023 -11.37938 1.62025 1.000 30.52404 315 VAL A N 1
ATOM 2499 C CA . VAL A 1 318 ? 25.19434 -10.78201 0.61586 1.000 26.95930 315 VAL A CA 1
ATOM 2500 C C . VAL A 1 318 ? 23.76608 -10.93648 1.10312 1.000 26.78662 315 VAL A C 1
ATOM 2501 O O . VAL A 1 318 ? 23.00516 -11.75971 0.59407 1.000 30.26025 315 VAL A O 1
ATOM 2505 N N . THR A 1 319 ? 23.40231 -10.15537 2.10366 1.000 24.64315 316 THR A N 1
ATOM 2506 C CA . THR A 1 319 ? 22.05398 -10.09876 2.64949 1.000 28.89155 316 THR A CA 1
ATOM 2507 C C . THR A 1 319 ? 21.44098 -8.69821 2.45789 1.000 28.76925 316 THR A C 1
ATOM 2508 O O . THR A 1 319 ? 22.06449 -7.78807 1.90248 1.000 29.36220 316 THR A O 1
ATOM 2512 N N . VAL A 1 320 ? 20.17564 -8.55660 2.87272 1.000 25.02501 317 VAL A N 1
ATOM 2513 C CA . VAL A 1 320 ? 19.41525 -7.31585 2.76154 1.000 28.86859 317 VAL A CA 1
ATOM 2514 C C . VAL A 1 320 ? 18.52486 -7.11789 3.98446 1.000 30.84441 317 VAL A C 1
ATOM 2515 O O . VAL A 1 320 ? 18.09743 -8.07980 4.61931 1.000 32.80061 317 VAL A O 1
ATOM 2519 N N . GLN A 1 321 ? 18.20982 -5.85452 4.30584 1.000 32.19008 318 GLN A N 1
ATOM 2520 C CA . GLN A 1 321 ? 17.26050 -5.63560 5.39519 1.000 33.85669 318 GLN A CA 1
ATOM 2521 C C . GLN A 1 321 ? 15.81443 -5.74485 4.91296 1.000 35.00636 318 GLN A C 1
ATOM 2522 O O . GLN A 1 321 ? 14.93311 -6.07743 5.71206 1.000 37.41438 318 GLN A O 1
ATOM 2528 N N . ASP A 1 322 ? 15.53436 -5.43647 3.64479 1.000 30.85311 319 ASP A N 1
ATOM 2529 C CA . ASP A 1 322 ? 14.16433 -5.46711 3.13247 1.000 32.16040 319 ASP A CA 1
ATOM 2530 C C . ASP A 1 322 ? 14.20881 -5.32791 1.62195 1.000 31.75926 319 ASP A C 1
ATOM 2531 O O . ASP A 1 322 ? 15.27167 -5.13842 1.03314 1.000 31.11114 319 ASP A O 1
ATOM 2536 N N . ASP A 1 323 ? 13.03117 -5.39136 1.00209 1.000 31.41728 320 ASP A N 1
ATOM 2537 C CA . ASP A 1 323 ? 12.90819 -5.31084 -0.45071 1.000 32.20480 320 ASP A CA 1
ATOM 2538 C C . ASP A 1 323 ? 13.35313 -3.96687 -1.02659 1.000 36.71505 320 ASP A C 1
ATOM 2539 O O . ASP A 1 323 ? 13.34051 -3.80713 -2.25868 1.000 32.74947 320 ASP A O 1
ATOM 2544 N N . GLY A 1 324 ? 13.65186 -2.97689 -0.17533 1.000 35.78153 321 GLY A N 1
ATOM 2545 C CA . GLY A 1 324 ? 14.23258 -1.73269 -0.66491 1.000 31.36303 321 GLY A CA 1
ATOM 2546 C C . GLY A 1 324 ? 15.67889 -1.86966 -1.12540 1.000 29.53750 321 GLY A C 1
ATOM 2547 O O . GLY A 1 324 ? 16.15680 -1.06874 -1.93245 1.000 27.14429 321 GLY A O 1
ATOM 2548 N N . GLU A 1 325 ? 16.40377 -2.85544 -0.60149 1.000 30.94138 322 GLU A N 1
ATOM 2549 C CA . GLU A 1 325 ? 17.81421 -3.04255 -0.92001 1.000 30.68742 322 GLU A CA 1
ATOM 2550 C C . GLU A 1 325 ? 17.99072 -4.05957 -2.04704 1.000 27.93013 322 GLU A C 1
ATOM 2551 O O . GLU A 1 325 ? 17.09155 -4.82550 -2.37842 1.000 27.44846 322 GLU A O 1
ATOM 2557 N N . PHE A 1 326 ? 19.16943 -4.03777 -2.64790 1.000 25.81264 323 PHE A N 1
ATOM 2558 C CA . PHE A 1 326 ? 19.45341 -4.89381 -3.77907 1.000 21.27077 323 PHE A CA 1
ATOM 2559 C C . PHE A 1 326 ? 20.95096 -4.85177 -4.04869 1.000 28.90031 323 PHE A C 1
ATOM 2560 O O . PHE A 1 326 ? 21.61484 -3.84620 -3.77614 1.000 28.27486 323 PHE A O 1
ATOM 2568 N N . TRP A 1 327 ? 21.47308 -5.95432 -4.59182 1.000 31.72771 324 TRP A N 1
ATOM 2569 C CA . TRP A 1 327 ? 22.89670 -6.12616 -4.81520 1.000 26.59573 324 TRP A CA 1
ATOM 2570 C C . TRP A 1 327 ? 23.19370 -6.04412 -6.29729 1.000 27.52708 324 TRP A C 1
ATOM 2571 O O . TRP A 1 327 ? 22.40179 -6.50050 -7.11792 1.000 30.80867 324 TRP A O 1
ATOM 2582 N N . MET A 1 328 ? 24.32522 -5.43561 -6.63160 1.000 29.94466 325 MET A N 1
ATOM 2583 C CA . MET A 1 328 ? 24.82718 -5.40538 -7.99601 1.000 33.40202 325 MET A CA 1
ATOM 2584 C C . MET A 1 328 ? 26.32705 -5.60906 -7.92675 1.000 34.12244 325 MET A C 1
ATOM 2585 O O . MET A 1 328 ? 26.96078 -5.26808 -6.92593 1.000 32.74476 325 MET A O 1
ATOM 2590 N N . THR A 1 329 ? 26.88246 -6.21455 -8.96876 1.000 35.14394 326 THR A N 1
ATOM 2591 C CA . THR A 1 329 ? 28.32508 -6.22476 -9.08081 1.000 37.67399 326 THR A CA 1
ATOM 2592 C C . THR A 1 329 ? 28.78985 -4.82068 -9.43817 1.000 42.98061 326 THR A C 1
ATOM 2593 O O . THR A 1 329 ? 28.08995 -4.07030 -10.12457 1.000 43.74039 326 THR A O 1
ATOM 2597 N N . PHE A 1 330 ? 29.96343 -4.44501 -8.93140 1.000 39.87771 327 PHE A N 1
ATOM 2598 C CA . PHE A 1 330 ? 30.49315 -3.13249 -9.27185 1.000 38.35489 327 PHE A CA 1
ATOM 2599 C C . PHE A 1 330 ? 30.68393 -2.97383 -10.77605 1.000 42.20304 327 PHE A C 1
ATOM 2600 O O . PHE A 1 330 ? 30.65936 -1.85117 -11.28193 1.000 44.64852 327 PHE A O 1
ATOM 2608 N N . GLU A 1 331 ? 30.89795 -4.06887 -11.51197 1.000 45.66956 328 GLU A N 1
ATOM 2609 C CA . GLU A 1 331 ? 30.94576 -3.93822 -12.96278 1.000 47.42569 328 GLU A CA 1
ATOM 2610 C C . GLU A 1 331 ? 29.62082 -3.41512 -13.48537 1.000 46.43732 328 GLU A C 1
ATOM 2611 O O . GLU A 1 331 ? 29.59140 -2.54196 -14.35839 1.000 48.74202 328 GLU A O 1
ATOM 2617 N N . ASP A 1 332 ? 28.50822 -3.92344 -12.95554 1.000 45.99020 329 ASP A N 1
ATOM 2618 C CA . ASP A 1 332 ? 27.21400 -3.43456 -13.41537 1.000 44.45305 329 ASP A CA 1
ATOM 2619 C C . ASP A 1 332 ? 26.97094 -2.00269 -12.95943 1.000 43.74262 329 ASP A C 1
ATOM 2620 O O . ASP A 1 332 ? 26.38500 -1.20627 -13.69928 1.000 41.46999 329 ASP A O 1
ATOM 2625 N N . VAL A 1 333 ? 27.45040 -1.64782 -11.76269 1.000 44.57109 330 VAL A N 1
ATOM 2626 C CA . VAL A 1 333 ? 27.29652 -0.28325 -11.26194 1.000 41.14120 330 VAL A CA 1
ATOM 2627 C C . VAL A 1 333 ? 27.90854 0.70457 -12.24517 1.000 44.97403 330 VAL A C 1
ATOM 2628 O O . VAL A 1 333 ? 27.28003 1.69598 -12.64396 1.000 47.45883 330 VAL A O 1
ATOM 2632 N N . CYS A 1 334 ? 29.12270 0.40947 -12.69736 1.000 40.96523 331 CYS A N 1
ATOM 2633 C CA . CYS A 1 334 ? 29.78665 1.24940 -13.67873 1.000 42.56952 331 CYS A CA 1
ATOM 2634 C C . CYS A 1 334 ? 29.13433 1.14215 -15.05226 1.000 45.30873 331 CYS A C 1
ATOM 2635 O O . CYS A 1 334 ? 29.24559 2.06063 -15.87070 1.000 47.21070 331 CYS A O 1
ATOM 2638 N N . ARG A 1 335 ? 28.46667 0.02901 -15.33324 1.000 47.59457 332 ARG A N 1
ATOM 2639 C CA . ARG A 1 335 ? 27.82548 -0.11423 -16.62926 1.000 47.68838 332 ARG A CA 1
ATOM 2640 C C . ARG A 1 335 ? 26.55399 0.73188 -16.72043 1.000 46.07917 332 ARG A C 1
ATOM 2641 O O . ARG A 1 335 ? 26.21682 1.21407 -17.80294 1.000 48.43347 332 ARG A O 1
ATOM 2649 N N . TYR A 1 336 ? 25.85318 0.95097 -15.60664 1.000 45.55059 333 TYR A N 1
ATOM 2650 C CA . TYR A 1 336 ? 24.51841 1.54181 -15.63963 1.000 45.84975 333 TYR A CA 1
ATOM 2651 C C . TYR A 1 336 ? 24.38954 2.87675 -14.90622 1.000 45.03366 333 TYR A C 1
ATOM 2652 O O . TYR A 1 336 ? 23.50443 3.66626 -15.23517 1.000 42.67039 333 TYR A O 1
ATOM 2661 N N . PHE A 1 337 ? 25.19155 3.13917 -13.89629 1.000 41.28095 334 PHE A N 1
ATOM 2662 C CA . PHE A 1 337 ? 25.08970 4.44509 -13.27391 1.000 41.60395 334 PHE A CA 1
ATOM 2663 C C . PHE A 1 337 ? 25.96649 5.45991 -14.01032 1.000 47.34184 334 PHE A C 1
ATOM 2664 O O . PHE A 1 337 ? 26.88372 5.09775 -14.75257 1.000 52.00862 334 PHE A O 1
ATOM 2672 N N . THR A 1 338 ? 25.64727 6.74590 -13.82370 1.000 46.41509 335 THR A N 1
ATOM 2673 C CA . THR A 1 338 ? 26.36547 7.86151 -14.44448 1.000 46.55944 335 THR A CA 1
ATOM 2674 C C . THR A 1 338 ? 27.29867 8.56734 -13.47752 1.000 49.77103 335 THR A C 1
ATOM 2675 O O . THR A 1 338 ? 28.33476 9.08012 -13.89756 1.000 56.56425 335 THR A O 1
ATOM 2679 N N . ASP A 1 339 ? 26.92706 8.68543 -12.20399 1.000 48.99580 336 ASP A N 1
ATOM 2680 C CA . ASP A 1 339 ? 27.76254 9.37924 -11.23466 1.000 44.37068 336 ASP A CA 1
ATOM 2681 C C . ASP A 1 339 ? 27.67539 8.70534 -9.87985 1.000 42.45781 336 ASP A C 1
ATOM 2682 O O . ASP A 1 339 ? 26.65371 8.10774 -9.53084 1.000 41.45389 336 ASP A O 1
ATOM 2687 N N . ILE A 1 340 ? 28.77149 8.78517 -9.13280 1.000 39.04655 337 ILE A N 1
ATOM 2688 C CA . ILE A 1 340 ? 28.80256 8.41859 -7.72369 1.000 36.52037 337 ILE A CA 1
ATOM 2689 C C . ILE A 1 340 ? 29.15290 9.65684 -6.92428 1.000 39.88525 337 ILE A C 1
ATOM 2690 O O . ILE A 1 340 ? 30.05946 10.40267 -7.30370 1.000 42.44276 337 ILE A O 1
ATOM 2695 N N . ILE A 1 341 ? 28.41865 9.89547 -5.84538 1.000 37.90832 338 ILE A N 1
ATOM 2696 C CA . ILE A 1 341 ? 28.80174 10.89117 -4.85584 1.000 40.09757 338 ILE A CA 1
ATOM 2697 C C . ILE A 1 341 ? 29.47761 10.16125 -3.70691 1.000 36.10591 338 ILE A C 1
ATOM 2698 O O . ILE A 1 341 ? 29.01606 9.09881 -3.28549 1.000 38.88799 338 ILE A O 1
ATOM 2703 N N . LYS A 1 342 ? 30.61186 10.68812 -3.25401 1.000 39.10698 339 LYS A N 1
ATOM 2704 C CA . LYS A 1 342 ? 31.46536 10.03518 -2.26429 1.000 34.98399 339 LYS A CA 1
ATOM 2705 C C . LYS A 1 342 ? 31.71423 11.05225 -1.16692 1.000 35.64775 339 LYS A C 1
ATOM 2706 O O . LYS A 1 342 ? 32.53512 11.95078 -1.34650 1.000 43.92675 339 LYS A O 1
ATOM 2712 N N . CYS A 1 343 ? 30.98196 10.95100 -0.06448 1.000 33.13894 340 CYS A N 1
ATOM 2713 C CA . CYS A 1 343 ? 31.05270 11.94024 1.00849 1.000 34.60753 340 CYS A CA 1
ATOM 2714 C C . CYS A 1 343 ? 31.77604 11.34323 2.21003 1.000 35.73401 340 CYS A C 1
ATOM 2715 O O . CYS A 1 343 ? 31.17469 10.66288 3.04954 1.000 30.32296 340 CYS A O 1
ATOM 2718 N N . ARG A 1 344 ? 33.06080 11.65513 2.30044 1.000 34.78659 341 ARG A N 1
ATOM 2719 C CA . ARG A 1 344 ? 33.88325 11.23232 3.41589 1.000 30.77263 341 ARG A CA 1
ATOM 2720 C C . ARG A 1 344 ? 33.37727 11.90772 4.66708 1.000 30.55130 341 ARG A C 1
ATOM 2721 O O . ARG A 1 344 ? 33.08343 13.09703 4.64419 1.000 35.02866 341 ARG A O 1
ATOM 2729 N N . VAL A 1 345 ? 33.13588 11.15230 5.69979 1.000 32.23050 342 VAL A N 1
ATOM 2730 C CA . VAL A 1 345 ? 32.74638 11.76506 6.96061 1.000 30.64247 342 VAL A CA 1
ATOM 2731 C C . VAL A 1 345 ? 34.00419 12.24816 7.65601 1.000 37.47638 342 VAL A C 1
ATOM 2732 O O . VAL A 1 345 ? 35.08316 11.67601 7.47568 1.000 40.10169 342 VAL A O 1
ATOM 2736 N N . ILE A 1 346 ? 33.88899 13.34792 8.40149 1.000 37.98233 343 ILE A N 1
ATOM 2737 C CA . ILE A 1 346 ? 34.98205 13.87098 9.21147 1.000 33.24600 343 ILE A CA 1
ATOM 2738 C C . ILE A 1 346 ? 34.56686 13.85978 10.66691 1.000 38.99621 343 ILE A C 1
ATOM 2739 O O . ILE A 1 346 ? 33.67541 14.62441 11.06469 1.000 39.23922 343 ILE A O 1
ATOM 2744 N N . LEU A 1 347 ? 35.28041 13.05198 11.47067 1.000 37.18767 344 LEU A N 1
ATOM 2745 C CA . LEU A 1 347 ? 34.83297 12.73712 12.81860 1.000 36.19632 344 LEU A CA 1
ATOM 2746 C C . LEU A 1 347 ? 35.02802 13.90544 13.75818 1.000 44.67059 344 LEU A C 1
ATOM 2747 O O . LEU A 1 347 ? 34.24731 14.08372 14.70120 1.000 48.98516 344 LEU A O 1
ATOM 2752 N N . GLU A 1 348 ? 36.09360 14.67623 13.55215 1.000 46.35915 345 GLU A N 1
ATOM 2753 C CA . GLU A 1 348 ? 36.30739 15.87066 14.35582 1.000 50.58851 345 GLU A CA 1
ATOM 2754 C C . GLU A 1 348 ? 35.07923 16.77230 14.34800 1.000 54.98957 345 GLU A C 1
ATOM 2755 O O . GLU A 1 348 ? 34.69735 17.32537 15.38674 1.000 61.39758 345 GLU A O 1
ATOM 2761 N N . ASN A 1 349 ? 34.42216 16.90470 13.19477 1.000 51.34285 346 ASN A N 1
ATOM 2762 C CA . ASN A 1 349 ? 33.25935 17.78459 13.10329 1.000 49.88895 346 ASN A CA 1
ATOM 2763 C C . ASN A 1 349 ? 32.04091 17.24798 13.85585 1.000 53.61373 346 ASN A C 1
ATOM 2764 O O . ASN A 1 349 ? 31.15652 18.03329 14.21828 1.000 54.46337 346 ASN A O 1
ATOM 2769 N N . LEU A 1 350 ? 31.96190 15.93417 14.08821 1.000 54.99570 347 LEU A N 1
ATOM 2770 C CA . LEU A 1 350 ? 30.84496 15.38465 14.85368 1.000 52.53802 347 LEU A CA 1
ATOM 2771 C C . LEU A 1 350 ? 31.03753 15.57080 16.35604 1.000 58.23415 347 LEU A C 1
ATOM 2772 O O . LEU A 1 350 ? 30.10735 15.96571 17.06120 1.000 66.89760 347 LEU A O 1
ATOM 2777 N N . TYR A 1 351 ? 32.22043 15.23218 16.86884 1.000 56.65824 348 TYR A N 1
ATOM 2778 C CA . TYR A 1 351 ? 32.49749 15.27151 18.30473 1.000 62.42585 348 TYR A CA 1
ATOM 2779 C C . TYR A 1 351 ? 32.47312 16.68003 18.91179 1.000 65.62604 348 TYR A C 1
ATOM 2780 O O . TYR A 1 351 ? 32.36888 16.81873 20.14091 1.000 61.57015 348 TYR A O 1
ATOM 2789 N N . PHE A 1 352 ? 32.58806 17.72488 18.10366 1.000 65.71852 349 PHE A N 1
ATOM 2790 C CA . PHE A 1 352 ? 32.43248 19.07213 18.64213 1.000 68.94381 349 PHE A CA 1
ATOM 2791 C C . PHE A 1 352 ? 31.19997 19.79638 18.08758 1.000 66.91415 349 PHE A C 1
ATOM 2792 O O . PHE A 1 352 ? 31.01724 19.92015 16.87142 1.000 61.05973 349 PHE A O 1
ATOM 2800 N N . VAL B 1 8 ? 25.71884 -2.52856 19.13927 1.000 64.45043 5 VAL B N 1
ATOM 2801 C CA . VAL B 1 8 ? 26.52993 -2.75350 20.34301 1.000 67.90886 5 VAL B CA 1
ATOM 2802 C C . VAL B 1 8 ? 26.43183 -4.18619 20.91691 1.000 66.17339 5 VAL B C 1
ATOM 2803 O O . VAL B 1 8 ? 25.32936 -4.70531 21.10298 1.000 69.99143 5 VAL B O 1
ATOM 2807 N N . LYS B 1 9 ? 27.57578 -4.80469 21.22393 1.000 62.52931 6 LYS B N 1
ATOM 2808 C CA . LYS B 1 9 ? 27.61814 -6.23055 21.62635 1.000 71.17183 6 LYS B CA 1
ATOM 2809 C C . LYS B 1 9 ? 27.03178 -6.44116 23.02317 1.000 67.68777 6 LYS B C 1
ATOM 2810 O O . LYS B 1 9 ? 27.56570 -5.89250 23.99363 1.000 63.89310 6 LYS B O 1
ATOM 2816 N N . PRO B 1 10 ? 25.99242 -7.26309 23.18689 1.000 72.38724 7 PRO B N 1
ATOM 2817 C CA . PRO B 1 10 ? 25.35181 -7.39582 24.50921 1.000 68.11387 7 PRO B CA 1
ATOM 2818 C C . PRO B 1 10 ? 26.24743 -8.13480 25.49327 1.000 65.79183 7 PRO B C 1
ATOM 2819 O O . PRO B 1 10 ? 26.80550 -9.18547 25.16813 1.000 74.09869 7 PRO B O 1
ATOM 2823 N N . TYR B 1 11 ? 26.41531 -7.56101 26.68890 1.000 61.51517 8 TYR B N 1
ATOM 2824 C CA . TYR B 1 11 ? 27.20393 -8.22304 27.72720 1.000 66.50065 8 TYR B CA 1
ATOM 2825 C C . TYR B 1 11 ? 26.43550 -9.41287 28.30616 1.000 72.97798 8 TYR B C 1
ATOM 2826 O O . TYR B 1 11 ? 25.34740 -9.24740 28.88066 1.000 71.30848 8 TYR B O 1
ATOM 2835 N N . GLU B 1 12 ? 27.00959 -10.61197 28.14710 1.000 67.45940 9 GLU B N 1
ATOM 2836 C CA . GLU B 1 12 ? 26.46536 -11.83321 28.72882 1.000 67.37668 9 GLU B CA 1
ATOM 2837 C C . GLU B 1 12 ? 25.05517 -12.11730 28.21659 1.000 73.90002 9 GLU B C 1
ATOM 2838 O O . GLU B 1 12 ? 24.15671 -12.48291 28.98080 1.000 77.16854 9 GLU B O 1
ATOM 2844 N N . ASP B 1 13 ? 24.86823 -11.92906 26.90475 1.000 74.81675 10 ASP B N 1
ATOM 2845 C CA . ASP B 1 13 ? 23.66036 -12.35166 26.18956 1.000 75.22953 10 ASP B CA 1
ATOM 2846 C C . ASP B 1 13 ? 22.39759 -11.78271 26.82110 1.000 72.44240 10 ASP B C 1
ATOM 2847 O O . ASP B 1 13 ? 21.37544 -12.45929 26.93265 1.000 76.81817 10 ASP B O 1
ATOM 2852 N N . GLN B 1 14 ? 22.48009 -10.54837 27.29449 1.000 63.32364 11 GLN B N 1
ATOM 2853 C CA . GLN B 1 14 ? 21.34300 -9.89550 27.91712 1.000 58.91415 11 GLN B CA 1
ATOM 2854 C C . GLN B 1 14 ? 20.86312 -8.77726 27.01463 1.000 56.42567 11 GLN B C 1
ATOM 2855 O O . GLN B 1 14 ? 21.61102 -7.83737 26.73538 1.000 62.43687 11 GLN B O 1
ATOM 2861 N N . ASN B 1 15 ? 19.62132 -8.88516 26.56402 1.000 57.22354 12 ASN B N 1
ATOM 2862 C CA . ASN B 1 15 ? 19.01811 -7.92023 25.65372 1.000 61.22965 12 ASN B CA 1
ATOM 2863 C C . ASN B 1 15 ? 18.14135 -6.97042 26.45539 1.000 66.06411 12 ASN B C 1
ATOM 2864 O O . ASN B 1 15 ? 17.04623 -7.34666 26.88156 1.000 67.84465 12 ASN B O 1
ATOM 2869 N N . TYR B 1 16 ? 18.63021 -5.73725 26.64861 1.000 57.07158 13 TYR B N 1
ATOM 2870 C CA . TYR B 1 16 ? 17.88665 -4.71074 27.37428 1.000 56.32714 13 TYR B CA 1
ATOM 2871 C C . TYR B 1 16 ? 16.44598 -4.59379 26.87884 1.000 63.62205 13 TYR B C 1
ATOM 2872 O O . TYR B 1 16 ? 15.49594 -4.80303 27.64185 1.000 62.64163 13 TYR B O 1
ATOM 2881 N N . SER B 1 17 ? 16.25967 -4.23078 25.60620 1.000 65.62326 14 SER B N 1
ATOM 2882 C CA . SER B 1 17 ? 14.92298 -3.82990 25.18137 1.000 71.42414 14 SER B CA 1
ATOM 2883 C C . SER B 1 17 ? 13.94924 -4.99954 25.26883 1.000 75.02415 14 SER B C 1
ATOM 2884 O O . SER B 1 17 ? 12.75584 -4.79269 25.53564 1.000 74.29506 14 SER B O 1
ATOM 2887 N N . ALA B 1 18 ? 14.43833 -6.22989 25.04361 1.000 74.22396 15 ALA B N 1
ATOM 2888 C CA . ALA B 1 18 ? 13.59481 -7.42217 25.16859 1.000 74.32951 15 ALA B CA 1
ATOM 2889 C C . ALA B 1 18 ? 13.18959 -7.67567 26.62234 1.000 75.30556 15 ALA B C 1
ATOM 2890 O O . ALA B 1 18 ? 11.99521 -7.79296 26.93342 1.000 75.40847 15 ALA B O 1
ATOM 2892 N N . LEU B 1 19 ? 14.17644 -7.78042 27.52386 1.000 66.76935 16 LEU B N 1
ATOM 2893 C CA . LEU B 1 19 ? 13.88288 -7.92918 28.94560 1.000 63.48397 16 LEU B CA 1
ATOM 2894 C C . LEU B 1 19 ? 12.96630 -6.81320 29.44042 1.000 72.37959 16 LEU B C 1
ATOM 2895 O O . LEU B 1 19 ? 11.98028 -7.07692 30.13991 1.000 74.68281 16 LEU B O 1
ATOM 2900 N N . ARG B 1 20 ? 13.25144 -5.56157 29.05535 1.000 68.95797 17 ARG B N 1
ATOM 2901 C CA . ARG B 1 20 ? 12.39777 -4.44438 29.45946 1.000 67.48782 17 ARG B CA 1
ATOM 2902 C C . ARG B 1 20 ? 10.95470 -4.63755 28.99589 1.000 73.02067 17 ARG B C 1
ATOM 2903 O O . ARG B 1 20 ? 10.01779 -4.52739 29.79562 1.000 72.17154 17 ARG B O 1
ATOM 2911 N N . ARG B 1 21 ? 10.74866 -4.91018 27.70315 1.000 75.47778 18 ARG B N 1
ATOM 2912 C CA . ARG B 1 21 ? 9.37972 -5.03190 27.20485 1.000 82.32438 18 ARG B CA 1
ATOM 2913 C C . ARG B 1 21 ? 8.65586 -6.23462 27.81656 1.000 80.07563 18 ARG B C 1
ATOM 2914 O O . ARG B 1 21 ? 7.42971 -6.19930 27.97088 1.000 81.30607 18 ARG B O 1
ATOM 2922 N N . ASP B 1 22 ? 9.39069 -7.29172 28.17617 1.000 72.89590 19 ASP B N 1
ATOM 2923 C CA . ASP B 1 22 ? 8.82488 -8.39741 28.95319 1.000 79.94237 19 ASP B CA 1
ATOM 2924 C C . ASP B 1 22 ? 8.25954 -7.91113 30.28897 1.000 81.39986 19 ASP B C 1
ATOM 2925 O O . ASP B 1 22 ? 7.08082 -8.12904 30.60176 1.000 79.29545 19 ASP B O 1
ATOM 2930 N N . CYS B 1 23 ? 9.10821 -7.26814 31.10047 1.000 82.11158 20 CYS B N 1
ATOM 2931 C CA . CYS B 1 23 ? 8.70030 -6.75606 32.40857 1.000 76.64953 20 CYS B CA 1
ATOM 2932 C C . CYS B 1 23 ? 7.52387 -5.79182 32.30868 1.000 73.15911 20 CYS B C 1
ATOM 2933 O O . CYS B 1 23 ? 6.66119 -5.76526 33.19376 1.000 71.16443 20 CYS B O 1
ATOM 2936 N N . ARG B 1 24 ? 7.50434 -4.95441 31.26688 1.000 76.54010 21 ARG B N 1
ATOM 2937 C CA . ARG B 1 24 ? 6.39781 -4.01857 31.06232 1.000 80.35886 21 ARG B CA 1
ATOM 2938 C C . ARG B 1 24 ? 5.09574 -4.76286 30.79341 1.000 82.96716 21 ARG B C 1
ATOM 2939 O O . ARG B 1 24 ? 4.05787 -4.47735 31.40559 1.000 78.89378 21 ARG B O 1
ATOM 2947 N N . ARG B 1 25 ? 5.13148 -5.71164 29.85611 1.000 83.13479 22 ARG B N 1
ATOM 2948 C CA . ARG B 1 25 ? 3.95344 -6.51779 29.57469 1.000 81.87841 22 ARG B CA 1
ATOM 2949 C C . ARG B 1 25 ? 3.44517 -7.21000 30.82836 1.000 81.74844 22 ARG B C 1
ATOM 2950 O O . ARG B 1 25 ? 2.23637 -7.23169 31.07779 1.000 86.94745 22 ARG B O 1
ATOM 2958 N N . ARG B 1 26 ? 4.35718 -7.71006 31.66749 1.000 78.01297 23 ARG B N 1
ATOM 2959 C CA . ARG B 1 26 ? 4.01357 -8.44105 32.88470 1.000 72.73774 23 ARG B CA 1
ATOM 2960 C C . ARG B 1 26 ? 3.82277 -7.55503 34.11605 1.000 74.44713 23 ARG B C 1
ATOM 2961 O O . ARG B 1 26 ? 3.41666 -8.07030 35.16222 1.000 69.77312 23 ARG B O 1
ATOM 2969 N N . LYS B 1 27 ? 4.12779 -6.25512 34.02734 1.000 76.89299 24 LYS B N 1
ATOM 2970 C CA . LYS B 1 27 ? 3.94479 -5.30288 35.12889 1.000 70.08376 24 LYS B CA 1
ATOM 2971 C C . LYS B 1 27 ? 4.73832 -5.71351 36.36800 1.000 68.22207 24 LYS B C 1
ATOM 2972 O O . LYS B 1 27 ? 4.26292 -5.61069 37.49820 1.000 63.13096 24 LYS B O 1
ATOM 2978 N N . VAL B 1 28 ? 5.98147 -6.13628 36.14850 1.000 72.28473 25 VAL B N 1
ATOM 2979 C CA . VAL B 1 28 ? 6.91070 -6.52445 37.20102 1.000 73.32293 25 VAL B CA 1
ATOM 2980 C C . VAL B 1 28 ? 8.19386 -5.72574 36.98324 1.000 68.81118 25 VAL B C 1
ATOM 2981 O O . VAL B 1 28 ? 8.44547 -5.20309 35.89503 1.000 68.07846 25 VAL B O 1
ATOM 2985 N N . LEU B 1 29 ? 8.98392 -5.58095 38.04542 1.000 56.61884 26 LEU B N 1
ATOM 2986 C CA . LEU B 1 29 ? 10.23677 -4.83828 37.97331 1.000 57.31794 26 LEU B CA 1
ATOM 2987 C C . LEU B 1 29 ? 11.39639 -5.80105 37.78084 1.000 53.00240 26 LEU B C 1
ATOM 2988 O O . LEU B 1 29 ? 11.49675 -6.80653 38.48693 1.000 57.34589 26 LEU B O 1
ATOM 2993 N N . PHE B 1 30 ? 12.26420 -5.48805 36.83014 1.000 47.24860 27 PHE B N 1
ATOM 2994 C CA . PHE B 1 30 ? 13.31847 -6.41348 36.45161 1.000 57.23807 27 PHE B CA 1
ATOM 2995 C C . PHE B 1 30 ? 14.17671 -6.83662 37.65002 1.000 59.91157 27 PHE B C 1
ATOM 2996 O O . PHE B 1 30 ? 14.57563 -5.99931 38.46995 1.000 56.59383 27 PHE B O 1
ATOM 3004 N N . GLU B 1 31 ? 14.42267 -8.15705 37.76615 1.000 58.15619 28 GLU B N 1
ATOM 3005 C CA . GLU B 1 31 ? 15.34057 -8.74469 38.74917 1.000 57.25321 28 GLU B CA 1
ATOM 3006 C C . GLU B 1 31 ? 16.42886 -9.48001 37.97667 1.000 54.44673 28 GLU B C 1
ATOM 3007 O O . GLU B 1 31 ? 16.14021 -10.45535 37.28344 1.000 65.20883 28 GLU B O 1
ATOM 3013 N N . ASP B 1 32 ? 17.65308 -8.97649 38.04172 1.000 55.13384 29 ASP B N 1
ATOM 3014 C CA . ASP B 1 32 ? 18.80308 -9.51577 37.29039 1.000 53.49087 29 ASP B CA 1
ATOM 3015 C C . ASP B 1 32 ? 19.31800 -10.85494 37.82209 1.000 58.68133 29 ASP B C 1
ATOM 3016 O O . ASP B 1 32 ? 19.79308 -10.91223 38.96576 1.000 59.00817 29 ASP B O 1
ATOM 3021 N N . PRO B 1 33 ? 19.28482 -11.93770 37.02272 1.000 60.79526 30 PRO B N 1
ATOM 3022 C CA . PRO B 1 33 ? 19.81471 -13.23721 37.48481 1.000 53.66814 30 PRO B CA 1
ATOM 3023 C C . PRO B 1 33 ? 21.33241 -13.35252 37.50365 1.000 55.43619 30 PRO B C 1
ATOM 3024 O O . PRO B 1 33 ? 21.85585 -14.23491 38.19748 1.000 57.51937 30 PRO B O 1
ATOM 3028 N N . LEU B 1 34 ? 22.05508 -12.56010 36.72421 1.000 54.13648 31 LEU B N 1
ATOM 3029 C CA . LEU B 1 34 ? 23.49942 -12.71390 36.66324 1.000 53.27054 31 LEU B CA 1
ATOM 3030 C C . LEU B 1 34 ? 24.23269 -11.80519 37.63450 1.000 57.44922 31 LEU B C 1
ATOM 3031 O O . LEU B 1 34 ? 25.42840 -12.01268 37.86369 1.000 56.76702 31 LEU B O 1
ATOM 3036 N N . PHE B 1 35 ? 23.55135 -10.79970 38.19141 1.000 61.10806 32 PHE B N 1
ATOM 3037 C CA . PHE B 1 35 ? 24.11434 -9.90879 39.21200 1.000 54.37317 32 PHE B CA 1
ATOM 3038 C C . PHE B 1 35 ? 23.01440 -9.63571 40.22957 1.000 53.14537 32 PHE B C 1
ATOM 3039 O O . PHE B 1 35 ? 22.39997 -8.56244 40.23936 1.000 50.11740 32 PHE B O 1
ATOM 3047 N N . PRO B 1 36 ? 22.69021 -10.62379 41.06171 1.000 59.33697 33 PRO B N 1
ATOM 3048 C CA . PRO B 1 36 ? 21.52496 -10.50255 41.94352 1.000 59.16650 33 PRO B CA 1
ATOM 3049 C C . PRO B 1 36 ? 21.82930 -9.64269 43.16718 1.000 53.33047 33 PRO B C 1
ATOM 3050 O O . PRO B 1 36 ? 22.98015 -9.33891 43.50266 1.000 46.37104 33 PRO B O 1
ATOM 3054 N N . ALA B 1 37 ? 20.74976 -9.28457 43.85611 1.000 51.99086 34 ALA B N 1
ATOM 3055 C CA . ALA B 1 37 ? 20.77882 -8.35019 44.97312 1.000 44.99371 34 ALA B CA 1
ATOM 3056 C C . ALA B 1 37 ? 21.28877 -8.98566 46.25844 1.000 45.69840 34 ALA B C 1
ATOM 3057 O O . ALA B 1 37 ? 20.60812 -8.92735 47.28492 1.000 51.51994 34 ALA B O 1
ATOM 3059 N N . THR B 1 38 ? 22.46706 -9.59943 46.22274 1.000 40.97417 35 THR B N 1
ATOM 3060 C CA . THR B 1 38 ? 22.90971 -10.45864 47.31078 1.000 42.36644 35 THR B CA 1
ATOM 3061 C C . THR B 1 38 ? 24.36207 -10.15868 47.60070 1.000 41.55318 35 THR B C 1
ATOM 3062 O O . THR B 1 38 ? 25.05338 -9.54460 46.79581 1.000 43.93602 35 THR B O 1
ATOM 3066 N N . ASP B 1 39 ? 24.84486 -10.66198 48.73263 1.000 42.83492 36 ASP B N 1
ATOM 3067 C CA . ASP B 1 39 ? 26.21443 -10.38508 49.12844 1.000 42.59804 36 ASP B CA 1
ATOM 3068 C C . ASP B 1 39 ? 27.23915 -10.97530 48.17071 1.000 42.69806 36 ASP B C 1
ATOM 3069 O O . ASP B 1 39 ? 28.43752 -10.71962 48.34331 1.000 43.84299 36 ASP B O 1
ATOM 3074 N N . ASP B 1 40 ? 26.82272 -11.77301 47.18702 1.000 43.31655 37 ASP B N 1
ATOM 3075 C CA . ASP B 1 40 ? 27.79219 -12.27337 46.21242 1.000 50.47435 37 ASP B CA 1
ATOM 3076 C C . ASP B 1 40 ? 28.18101 -11.23486 45.17372 1.000 49.47239 37 ASP B C 1
ATOM 3077 O O . ASP B 1 40 ? 29.25668 -11.35769 44.57331 1.000 48.05823 37 ASP B O 1
ATOM 3082 N N . SER B 1 41 ? 27.31878 -10.24279 44.94074 1.000 46.49683 38 SER B N 1
ATOM 3083 C CA . SER B 1 41 ? 27.60823 -9.06584 44.13941 1.000 37.92643 38 SER B CA 1
ATOM 3084 C C . SER B 1 41 ? 28.44307 -8.02235 44.89190 1.000 43.08046 38 SER B C 1
ATOM 3085 O O . SER B 1 41 ? 28.93794 -7.07577 44.27038 1.000 44.42521 38 SER B O 1
ATOM 3088 N N . LEU B 1 42 ? 28.58501 -8.15609 46.21222 1.000 42.98371 39 LEU B N 1
ATOM 3089 C CA . LEU B 1 42 ? 29.26639 -7.18424 47.05942 1.000 37.64093 39 LEU B CA 1
ATOM 3090 C C . LEU B 1 42 ? 30.70666 -7.56279 47.36024 1.000 39.81691 39 LEU B C 1
ATOM 3091 O O . LEU B 1 42 ? 31.63402 -6.82499 47.03539 1.000 45.48134 39 LEU B O 1
ATOM 3096 N N . TYR B 1 43 ? 30.90672 -8.67969 48.03684 1.000 47.01174 40 TYR B N 1
ATOM 3097 C CA . TYR B 1 43 ? 32.20635 -9.02246 48.58273 1.000 47.64160 40 TYR B CA 1
ATOM 3098 C C . TYR B 1 43 ? 32.72967 -10.27317 47.90111 1.000 47.64398 40 TYR B C 1
ATOM 3099 O O . TYR B 1 43 ? 31.97346 -11.05771 47.32137 1.000 48.05961 40 TYR B O 1
ATOM 3108 N N . TYR B 1 44 ? 34.04249 -10.44102 48.00102 1.000 50.32303 41 TYR B N 1
ATOM 3109 C CA . TYR B 1 44 ? 34.70036 -11.64920 47.54608 1.000 57.51364 41 TYR B CA 1
ATOM 3110 C C . TYR B 1 44 ? 34.15865 -12.85403 48.31299 1.000 60.26358 41 TYR B C 1
ATOM 3111 O O . TYR B 1 44 ? 33.63077 -12.72304 49.42182 1.000 58.89936 41 TYR B O 1
ATOM 3120 N N . LYS B 1 45 ? 34.23119 -14.02477 47.67284 1.000 61.49269 42 LYS B N 1
ATOM 3121 C CA . LYS B 1 45 ? 33.76103 -15.28132 48.25268 1.000 63.00611 42 LYS B CA 1
ATOM 3122 C C . LYS B 1 45 ? 34.29849 -15.47838 49.66580 1.000 59.96106 42 LYS B C 1
ATOM 3123 O O . LYS B 1 45 ? 35.51416 -15.44541 49.89499 1.000 57.75426 42 LYS B O 1
ATOM 3129 N N . GLY B 1 46 ? 33.38387 -15.65692 50.61738 1.000 55.01795 43 GLY B N 1
ATOM 3130 C CA . GLY B 1 46 ? 33.75127 -15.93466 51.98676 1.000 61.54109 43 GLY B CA 1
ATOM 3131 C C . GLY B 1 46 ? 34.25115 -14.76102 52.80956 1.000 68.29474 43 GLY B C 1
ATOM 3132 O O . GLY B 1 46 ? 34.48988 -14.94022 54.01208 1.000 72.91943 43 GLY B O 1
ATOM 3133 N N . THR B 1 47 ? 34.43429 -13.56271 52.21106 1.000 74.18121 44 THR B N 1
ATOM 3134 C CA . THR B 1 47 ? 34.79151 -12.35376 52.97245 1.000 71.26916 44 THR B CA 1
ATOM 3135 C C . THR B 1 47 ? 33.56149 -11.82496 53.71760 1.000 69.02075 44 THR B C 1
ATOM 3136 O O . THR B 1 47 ? 32.47537 -11.73523 53.12971 1.000 63.51547 44 THR B O 1
ATOM 3140 N N . PRO B 1 48 ? 33.66904 -11.53084 55.01700 1.000 71.45579 45 PRO B N 1
ATOM 3141 C CA . PRO B 1 48 ? 32.53647 -10.92848 55.73588 1.000 67.04499 45 PRO B CA 1
ATOM 3142 C C . PRO B 1 48 ? 32.50713 -9.42686 55.48552 1.000 65.94470 45 PRO B C 1
ATOM 3143 O O . PRO B 1 48 ? 33.47074 -8.70928 55.77460 1.000 61.65648 45 PRO B O 1
ATOM 3147 N N . GLY B 1 49 ? 31.42127 -8.96426 54.88445 1.000 57.35086 46 GLY B N 1
ATOM 3148 C CA . GLY B 1 49 ? 31.21091 -7.55271 54.69603 1.000 58.27853 46 GLY B CA 1
ATOM 3149 C C . GLY B 1 49 ? 30.00526 -7.07833 55.47867 1.000 59.34834 46 GLY B C 1
ATOM 3150 O O . GLY B 1 49 ? 29.25882 -7.87813 56.05704 1.000 60.89573 46 GLY B O 1
ATOM 3151 N N . PRO B 1 50 ? 29.76646 -5.76808 55.47664 1.000 53.96822 47 PRO B N 1
ATOM 3152 C CA . PRO B 1 50 ? 28.58274 -5.24077 56.16578 1.000 56.60386 47 PRO B CA 1
ATOM 3153 C C . PRO B 1 50 ? 27.30645 -5.92369 55.69386 1.000 49.30128 47 PRO B C 1
ATOM 3154 O O . PRO B 1 50 ? 27.13582 -6.20989 54.50964 1.000 50.30069 47 PRO B O 1
ATOM 3158 N N . ALA B 1 51 ? 26.39054 -6.14924 56.62762 1.000 47.48787 48 ALA B N 1
ATOM 3159 C CA . ALA B 1 51 ? 25.05622 -6.56515 56.23932 1.000 45.54050 48 ALA B CA 1
ATOM 3160 C C . ALA B 1 51 ? 24.37220 -5.36638 55.61381 1.000 48.13957 48 ALA B C 1
ATOM 3161 O O . ALA B 1 51 ? 24.48978 -4.23785 56.10519 1.000 52.66510 48 ALA B O 1
ATOM 3163 N N . VAL B 1 52 ? 23.75936 -5.60306 54.46870 1.000 44.74879 49 VAL B N 1
ATOM 3164 C CA . VAL B 1 52 ? 23.24324 -4.57182 53.58835 1.000 43.50147 49 VAL B CA 1
ATOM 3165 C C . VAL B 1 52 ? 21.77800 -4.87331 53.34209 1.000 45.37012 49 VAL B C 1
ATOM 3166 O O . VAL B 1 52 ? 21.30800 -5.99584 53.54212 1.000 53.82619 49 VAL B O 1
ATOM 3170 N N . ARG B 1 53 ? 21.04169 -3.84256 52.96391 1.000 40.82910 50 ARG B N 1
ATOM 3171 C CA . ARG B 1 53 ? 19.66025 -3.97349 52.54073 1.000 42.34871 50 ARG B CA 1
ATOM 3172 C C . ARG B 1 53 ? 19.57385 -3.42912 51.11670 1.000 44.82983 50 ARG B C 1
ATOM 3173 O O . ARG B 1 53 ? 19.86707 -2.25535 50.88624 1.000 45.74462 50 ARG B O 1
ATOM 3181 N N . TRP B 1 54 ? 19.23363 -4.28939 50.15338 1.000 46.24357 51 TRP B N 1
ATOM 3182 C CA . TRP B 1 54 ? 19.08538 -3.86378 48.76140 1.000 42.46289 51 TRP B CA 1
ATOM 3183 C C . TRP B 1 54 ? 17.74198 -3.16234 48.56988 1.000 45.58571 51 TRP B C 1
ATOM 3184 O O . TRP B 1 54 ? 16.68663 -3.75845 48.80646 1.000 47.96169 51 TRP B O 1
ATOM 3195 N N . LYS B 1 55 ? 17.78311 -1.89328 48.14434 1.000 41.04059 52 LYS B N 1
ATOM 3196 C CA . LYS B 1 55 ? 16.58771 -1.11020 47.87365 1.000 40.59234 52 LYS B CA 1
ATOM 3197 C C . LYS B 1 55 ? 16.63859 -0.55615 46.45854 1.000 44.64697 52 LYS B C 1
ATOM 3198 O O . LYS B 1 55 ? 17.71290 -0.27326 45.91942 1.000 45.09253 52 LYS B O 1
ATOM 3204 N N . ARG B 1 56 ? 15.42320 -0.40890 45.84376 1.000 46.69117 53 ARG B N 1
ATOM 3205 C CA . ARG B 1 56 ? 15.16762 0.30378 44.60203 1.000 46.10819 53 ARG B CA 1
ATOM 3206 C C . ARG B 1 56 ? 14.97788 1.77789 44.90725 1.000 50.15056 53 ARG B C 1
ATOM 3207 O O . ARG B 1 56 ? 14.56564 2.13497 46.01724 1.000 47.16925 53 ARG B O 1
ATOM 3215 N N . PRO B 1 57 ? 15.25684 2.64855 43.93541 1.000 57.28249 54 PRO B N 1
ATOM 3216 C CA . PRO B 1 57 ? 15.22929 4.09747 44.22680 1.000 47.62403 54 PRO B CA 1
ATOM 3217 C C . PRO B 1 57 ? 13.94282 4.59663 44.87355 1.000 51.01067 54 PRO B C 1
ATOM 3218 O O . PRO B 1 57 ? 14.02821 5.32661 45.87065 1.000 50.44995 54 PRO B O 1
ATOM 3222 N N . LYS B 1 58 ? 12.76313 4.17861 44.38509 1.000 52.73102 55 LYS B N 1
ATOM 3223 C CA . LYS B 1 58 ? 11.49649 4.60143 44.99594 1.000 53.83647 55 LYS B CA 1
ATOM 3224 C C . LYS B 1 58 ? 11.48597 4.36300 46.49913 1.000 50.02880 55 LYS B C 1
ATOM 3225 O O . LYS B 1 58 ? 10.89532 5.13953 47.25577 1.000 50.23091 55 LYS B O 1
ATOM 3231 N N . GLY B 1 59 ? 12.07276 3.25859 46.94448 1.000 47.56465 56 GLY B N 1
ATOM 3232 C CA . GLY B 1 59 ? 12.13978 3.03537 48.37062 1.000 49.90808 56 GLY B CA 1
ATOM 3233 C C . GLY B 1 59 ? 13.22701 3.80215 49.07618 1.000 50.72876 56 GLY B C 1
ATOM 3234 O O . GLY B 1 59 ? 13.20939 3.88949 50.30613 1.000 51.06176 56 GLY B O 1
ATOM 3235 N N . ILE B 1 60 ? 14.15276 4.39027 48.32911 1.000 50.44453 57 ILE B N 1
ATOM 3236 C CA . ILE B 1 60 ? 15.20004 5.19966 48.93261 1.000 51.85340 57 ILE B CA 1
ATOM 3237 C C . ILE B 1 60 ? 14.76667 6.65477 49.04017 1.000 58.01788 57 ILE B C 1
ATOM 3238 O O . ILE B 1 60 ? 14.87677 7.27211 50.10494 1.000 63.12255 57 ILE B O 1
ATOM 3243 N N . CYS B 1 61 ? 14.23568 7.21010 47.95107 1.000 56.06064 58 CYS B N 1
ATOM 3244 C CA . CYS B 1 61 ? 13.77849 8.59806 47.93635 1.000 55.32201 58 CYS B CA 1
ATOM 3245 C C . CYS B 1 61 ? 12.76746 8.75650 46.81837 1.000 59.81861 58 CYS B C 1
ATOM 3246 O O . CYS B 1 61 ? 13.07722 8.45832 45.66068 1.000 64.98257 58 CYS B O 1
ATOM 3249 N N . GLU B 1 62 ? 11.57849 9.24340 47.15357 1.000 57.69453 59 GLU B N 1
ATOM 3250 C CA . GLU B 1 62 ? 10.54559 9.44989 46.15240 1.000 64.75744 59 GLU B CA 1
ATOM 3251 C C . GLU B 1 62 ? 11.02772 10.36377 45.02542 1.000 60.44014 59 GLU B C 1
ATOM 3252 O O . GLU B 1 62 ? 12.01488 11.09095 45.15557 1.000 60.44417 59 GLU B O 1
ATOM 3258 N N . ASP B 1 63 ? 10.34639 10.26867 43.88661 1.000 58.03577 60 ASP B N 1
ATOM 3259 C CA . ASP B 1 63 ? 10.72656 10.97178 42.66624 1.000 57.20774 60 ASP B CA 1
ATOM 3260 C C . ASP B 1 63 ? 12.17842 10.69713 42.26201 1.000 58.15418 60 ASP B C 1
ATOM 3261 O O . ASP B 1 63 ? 12.99271 11.61540 42.17159 1.000 50.44175 60 ASP B O 1
ATOM 3266 N N . PRO B 1 64 ? 12.52716 9.43596 42.00918 1.000 60.88153 61 PRO B N 1
ATOM 3267 C CA . PRO B 1 64 ? 13.91824 9.13571 41.66641 1.000 56.57641 61 PRO B CA 1
ATOM 3268 C C . PRO B 1 64 ? 14.23968 9.59015 40.24893 1.000 56.58106 61 PRO B C 1
ATOM 3269 O O . PRO B 1 64 ? 13.43335 9.42343 39.32872 1.000 54.69247 61 PRO B O 1
ATOM 3273 N N . ARG B 1 65 ? 15.44102 10.15517 40.07873 1.000 51.95833 62 ARG B N 1
ATOM 3274 C CA . ARG B 1 65 ? 15.90816 10.65551 38.79016 1.000 52.92023 62 ARG B CA 1
ATOM 3275 C C . ARG B 1 65 ? 17.31889 10.15299 38.49185 1.000 53.02917 62 ARG B C 1
ATOM 3276 O O . ARG B 1 65 ? 18.14458 9.98761 39.39433 1.000 49.44775 62 ARG B O 1
ATOM 3284 N N . LEU B 1 66 ? 17.58149 9.89760 37.20752 1.000 50.02680 63 LEU B N 1
ATOM 3285 C CA . LEU B 1 66 ? 18.95267 9.70213 36.75244 1.000 45.31115 63 LEU B CA 1
ATOM 3286 C C . LEU B 1 66 ? 19.77674 10.96267 36.95608 1.000 47.38638 63 LEU B C 1
ATOM 3287 O O . LEU B 1 66 ? 20.88269 10.92413 37.50942 1.000 43.15254 63 LEU B O 1
ATOM 3292 N N . PHE B 1 67 ? 19.27824 12.08289 36.44721 1.000 50.18359 64 PHE B N 1
ATOM 3293 C CA . PHE B 1 67 ? 19.85758 13.39289 36.68927 1.000 45.14624 64 PHE B CA 1
ATOM 3294 C C . PHE B 1 67 ? 18.80420 14.26842 37.32939 1.000 47.62027 64 PHE B C 1
ATOM 3295 O O . PHE B 1 67 ? 17.69491 14.39820 36.80256 1.000 49.35935 64 PHE B O 1
ATOM 3303 N N . VAL B 1 68 ? 19.13792 14.82081 38.48555 1.000 48.73123 65 VAL B N 1
ATOM 3304 C CA . VAL B 1 68 ? 18.42990 15.96752 39.02443 1.000 51.59736 65 VAL B CA 1
ATOM 3305 C C . VAL B 1 68 ? 19.08484 17.17048 38.38143 1.000 56.76036 65 VAL B C 1
ATOM 3306 O O . VAL B 1 68 ? 20.23800 17.48546 38.69498 1.000 58.52118 65 VAL B O 1
ATOM 3310 N N . ASP B 1 69 ? 18.35169 17.83658 37.48435 1.000 54.93142 66 ASP B N 1
ATOM 3311 C CA . ASP B 1 69 ? 18.91858 18.90579 36.67085 1.000 59.29156 66 ASP B CA 1
ATOM 3312 C C . ASP B 1 69 ? 19.97378 18.35461 35.70848 1.000 62.76245 66 ASP B C 1
ATOM 3313 O O . ASP B 1 69 ? 19.62977 17.63036 34.76636 1.000 55.21115 66 ASP B O 1
ATOM 3318 N N . GLY B 1 70 ? 21.24452 18.73476 35.89266 1.000 63.99121 67 GLY B N 1
ATOM 3319 C CA . GLY B 1 70 ? 22.31638 18.33722 35.00576 1.000 59.24800 67 GLY B CA 1
ATOM 3320 C C . GLY B 1 70 ? 23.28232 17.33972 35.63146 1.000 66.54261 67 GLY B C 1
ATOM 3321 O O . GLY B 1 70 ? 23.23195 17.04038 36.82494 1.000 70.48660 67 GLY B O 1
ATOM 3322 N N . ILE B 1 71 ? 24.19057 16.83458 34.78615 1.000 65.25750 68 ILE B N 1
ATOM 3323 C CA . ILE B 1 71 ? 25.04896 15.71214 35.17171 1.000 57.18167 68 ILE B CA 1
ATOM 3324 C C . ILE B 1 71 ? 26.19730 16.15540 36.08675 1.000 63.55361 68 ILE B C 1
ATOM 3325 O O . ILE B 1 71 ? 26.51306 15.48121 37.08055 1.000 58.08376 68 ILE B O 1
ATOM 3330 N N . SER B 1 72 ? 26.80242 17.31236 35.80940 1.000 63.01819 69 SER B N 1
ATOM 3331 C CA . SER B 1 72 ? 27.86278 17.82873 36.66690 1.000 66.21011 69 SER B CA 1
ATOM 3332 C C . SER B 1 72 ? 27.30738 19.04976 37.38619 1.000 72.87826 69 SER B C 1
ATOM 3333 O O . SER B 1 72 ? 27.89686 20.13907 37.38589 1.000 73.08675 69 SER B O 1
ATOM 3336 N N . SER B 1 73 ? 26.13492 18.84316 37.98664 1.000 72.57943 70 SER B N 1
ATOM 3337 C CA . SER B 1 73 ? 25.39501 19.80487 38.79434 1.000 76.06170 70 SER B CA 1
ATOM 3338 C C . SER B 1 73 ? 25.45566 19.48182 40.28409 1.000 76.06762 70 SER B C 1
ATOM 3339 O O . SER B 1 73 ? 25.54065 20.40025 41.11825 1.000 63.27519 70 SER B O 1
ATOM 3342 N N . HIS B 1 74 ? 25.42374 18.19336 40.63583 1.000 71.26161 71 HIS B N 1
ATOM 3343 C CA . HIS B 1 74 ? 25.43717 17.78555 42.02700 1.000 62.23681 71 HIS B CA 1
ATOM 3344 C C . HIS B 1 74 ? 26.76336 17.14588 42.38583 1.000 53.20661 71 HIS B C 1
ATOM 3345 O O . HIS B 1 74 ? 27.44181 16.54712 41.54427 1.000 43.83704 71 HIS B O 1
ATOM 3352 N N . ASP B 1 75 ? 27.14683 17.35831 43.63861 1.000 52.74882 72 ASP B N 1
ATOM 3353 C CA . ASP B 1 75 ? 28.40093 16.83868 44.12342 1.000 46.87649 72 ASP B CA 1
ATOM 3354 C C . ASP B 1 75 ? 28.30730 15.32903 44.21994 1.000 42.26016 72 ASP B C 1
ATOM 3355 O O . ASP B 1 75 ? 27.22370 14.75057 44.31919 1.000 37.71794 72 ASP B O 1
ATOM 3360 N N . LEU B 1 76 ? 29.46451 14.69533 44.17952 1.000 37.93789 73 LEU B N 1
ATOM 3361 C CA . LEU B 1 76 ? 29.55553 13.25324 44.24829 1.000 39.50296 73 LEU B CA 1
ATOM 3362 C C . LEU B 1 76 ? 30.32064 12.88243 45.49807 1.000 42.54461 73 LEU B C 1
ATOM 3363 O O . LEU B 1 76 ? 31.30976 13.53678 45.84720 1.000 42.35667 73 LEU B O 1
ATOM 3368 N N . HIS B 1 77 ? 29.85159 11.83137 46.15884 1.000 42.18400 74 HIS B N 1
ATOM 3369 C CA . HIS B 1 77 ? 30.52009 11.26086 47.31400 1.000 43.72035 74 HIS B CA 1
ATOM 3370 C C . HIS B 1 77 ? 30.72399 9.76947 47.04983 1.000 41.66964 74 HIS B C 1
ATOM 3371 O O . HIS B 1 77 ? 29.87922 9.12209 46.42147 1.000 39.70861 74 HIS B O 1
ATOM 3378 N N . GLN B 1 78 ? 31.87568 9.23527 47.47954 1.000 43.49810 75 GLN B N 1
ATOM 3379 C CA . GLN B 1 78 ? 32.15841 7.81495 47.28830 1.000 40.47881 75 GLN B CA 1
ATOM 3380 C C . GLN B 1 78 ? 31.41849 6.93867 48.29235 1.000 44.71298 75 GLN B C 1
ATOM 3381 O O . GLN B 1 78 ? 31.01476 5.81640 47.95361 1.000 42.25505 75 GLN B O 1
ATOM 3387 N N . GLY B 1 79 ? 31.18019 7.45467 49.49281 1.000 45.36675 76 GLY B N 1
ATOM 3388 C CA . GLY B 1 79 ? 30.43890 6.75496 50.51965 1.000 43.66575 76 GLY B CA 1
ATOM 3389 C C . GLY B 1 79 ? 31.33541 6.14481 51.58402 1.000 46.12712 76 GLY B C 1
ATOM 3390 O O . GLY B 1 79 ? 32.56576 6.29163 51.59800 1.000 41.39884 76 GLY B O 1
ATOM 3391 N N . GLN B 1 80 ? 30.65651 5.44223 52.49606 1.000 45.56154 77 GLN B N 1
ATOM 3392 C CA . GLN B 1 80 ? 31.32069 4.78458 53.61276 1.000 44.12711 77 GLN B CA 1
ATOM 3393 C C . GLN B 1 80 ? 32.32121 3.74246 53.12843 1.000 46.64095 77 GLN B C 1
ATOM 3394 O O . GLN B 1 80 ? 33.38910 3.57844 53.73766 1.000 48.65530 77 GLN B O 1
ATOM 3400 N N . VAL B 1 81 ? 32.01885 3.06913 52.00865 1.000 45.94852 78 VAL B N 1
ATOM 3401 C CA . VAL B 1 81 ? 32.82267 1.94916 51.51978 1.000 49.84367 78 VAL B CA 1
ATOM 3402 C C . VAL B 1 81 ? 33.12113 2.05265 50.02249 1.000 52.21461 78 VAL B C 1
ATOM 3403 O O . VAL B 1 81 ? 33.70379 1.12478 49.43315 1.000 48.68420 78 VAL B O 1
ATOM 3407 N N . GLY B 1 82 ? 32.75818 3.18851 49.40554 1.000 45.36839 79 GLY B N 1
ATOM 3408 C CA . GLY B 1 82 ? 33.02864 3.41839 47.99930 1.000 40.84700 79 GLY B CA 1
ATOM 3409 C C . GLY B 1 82 ? 34.47212 3.81327 47.73471 1.000 39.14072 79 GLY B C 1
ATOM 3410 O O . GLY B 1 82 ? 35.29823 3.93241 48.63594 1.000 38.63833 79 GLY B O 1
ATOM 3411 N N . ASN B 1 83 ? 34.77619 4.01579 46.45380 1.000 41.60564 80 ASN B N 1
ATOM 3412 C CA . ASN B 1 83 ? 36.14070 4.23839 45.97764 1.000 38.14467 80 ASN B CA 1
ATOM 3413 C C . ASN B 1 83 ? 36.27291 5.62133 45.36306 1.000 43.56993 80 ASN B C 1
ATOM 3414 O O . ASN B 1 83 ? 35.58516 5.92408 44.38090 1.000 40.96535 80 ASN B O 1
ATOM 3419 N N . CYS B 1 84 ? 37.16393 6.44945 45.94059 1.000 48.61711 81 CYS B N 1
ATOM 3420 C CA . CYS B 1 84 ? 37.40493 7.79863 45.43434 1.000 34.57764 81 CYS B CA 1
ATOM 3421 C C . CYS B 1 84 ? 37.77455 7.79739 43.95622 1.000 41.29735 81 CYS B C 1
ATOM 3422 O O . CYS B 1 84 ? 37.31682 8.66636 43.20425 1.000 43.30768 81 CYS B O 1
ATOM 3425 N N . TRP B 1 85 ? 38.59747 6.83208 43.51244 1.000 40.35842 82 TRP B N 1
ATOM 3426 C CA . TRP B 1 85 ? 39.03775 6.83491 42.11523 1.000 38.39900 82 TRP B CA 1
ATOM 3427 C C . TRP B 1 85 ? 37.85664 6.77263 41.16388 1.000 39.43928 82 TRP B C 1
ATOM 3428 O O . TRP B 1 85 ? 37.91027 7.35467 40.07269 1.000 38.88328 82 TRP B O 1
ATOM 3439 N N . PHE B 1 86 ? 36.78752 6.07438 41.55161 1.000 37.34235 83 PHE B N 1
ATOM 3440 C CA . PHE B 1 86 ? 35.60627 6.01353 40.70239 1.000 36.25188 83 PHE B CA 1
ATOM 3441 C C . PHE B 1 86 ? 34.88875 7.35186 40.65561 1.000 37.79174 83 PHE B C 1
ATOM 3442 O O . PHE B 1 86 ? 34.25116 7.67491 39.64435 1.000 38.59704 83 PHE B O 1
ATOM 3450 N N . VAL B 1 87 ? 34.95457 8.12441 41.74377 1.000 35.56821 84 VAL B N 1
ATOM 3451 C CA . VAL B 1 87 ? 34.34127 9.45207 41.76500 1.000 33.99172 84 VAL B CA 1
ATOM 3452 C C . VAL B 1 87 ? 35.04625 10.37890 40.79300 1.000 29.05429 84 VAL B C 1
ATOM 3453 O O . VAL B 1 87 ? 34.41523 11.01910 39.95161 1.000 27.20362 84 VAL B O 1
ATOM 3457 N N . ALA B 1 88 ? 36.36759 10.42883 40.87507 1.000 28.10504 85 ALA B N 1
ATOM 3458 C CA . ALA B 1 88 ? 37.14822 11.15569 39.89256 1.000 28.35108 85 ALA B CA 1
ATOM 3459 C C . ALA B 1 88 ? 36.74068 10.77081 38.47879 1.000 31.29510 85 ALA B C 1
ATOM 3460 O O . ALA B 1 88 ? 36.40466 11.63235 37.66330 1.000 33.64869 85 ALA B O 1
ATOM 3462 N N . ALA B 1 89 ? 36.71442 9.46819 38.19148 1.000 35.70855 86 ALA B N 1
ATOM 3463 C CA . ALA B 1 89 ? 36.40107 8.98951 36.84920 1.000 32.25001 86 ALA B CA 1
ATOM 3464 C C . ALA B 1 89 ? 35.01406 9.42786 36.38848 1.000 35.28915 86 ALA B C 1
ATOM 3465 O O . ALA B 1 89 ? 34.81867 9.76169 35.21525 1.000 38.64472 86 ALA B O 1
ATOM 3467 N N . CYS B 1 90 ? 34.02608 9.38712 37.27291 1.000 32.95306 87 CYS B N 1
ATOM 3468 C CA . CYS B 1 90 ? 32.69732 9.82652 36.87620 1.000 31.77719 87 CYS B CA 1
ATOM 3469 C C . CYS B 1 90 ? 32.66599 11.33023 36.63219 1.000 40.27744 87 CYS B C 1
ATOM 3470 O O . CYS B 1 90 ? 31.96399 11.80045 35.73048 1.000 42.10929 87 CYS B O 1
ATOM 3473 N N . SER B 1 91 ? 33.41817 12.10012 37.42789 1.000 39.14293 88 SER B N 1
ATOM 3474 C CA . SER B 1 91 ? 33.48073 13.54162 37.23829 1.000 29.40295 88 SER B CA 1
ATOM 3475 C C . SER B 1 91 ? 33.99834 13.86770 35.85443 1.000 31.56659 88 SER B C 1
ATOM 3476 O O . SER B 1 91 ? 33.32298 14.53440 35.06935 1.000 34.16066 88 SER B O 1
ATOM 3479 N N . SER B 1 92 ? 35.19073 13.37146 35.52972 1.000 32.75136 89 SER B N 1
ATOM 3480 C CA . SER B 1 92 ? 35.72554 13.52366 34.18091 1.000 35.11056 89 SER B CA 1
ATOM 3481 C C . SER B 1 92 ? 34.70854 13.09141 33.13491 1.000 36.46932 89 SER B C 1
ATOM 3482 O O . SER B 1 92 ? 34.42882 13.82520 32.18777 1.000 38.60667 89 SER B O 1
ATOM 3485 N N . LEU B 1 93 ? 34.15085 11.89279 33.28583 1.000 35.77000 90 LEU B N 1
ATOM 3486 C CA . LEU B 1 93 ? 33.15433 11.41020 32.33640 1.000 36.07106 90 LEU B CA 1
ATOM 3487 C C . LEU B 1 93 ? 32.00053 12.39538 32.19494 1.000 36.76614 90 LEU B C 1
ATOM 3488 O O . LEU B 1 93 ? 31.43090 12.54841 31.11297 1.000 38.90951 90 LEU B O 1
ATOM 3493 N N . ALA B 1 94 ? 31.59293 13.02351 33.29015 1.000 37.73521 91 ALA B N 1
ATOM 3494 C CA . ALA B 1 94 ? 30.50762 13.99407 33.20689 1.000 38.09725 91 ALA B CA 1
ATOM 3495 C C . ALA B 1 94 ? 30.92171 15.29437 32.51536 1.000 40.33486 91 ALA B C 1
ATOM 3496 O O . ALA B 1 94 ? 30.04001 16.04401 32.08492 1.000 41.37799 91 ALA B O 1
ATOM 3498 N N . SER B 1 95 ? 32.23014 15.57900 32.42058 1.000 37.53253 92 SER B N 1
ATOM 3499 C CA . SER B 1 95 ? 32.72244 16.77289 31.73166 1.000 34.67079 92 SER B CA 1
ATOM 3500 C C . SER B 1 95 ? 32.05025 16.96272 30.38374 1.000 46.79358 92 SER B C 1
ATOM 3501 O O . SER B 1 95 ? 31.59425 18.06518 30.05294 1.000 55.91622 92 SER B O 1
ATOM 3504 N N . ARG B 1 96 ? 32.05281 15.91251 29.55824 1.000 41.29789 93 ARG B N 1
ATOM 3505 C CA . ARG B 1 96 ? 31.77290 16.03670 28.13853 1.000 37.58107 93 ARG B CA 1
ATOM 3506 C C . ARG B 1 96 ? 30.53718 15.24371 27.76814 1.000 40.90394 93 ARG B C 1
ATOM 3507 O O . ARG B 1 96 ? 30.57343 14.01005 27.76106 1.000 45.64467 93 ARG B O 1
ATOM 3515 N N . GLU B 1 97 ? 29.48141 15.96404 27.37907 1.000 42.00945 94 GLU B N 1
ATOM 3516 C CA . GLU B 1 97 ? 28.24139 15.34547 26.92543 1.000 41.71827 94 GLU B CA 1
ATOM 3517 C C . GLU B 1 97 ? 28.50796 14.23351 25.92155 1.000 44.85759 94 GLU B C 1
ATOM 3518 O O . GLU B 1 97 ? 27.90341 13.16383 25.99358 1.000 44.73186 94 GLU B O 1
ATOM 3524 N N . SER B 1 98 ? 29.37993 14.48628 24.94602 1.000 43.42005 95 SER B N 1
ATOM 3525 C CA . SER B 1 98 ? 29.69092 13.46459 23.95064 1.000 46.26665 95 SER B CA 1
ATOM 3526 C C . SER B 1 98 ? 30.14847 12.14800 24.57610 1.000 46.92748 95 SER B C 1
ATOM 3527 O O . SER B 1 98 ? 29.97927 11.08189 23.96914 1.000 45.51901 95 SER B O 1
ATOM 3530 N N . LEU B 1 99 ? 30.76599 12.19498 25.75668 1.000 42.44077 96 LEU B N 1
ATOM 3531 C CA . LEU B 1 99 ? 31.28428 10.96646 26.34138 1.000 41.80289 96 LEU B CA 1
ATOM 3532 C C . LEU B 1 99 ? 30.28288 10.27701 27.26613 1.000 42.76760 96 LEU B C 1
ATOM 3533 O O . LEU B 1 99 ? 29.98054 9.09342 27.09323 1.000 35.65911 96 LEU B O 1
ATOM 3538 N N . TRP B 1 100 ? 29.75510 10.99866 28.25084 1.000 44.89806 97 TRP B N 1
ATOM 3539 C CA . TRP B 1 100 ? 28.86463 10.34655 29.19617 1.000 41.09547 97 TRP B CA 1
ATOM 3540 C C . TRP B 1 100 ? 27.60211 9.86113 28.51757 1.000 42.33703 97 TRP B C 1
ATOM 3541 O O . TRP B 1 100 ? 27.03203 8.84852 28.92586 1.000 44.12264 97 TRP B O 1
ATOM 3552 N N . GLN B 1 101 ? 27.14523 10.55639 27.48517 1.000 45.46699 98 GLN B N 1
ATOM 3553 C CA . GLN B 1 101 ? 26.01347 10.04231 26.73256 1.000 45.30892 98 GLN B CA 1
ATOM 3554 C C . GLN B 1 101 ? 26.37585 8.79255 25.93238 1.000 45.42317 98 GLN B C 1
ATOM 3555 O O . GLN B 1 101 ? 25.46908 8.15199 25.39202 1.000 44.51942 98 GLN B O 1
ATOM 3561 N N . LYS B 1 102 ? 27.67284 8.45169 25.81393 1.000 45.13880 99 LYS B N 1
ATOM 3562 C CA . LYS B 1 102 ? 28.06902 7.17934 25.20659 1.000 43.75220 99 LYS B CA 1
ATOM 3563 C C . LYS B 1 102 ? 27.98997 6.04966 26.21845 1.000 44.91382 99 LYS B C 1
ATOM 3564 O O . LYS B 1 102 ? 27.46698 4.97532 25.91458 1.000 51.74784 99 LYS B O 1
ATOM 3570 N N . VAL B 1 103 ? 28.49312 6.28726 27.42884 1.000 41.86063 100 VAL B N 1
ATOM 3571 C CA . VAL B 1 103 ? 28.36368 5.33124 28.51497 1.000 34.90474 100 VAL B CA 1
ATOM 3572 C C . VAL B 1 103 ? 26.90372 5.17498 28.95207 1.000 38.31591 100 VAL B C 1
ATOM 3573 O O . VAL B 1 103 ? 26.49168 4.08350 29.33263 1.000 40.86596 100 VAL B O 1
ATOM 3577 N N . ILE B 1 104 ? 26.09704 6.23581 28.90337 1.000 42.87404 101 ILE B N 1
ATOM 3578 C CA . ILE B 1 104 ? 24.67996 6.19453 29.30578 1.000 43.48849 101 ILE B CA 1
ATOM 3579 C C . ILE B 1 104 ? 23.76461 6.40446 28.10413 1.000 46.93918 101 ILE B C 1
ATOM 3580 O O . ILE B 1 104 ? 23.37296 7.54569 27.81083 1.000 51.68233 101 ILE B O 1
ATOM 3585 N N . PRO B 1 105 ? 23.39248 5.34953 27.39360 1.000 44.88954 102 PRO B N 1
ATOM 3586 C CA . PRO B 1 105 ? 22.68209 5.52081 26.12294 1.000 47.16190 102 PRO B CA 1
ATOM 3587 C C . PRO B 1 105 ? 21.22705 5.92587 26.28168 1.000 50.02334 102 PRO B C 1
ATOM 3588 O O . PRO B 1 105 ? 20.54731 5.53688 27.23261 1.000 47.24833 102 PRO B O 1
ATOM 3592 N N . ASP B 1 106 ? 20.74940 6.68330 25.29396 1.000 52.59392 103 ASP B N 1
ATOM 3593 C CA . ASP B 1 106 ? 19.36246 7.12483 25.21390 1.000 53.76614 103 ASP B CA 1
ATOM 3594 C C . ASP B 1 106 ? 18.90171 7.62727 26.56441 1.000 55.95576 103 ASP B C 1
ATOM 3595 O O . ASP B 1 106 ? 17.86602 7.21536 27.08720 1.000 58.82348 103 ASP B O 1
ATOM 3600 N N . TRP B 1 107 ? 19.69147 8.53347 27.13885 1.000 53.55371 104 TRP B N 1
ATOM 3601 C CA . TRP B 1 107 ? 19.50151 8.83085 28.55167 1.000 55.71241 104 TRP B CA 1
ATOM 3602 C C . TRP B 1 107 ? 18.06359 9.22764 28.85145 1.000 58.23741 104 TRP B C 1
ATOM 3603 O O . TRP B 1 107 ? 17.48741 8.76622 29.83704 1.000 59.69838 104 TRP B O 1
ATOM 3614 N N . LYS B 1 108 ? 17.42804 9.98975 27.96486 1.000 61.75316 105 LYS B N 1
ATOM 3615 C CA . LYS B 1 108 ? 16.05012 10.38128 28.24120 1.000 64.31696 105 LYS B CA 1
ATOM 3616 C C . LYS B 1 108 ? 15.06577 9.21711 28.09611 1.000 59.84729 105 LYS B C 1
ATOM 3617 O O . LYS B 1 108 ? 13.98090 9.28128 28.68246 1.000 57.93215 105 LYS B O 1
ATOM 3623 N N . GLU B 1 109 ? 15.40905 8.16735 27.32888 1.000 59.07340 106 GLU B N 1
ATOM 3624 C CA . GLU B 1 109 ? 14.56624 6.96845 27.25071 1.000 63.09238 106 GLU B CA 1
ATOM 3625 C C . GLU B 1 109 ? 14.63732 6.14312 28.53704 1.000 63.43751 106 GLU B C 1
ATOM 3626 O O . GLU B 1 109 ? 13.71859 5.36583 28.83499 1.000 63.37465 106 GLU B O 1
ATOM 3632 N N . GLN B 1 110 ? 15.72647 6.27667 29.29068 1.000 58.05121 107 GLN B N 1
ATOM 3633 C CA . GLN B 1 110 ? 15.89325 5.56429 30.54660 1.000 55.51988 107 GLN B CA 1
ATOM 3634 C C . GLN B 1 110 ? 15.36434 6.33739 31.74428 1.000 54.77045 107 GLN B C 1
ATOM 3635 O O . GLN B 1 110 ? 14.83398 5.73591 32.68613 1.000 54.61347 107 GLN B O 1
ATOM 3641 N N . GLU B 1 111 ? 15.44203 7.65893 31.69016 1.000 56.85664 108 GLU B N 1
ATOM 3642 C CA . GLU B 1 111 ? 15.12311 8.50077 32.83122 1.000 56.12071 108 GLU B CA 1
ATOM 3643 C C . GLU B 1 111 ? 13.69427 8.24882 33.28426 1.000 56.10140 108 GLU B C 1
ATOM 3644 O O . GLU B 1 111 ? 12.83078 7.84886 32.49684 1.000 56.12324 108 GLU B O 1
ATOM 3650 N N . TRP B 1 112 ? 13.47799 8.40777 34.58724 1.000 52.00413 109 TRP B N 1
ATOM 3651 C CA . TRP B 1 112 ? 12.14702 8.27260 35.13965 1.000 50.55000 109 TRP B CA 1
ATOM 3652 C C . TRP B 1 112 ? 11.25878 9.34339 34.53225 1.000 53.77712 109 TRP B C 1
ATOM 3653 O O . TRP B 1 112 ? 11.72147 10.42006 34.16075 1.000 61.26734 109 TRP B O 1
ATOM 3664 N N . ASP B 1 113 ? 9.97369 9.04925 34.41321 1.000 59.17582 110 ASP B N 1
ATOM 3665 C CA . ASP B 1 113 ? 9.01216 10.05612 33.97523 1.000 63.76348 110 ASP B CA 1
ATOM 3666 C C . ASP B 1 113 ? 7.81985 9.99100 34.91649 1.000 66.49527 110 ASP B C 1
ATOM 3667 O O . ASP B 1 113 ? 7.11124 8.96670 34.93926 1.000 70.84932 110 ASP B O 1
ATOM 3672 N N . PRO B 1 114 ? 7.59043 11.02204 35.73144 1.000 65.10522 111 PRO B N 1
ATOM 3673 C CA . PRO B 1 114 ? 6.37355 11.03097 36.56548 1.000 67.13627 111 PRO B CA 1
ATOM 3674 C C . PRO B 1 114 ? 5.09315 10.91626 35.75212 1.000 71.18535 111 PRO B C 1
ATOM 3675 O O . PRO B 1 114 ? 4.21605 10.12246 36.11020 1.000 77.39226 111 PRO B O 1
ATOM 3679 N N . GLU B 1 115 ? 4.94167 11.69791 34.68053 1.000 72.19459 112 GLU B N 1
ATOM 3680 C CA . GLU B 1 115 ? 3.93913 11.35571 33.68022 1.000 77.96886 112 GLU B CA 1
ATOM 3681 C C . GLU B 1 115 ? 4.31385 9.99788 33.08143 1.000 81.04376 112 GLU B C 1
ATOM 3682 O O . GLU B 1 115 ? 5.48314 9.60733 33.08353 1.000 80.85379 112 GLU B O 1
ATOM 3688 N N . LYS B 1 116 ? 3.31369 9.24556 32.61867 1.000 74.41190 113 LYS B N 1
ATOM 3689 C CA . LYS B 1 116 ? 3.52208 7.86891 32.14882 1.000 82.89167 113 LYS B CA 1
ATOM 3690 C C . LYS B 1 116 ? 4.41420 7.04555 33.08647 1.000 80.44649 113 LYS B C 1
ATOM 3691 O O . LYS B 1 116 ? 5.54885 6.69164 32.73076 1.000 76.24540 113 LYS B O 1
ATOM 3697 N N . PRO B 1 117 ? 3.94089 6.74950 34.30188 1.000 81.58894 114 PRO B N 1
ATOM 3698 C CA . PRO B 1 117 ? 4.77166 5.99860 35.26077 1.000 83.05182 114 PRO B CA 1
ATOM 3699 C C . PRO B 1 117 ? 4.97902 4.53844 34.90282 1.000 78.53874 114 PRO B C 1
ATOM 3700 O O . PRO B 1 117 ? 5.98131 3.95339 35.33605 1.000 75.74330 114 PRO B O 1
ATOM 3704 N N . ASN B 1 118 ? 4.03161 3.90485 34.19025 1.000 76.91985 115 ASN B N 1
ATOM 3705 C CA . ASN B 1 118 ? 4.22843 2.51444 33.74532 1.000 78.51905 115 ASN B CA 1
ATOM 3706 C C . ASN B 1 118 ? 5.30353 2.36591 32.67955 1.000 79.15472 115 ASN B C 1
ATOM 3707 O O . ASN B 1 118 ? 5.43125 1.28294 32.08302 1.000 74.53321 115 ASN B O 1
ATOM 3712 N N . ALA B 1 119 ? 6.04885 3.44456 32.42188 1.000 80.07921 116 ALA B N 1
ATOM 3713 C CA . ALA B 1 119 ? 7.32902 3.32191 31.73112 1.000 78.83925 116 ALA B CA 1
ATOM 3714 C C . ALA B 1 119 ? 8.32138 2.50417 32.55847 1.000 75.93771 116 ALA B C 1
ATOM 3715 O O . ALA B 1 119 ? 9.01926 1.62750 32.03212 1.000 72.52338 116 ALA B O 1
ATOM 3717 N N . TYR B 1 120 ? 8.39153 2.78114 33.86066 1.000 72.10212 117 TYR B N 1
ATOM 3718 C CA . TYR B 1 120 ? 9.42431 2.20854 34.71315 1.000 63.05055 117 TYR B CA 1
ATOM 3719 C C . TYR B 1 120 ? 9.41065 0.68255 34.67361 1.000 60.02793 117 TYR B C 1
ATOM 3720 O O . TYR B 1 120 ? 8.36201 0.05353 34.53275 1.000 64.13681 117 TYR B O 1
ATOM 3729 N N . ALA B 1 121 ? 10.60334 0.09025 34.73668 1.000 52.75755 118 ALA B N 1
ATOM 3730 C CA . ALA B 1 121 ? 10.70471 -1.36323 34.75142 1.000 57.35918 118 ALA B CA 1
ATOM 3731 C C . ALA B 1 121 ? 11.91801 -1.86221 35.53368 1.000 55.24293 118 ALA B C 1
ATOM 3732 O O . ALA B 1 121 ? 12.38241 -2.97919 35.27781 1.000 54.85353 118 ALA B O 1
ATOM 3734 N N . GLY B 1 122 ? 12.45132 -1.06913 36.45647 1.000 52.59876 119 GLY B N 1
ATOM 3735 C CA . GLY B 1 122 ? 13.56812 -1.49013 37.28203 1.000 52.64353 119 GLY B CA 1
ATOM 3736 C C . GLY B 1 122 ? 14.81864 -1.89668 36.53368 1.000 51.60050 119 GLY B C 1
ATOM 3737 O O . GLY B 1 122 ? 15.64478 -2.63669 37.08513 1.000 46.55945 119 GLY B O 1
ATOM 3738 N N . ILE B 1 123 ? 15.00667 -1.40691 35.30456 1.000 51.41530 120 ILE B N 1
ATOM 3739 C CA . ILE B 1 123 ? 16.09479 -1.87398 34.45346 1.000 51.31043 120 ILE B CA 1
ATOM 3740 C C . ILE B 1 123 ? 16.78779 -0.69911 33.75703 1.000 53.41018 120 ILE B C 1
ATOM 3741 O O . ILE B 1 123 ? 16.15300 0.29967 33.39320 1.000 48.87283 120 ILE B O 1
ATOM 3746 N N . PHE B 1 124 ? 18.11326 -0.81195 33.62907 1.000 51.95438 121 PHE B N 1
ATOM 3747 C CA . PHE B 1 124 ? 18.97815 0.17659 32.99734 1.000 48.52743 121 PHE B CA 1
ATOM 3748 C C . PHE B 1 124 ? 20.07784 -0.54046 32.21963 1.000 51.38090 121 PHE B C 1
ATOM 3749 O O . PHE B 1 124 ? 20.37326 -1.71368 32.46714 1.000 50.23285 121 PHE B O 1
ATOM 3757 N N . HIS B 1 125 ? 20.70367 0.17889 31.28321 1.000 50.61196 122 HIS B N 1
ATOM 3758 C CA . HIS B 1 125 ? 21.79297 -0.38963 30.49411 1.000 47.05707 122 HIS B CA 1
ATOM 3759 C C . HIS B 1 125 ? 22.82280 0.69443 30.18721 1.000 46.99603 122 HIS B C 1
ATOM 3760 O O . HIS B 1 125 ? 22.47760 1.86972 30.05286 1.000 47.82114 122 HIS B O 1
ATOM 3767 N N . PHE B 1 126 ? 24.09140 0.29305 30.14250 1.000 41.78762 123 PHE B N 1
ATOM 3768 C CA . PHE B 1 126 ? 25.22553 1.18173 29.93102 1.000 40.56100 123 PHE B CA 1
ATOM 3769 C C . PHE B 1 126 ? 26.19527 0.53451 28.94146 1.000 44.68284 123 PHE B C 1
ATOM 3770 O O . PHE B 1 126 ? 26.16651 -0.67727 28.72800 1.000 48.66050 123 PHE B O 1
ATOM 3778 N N . HIS B 1 127 ? 27.06971 1.33629 28.33613 1.000 44.27225 124 HIS B N 1
ATOM 3779 C CA . HIS B 1 127 ? 28.08398 0.82343 27.41712 1.000 43.97773 124 HIS B CA 1
ATOM 3780 C C . HIS B 1 127 ? 29.46112 0.98432 28.04548 1.000 43.69432 124 HIS B C 1
ATOM 3781 O O . HIS B 1 127 ? 29.74070 2.00091 28.68278 1.000 43.33462 124 HIS B O 1
ATOM 3788 N N . PHE B 1 128 ? 30.32845 -0.00792 27.86773 1.000 45.85580 125 PHE B N 1
ATOM 3789 C CA . PHE B 1 128 ? 31.71477 0.11281 28.30556 1.000 43.75715 125 PHE B CA 1
ATOM 3790 C C . PHE B 1 128 ? 32.62840 -0.40618 27.21312 1.000 41.84960 125 PHE B C 1
ATOM 3791 O O . PHE B 1 128 ? 32.20212 -1.12988 26.31893 1.000 42.27083 125 PHE B O 1
ATOM 3799 N N . TRP B 1 129 ? 33.88537 -0.00714 27.28092 1.000 37.98756 126 TRP B N 1
ATOM 3800 C CA . TRP B 1 129 ? 34.87125 -0.40066 26.29158 1.000 38.20774 126 TRP B CA 1
ATOM 3801 C C . TRP B 1 129 ? 35.75208 -1.47292 26.90701 1.000 41.13243 126 TRP B C 1
ATOM 3802 O O . TRP B 1 129 ? 36.66084 -1.17995 27.69181 1.000 35.26295 126 TRP B O 1
ATOM 3813 N N . ARG B 1 130 ? 35.50934 -2.71362 26.49155 1.000 44.25300 127 ARG B N 1
ATOM 3814 C CA . ARG B 1 130 ? 36.32846 -3.84870 26.87603 1.000 46.62176 127 ARG B CA 1
ATOM 3815 C C . ARG B 1 130 ? 36.82883 -4.56688 25.63597 1.000 46.88090 127 ARG B C 1
ATOM 3816 O O . ARG B 1 130 ? 36.04667 -4.87259 24.72797 1.000 46.18645 127 ARG B O 1
ATOM 3824 N N . PHE B 1 131 ? 38.13131 -4.84646 25.62709 1.000 47.29353 128 PHE B N 1
ATOM 3825 C CA . PHE B 1 131 ? 38.80514 -5.62252 24.58233 1.000 50.15753 128 PHE B CA 1
ATOM 3826 C C . PHE B 1 131 ? 38.32991 -5.20931 23.19390 1.000 50.33447 128 PHE B C 1
ATOM 3827 O O . PHE B 1 131 ? 37.69138 -5.96966 22.46987 1.000 49.28562 128 PHE B O 1
ATOM 3835 N N . GLY B 1 132 ? 38.56599 -3.93435 22.88259 1.000 50.31029 129 GLY B N 1
ATOM 3836 C CA . GLY B 1 132 ? 38.36861 -3.43013 21.54157 1.000 43.77450 129 GLY B CA 1
ATOM 3837 C C . GLY B 1 132 ? 36.94562 -3.36850 21.04016 1.000 43.49289 129 GLY B C 1
ATOM 3838 O O . GLY B 1 132 ? 36.74580 -3.20517 19.83846 1.000 48.59755 129 GLY B O 1
ATOM 3839 N N . GLU B 1 133 ? 35.94291 -3.44419 21.90931 1.000 42.24011 130 GLU B N 1
ATOM 3840 C CA . GLU B 1 133 ? 34.57262 -3.31077 21.43346 1.000 44.30002 130 GLU B CA 1
ATOM 3841 C C . GLU B 1 133 ? 33.69057 -2.73814 22.53160 1.000 46.11024 130 GLU B C 1
ATOM 3842 O O . GLU B 1 133 ? 34.00594 -2.82326 23.71909 1.000 45.28676 130 GLU B O 1
ATOM 3848 N N . TRP B 1 134 ? 32.57420 -2.14877 22.11029 1.000 45.80470 131 TRP B N 1
ATOM 3849 C CA . TRP B 1 134 ? 31.57656 -1.61188 23.03162 1.000 49.07634 131 TRP B CA 1
ATOM 3850 C C . TRP B 1 134 ? 30.64061 -2.71760 23.51326 1.000 49.77174 131 TRP B C 1
ATOM 3851 O O . TRP B 1 134 ? 29.89733 -3.29594 22.71552 1.000 54.49828 131 TRP B O 1
ATOM 3862 N N . VAL B 1 135 ? 30.64063 -2.97853 24.83003 1.000 50.38272 132 VAL B N 1
ATOM 3863 C CA . VAL B 1 135 ? 29.75598 -3.96229 25.45235 1.000 53.53355 132 VAL B CA 1
ATOM 3864 C C . VAL B 1 135 ? 28.57077 -3.23573 26.08751 1.000 48.37660 132 VAL B C 1
ATOM 3865 O O . VAL B 1 135 ? 28.67461 -2.07322 26.48279 1.000 49.78022 132 VAL B O 1
ATOM 3869 N N . ASP B 1 136 ? 27.40918 -3.89770 26.10138 1.000 48.49192 133 ASP B N 1
ATOM 3870 C CA . ASP B 1 136 ? 26.16836 -3.38451 26.68669 1.000 47.74875 133 ASP B CA 1
ATOM 3871 C C . ASP B 1 136 ? 25.88886 -4.15949 27.97582 1.000 51.61261 133 ASP B C 1
ATOM 3872 O O . ASP B 1 136 ? 25.53199 -5.33967 27.92910 1.000 56.08577 133 ASP B O 1
ATOM 3877 N N . VAL B 1 137 ? 26.04555 -3.50529 29.12307 1.000 48.91370 134 VAL B N 1
ATOM 3878 C CA . VAL B 1 137 ? 25.87894 -4.13654 30.42863 1.000 41.61709 134 VAL B CA 1
ATOM 3879 C C . VAL B 1 137 ? 24.48928 -3.83823 30.96826 1.000 41.48821 134 VAL B C 1
ATOM 3880 O O . VAL B 1 137 ? 24.13732 -2.67460 31.16901 1.000 48.97706 134 VAL B O 1
ATOM 3884 N N . VAL B 1 138 ? 23.70541 -4.87140 31.23138 1.000 42.78054 135 VAL B N 1
ATOM 3885 C CA . VAL B 1 138 ? 22.35167 -4.71287 31.75109 1.000 46.65320 135 VAL B CA 1
ATOM 3886 C C . VAL B 1 138 ? 22.33996 -4.98200 33.24976 1.000 49.70903 135 VAL B C 1
ATOM 3887 O O . VAL B 1 138 ? 23.04446 -5.87903 33.73313 1.000 48.59289 135 VAL B O 1
ATOM 3891 N N . ILE B 1 139 ? 21.56353 -4.17632 33.99325 1.000 46.78739 136 ILE B N 1
ATOM 3892 C CA . ILE B 1 139 ? 21.36139 -4.35337 35.42764 1.000 42.44402 136 ILE B CA 1
ATOM 3893 C C . ILE B 1 139 ? 19.94386 -3.93012 35.80846 1.000 46.10083 136 ILE B C 1
ATOM 3894 O O . ILE B 1 139 ? 19.28256 -3.16240 35.10357 1.000 46.91663 136 ILE B O 1
ATOM 3899 N N . ASP B 1 140 ? 19.47618 -4.45433 36.93990 1.000 48.41323 137 ASP B N 1
ATOM 3900 C CA . ASP B 1 140 ? 18.35380 -3.90136 37.69045 1.000 49.60526 137 ASP B CA 1
ATOM 3901 C C . ASP B 1 140 ? 18.85707 -2.77276 38.58977 1.000 43.63407 137 ASP B C 1
ATOM 3902 O O . ASP B 1 140 ? 20.05025 -2.68013 38.88477 1.000 41.16839 137 ASP B O 1
ATOM 3907 N N . ASP B 1 141 ? 17.94476 -1.91555 39.04671 1.000 44.99419 138 ASP B N 1
ATOM 3908 C CA . ASP B 1 141 ? 18.35511 -0.70803 39.76431 1.000 42.98804 138 ASP B CA 1
ATOM 3909 C C . ASP B 1 141 ? 18.36657 -0.84847 41.29566 1.000 42.33584 138 ASP B C 1
ATOM 3910 O O . ASP B 1 141 ? 18.21174 0.14578 41.99787 1.000 45.09721 138 ASP B O 1
ATOM 3915 N N . ARG B 1 142 ? 18.49293 -2.04872 41.83554 1.000 49.45315 139 ARG B N 1
ATOM 3916 C CA . ARG B 1 142 ? 18.53923 -2.19222 43.28250 1.000 43.77918 139 ARG B CA 1
ATOM 3917 C C . ARG B 1 142 ? 19.94683 -1.89853 43.78489 1.000 41.58886 139 ARG B C 1
ATOM 3918 O O . ARG B 1 142 ? 20.93233 -2.37267 43.21181 1.000 36.38177 139 ARG B O 1
ATOM 3926 N N . LEU B 1 143 ? 20.04291 -1.11653 44.85735 1.000 44.47409 140 LEU B N 1
ATOM 3927 C CA . LEU B 1 143 ? 21.34028 -0.64150 45.30714 1.000 41.28178 140 LEU B CA 1
ATOM 3928 C C . LEU B 1 143 ? 21.56127 -0.92516 46.78735 1.000 39.65721 140 LEU B C 1
ATOM 3929 O O . LEU B 1 143 ? 20.61316 -0.94004 47.57216 1.000 36.35383 140 LEU B O 1
ATOM 3934 N N . PRO B 1 144 ? 22.81757 -1.10632 47.19553 1.000 39.95482 141 PRO B N 1
ATOM 3935 C CA . PRO B 1 144 ? 23.13336 -1.26980 48.62105 1.000 40.07573 141 PRO B CA 1
ATOM 3936 C C . PRO B 1 144 ? 22.66647 -0.09151 49.46551 1.000 44.76171 141 PRO B C 1
ATOM 3937 O O . PRO B 1 144 ? 22.83531 1.06833 49.08505 1.000 52.66986 141 PRO B O 1
ATOM 3941 N N . THR B 1 145 ? 22.13985 -0.39814 50.65756 1.000 49.55783 142 THR B N 1
ATOM 3942 C CA . THR B 1 145 ? 21.60963 0.59410 51.59020 1.000 44.76932 142 THR B CA 1
ATOM 3943 C C . THR B 1 145 ? 21.98708 0.25992 53.03165 1.000 45.09557 142 THR B C 1
ATOM 3944 O O . THR B 1 145 ? 21.98338 -0.90436 53.43672 1.000 46.89698 142 THR B O 1
ATOM 3948 N N . VAL B 1 146 ? 22.35232 1.28884 53.79239 1.000 51.33788 143 VAL B N 1
ATOM 3949 C CA . VAL B 1 146 ? 22.43000 1.24502 55.25293 1.000 48.78217 143 VAL B CA 1
ATOM 3950 C C . VAL B 1 146 ? 21.68318 2.46244 55.79213 1.000 51.45330 143 VAL B C 1
ATOM 3951 O O . VAL B 1 146 ? 22.06040 3.60513 55.50400 1.000 48.74488 143 VAL B O 1
ATOM 3955 N N . ASN B 1 147 ? 20.64471 2.22393 56.58637 1.000 57.21384 144 ASN B N 1
ATOM 3956 C CA . ASN B 1 147 ? 19.80561 3.29825 57.12227 1.000 54.88289 144 ASN B CA 1
ATOM 3957 C C . ASN B 1 147 ? 19.27642 4.15029 55.97996 1.000 52.61036 144 ASN B C 1
ATOM 3958 O O . ASN B 1 147 ? 19.45534 5.37030 55.95012 1.000 54.91799 144 ASN B O 1
ATOM 3963 N N . ASN B 1 148 ? 18.63987 3.48109 55.02203 1.000 54.37484 145 ASN B N 1
ATOM 3964 C CA . ASN B 1 148 ? 18.12358 4.09627 53.80576 1.000 50.83156 145 ASN B CA 1
ATOM 3965 C C . ASN B 1 148 ? 19.11801 5.06398 53.14768 1.000 48.74241 145 ASN B C 1
ATOM 3966 O O . ASN B 1 148 ? 18.69937 6.08370 52.59455 1.000 50.64823 145 ASN B O 1
ATOM 3971 N N . GLN B 1 149 ? 20.42389 4.75021 53.16337 1.000 47.29520 146 GLN B N 1
ATOM 3972 C CA . GLN B 1 149 ? 21.46285 5.61745 52.59295 1.000 47.32933 146 GLN B CA 1
ATOM 3973 C C . GLN B 1 149 ? 22.45059 4.80428 51.76899 1.000 46.66261 146 GLN B C 1
ATOM 3974 O O . GLN B 1 149 ? 22.93829 3.76826 52.22356 1.000 50.82890 146 GLN B O 1
ATOM 3980 N N . LEU B 1 150 ? 22.76622 5.29140 50.57296 1.000 43.42730 147 LEU B N 1
ATOM 3981 C CA . LEU B 1 150 ? 23.71374 4.60456 49.71065 1.000 39.01151 147 LEU B CA 1
ATOM 3982 C C . LEU B 1 150 ? 25.08580 4.53904 50.37117 1.000 40.13557 147 LEU B C 1
ATOM 3983 O O . LEU B 1 150 ? 25.51654 5.47984 51.03979 1.000 43.81923 147 LEU B O 1
ATOM 3988 N N . ILE B 1 151 ? 25.72701 3.37239 50.28331 1.000 37.27988 148 ILE B N 1
ATOM 3989 C CA . ILE B 1 151 ? 27.04778 3.18379 50.88486 1.000 39.43579 148 ILE B CA 1
ATOM 3990 C C . ILE B 1 151 ? 28.16048 3.15099 49.84717 1.000 38.12829 148 ILE B C 1
ATOM 3991 O O . ILE B 1 151 ? 29.34793 3.22283 50.21107 1.000 35.32116 148 ILE B O 1
ATOM 3996 N N . TYR B 1 152 ? 27.82143 3.02003 48.57680 1.000 40.72900 149 TYR B N 1
ATOM 3997 C CA . TYR B 1 152 ? 28.77453 3.25597 47.51376 1.000 42.02505 149 TYR B CA 1
ATOM 3998 C C . TYR B 1 152 ? 28.46051 4.61922 46.86123 1.000 42.84601 149 TYR B C 1
ATOM 3999 O O . TYR B 1 152 ? 27.75065 5.45391 47.43901 1.000 39.79703 149 TYR B O 1
ATOM 4008 N N . CYS B 1 153 ? 28.98527 4.85215 45.66529 1.000 33.22809 150 CYS B N 1
ATOM 4009 C CA . CYS B 1 153 ? 28.96225 6.18738 45.10016 1.000 35.19058 150 CYS B CA 1
ATOM 4010 C C . CYS B 1 153 ? 27.54316 6.67795 44.86137 1.000 37.15756 150 CYS B C 1
ATOM 4011 O O . CYS B 1 153 ? 26.65348 5.90775 44.48416 1.000 33.49774 150 CYS B O 1
ATOM 4014 N N . HIS B 1 154 ? 27.34819 7.97554 45.11298 1.000 32.40999 151 HIS B N 1
ATOM 4015 C CA . HIS B 1 154 ? 26.06881 8.66581 45.01074 1.000 31.50967 151 HIS B CA 1
ATOM 4016 C C . HIS B 1 154 ? 26.36345 10.14933 44.87467 1.000 38.35294 151 HIS B C 1
ATOM 4017 O O . HIS B 1 154 ? 27.52074 10.57654 44.89097 1.000 37.79606 151 HIS B O 1
ATOM 4024 N N . SER B 1 155 ? 25.31059 10.94327 44.78134 1.000 39.47282 152 SER B N 1
ATOM 4025 C CA . SER B 1 155 ? 25.48203 12.38171 44.69535 1.000 39.89875 152 SER B CA 1
ATOM 4026 C C . SER B 1 155 ? 24.89708 13.06703 45.92825 1.000 40.20536 152 SER B C 1
ATOM 4027 O O . SER B 1 155 ? 24.24823 12.42994 46.75663 1.000 40.90820 152 SER B O 1
ATOM 4030 N N . ASN B 1 156 ? 25.14486 14.38422 46.04441 1.000 42.37313 153 ASN B N 1
ATOM 4031 C CA . ASN B 1 156 ? 24.61759 15.17265 47.16583 1.000 38.02618 153 ASN B CA 1
ATOM 4032 C C . ASN B 1 156 ? 23.10975 15.21500 47.14767 1.000 40.43349 153 ASN B C 1
ATOM 4033 O O . ASN B 1 156 ? 22.47841 15.40595 48.19314 1.000 37.50074 153 ASN B O 1
ATOM 4038 N N . SER B 1 157 ? 22.52313 15.05858 45.97124 1.000 38.13702 154 SER B N 1
ATOM 4039 C CA . SER B 1 157 ? 21.08052 15.03053 45.81031 1.000 42.62328 154 SER B CA 1
ATOM 4040 C C . SER B 1 157 ? 20.61731 13.59583 46.03465 1.000 42.92005 154 SER B C 1
ATOM 4041 O O . SER B 1 157 ? 20.91014 12.71615 45.22186 1.000 45.95228 154 SER B O 1
ATOM 4044 N N . ARG B 1 158 ? 19.90074 13.35063 47.14053 1.000 44.18192 155 ARG B N 1
ATOM 4045 C CA . ARG B 1 158 ? 19.61462 11.96693 47.51697 1.000 46.16741 155 ARG B CA 1
ATOM 4046 C C . ARG B 1 158 ? 18.58237 11.28540 46.62311 1.000 44.23145 155 ARG B C 1
ATOM 4047 O O . ARG B 1 158 ? 18.26679 10.11693 46.86537 1.000 39.99031 155 ARG B O 1
ATOM 4055 N N . ASN B 1 159 ? 18.08268 11.94187 45.58560 1.000 41.62086 156 ASN B N 1
ATOM 4056 C CA . ASN B 1 159 ? 17.28584 11.26032 44.57577 1.000 44.54326 156 ASN B CA 1
ATOM 4057 C C . ASN B 1 159 ? 17.97842 11.27179 43.21613 1.000 43.70987 156 ASN B C 1
ATOM 4058 O O . ASN B 1 159 ? 17.30997 11.21792 42.18396 1.000 42.43878 156 ASN B O 1
ATOM 4063 N N . GLU B 1 160 ? 19.31175 11.35119 43.19542 1.000 40.62243 157 GLU B N 1
ATOM 4064 C CA . GLU B 1 160 ? 20.08187 11.24780 41.95981 1.000 42.26362 157 GLU B CA 1
ATOM 4065 C C . GLU B 1 160 ? 20.85201 9.92632 41.92707 1.000 44.00982 157 GLU B C 1
ATOM 4066 O O . GLU B 1 160 ? 21.60448 9.61404 42.85833 1.000 43.28485 157 GLU B O 1
ATOM 4072 N N . PHE B 1 161 ? 20.72217 9.18387 40.81942 1.000 43.31366 158 PHE B N 1
ATOM 4073 C CA . PHE B 1 161 ? 21.18081 7.80680 40.78484 1.000 39.79128 158 PHE B CA 1
ATOM 4074 C C . PHE B 1 161 ? 22.12333 7.45327 39.65269 1.000 38.51800 158 PHE B C 1
ATOM 4075 O O . PHE B 1 161 ? 22.67200 6.34800 39.67883 1.000 37.75364 158 PHE B O 1
ATOM 4083 N N . TRP B 1 162 ? 22.34621 8.33869 38.68094 1.000 36.26615 159 TRP B N 1
ATOM 4084 C CA . TRP B 1 162 ? 23.17916 7.97980 37.54227 1.000 34.54447 159 TRP B CA 1
ATOM 4085 C C . TRP B 1 162 ? 24.54392 7.48346 37.98873 1.000 38.21230 159 TRP B C 1
ATOM 4086 O O . TRP B 1 162 ? 25.02841 6.45168 37.51453 1.000 42.24472 159 TRP B O 1
ATOM 4097 N N . CYS B 1 163 ? 25.17536 8.19541 38.91085 1.000 35.58381 160 CYS B N 1
ATOM 4098 C CA . CYS B 1 163 ? 26.48016 7.76986 39.39305 1.000 34.12158 160 CYS B CA 1
ATOM 4099 C C . CYS B 1 163 ? 26.38264 6.39900 40.07405 1.000 38.06973 160 CYS B C 1
ATOM 4100 O O . CYS B 1 163 ? 27.26132 5.53828 39.92558 1.000 36.43145 160 CYS B O 1
ATOM 4103 N N . ALA B 1 164 ? 25.31186 6.18543 40.82542 1.000 32.90554 161 ALA B N 1
ATOM 4104 C CA . ALA B 1 164 ? 25.15862 4.96211 41.58013 1.000 31.04903 161 ALA B CA 1
ATOM 4105 C C . ALA B 1 164 ? 25.01980 3.75555 40.65258 1.000 39.45539 161 ALA B C 1
ATOM 4106 O O . ALA B 1 164 ? 25.63082 2.69099 40.88979 1.000 34.17626 161 ALA B O 1
ATOM 4108 N N . LEU B 1 165 ? 24.22438 3.92171 39.58838 1.000 35.53251 162 LEU B N 1
ATOM 4109 C CA . LEU B 1 165 ? 23.97125 2.84637 38.64544 1.000 32.73780 162 LEU B CA 1
ATOM 4110 C C . LEU B 1 165 ? 25.20252 2.55746 37.80621 1.000 36.67926 162 LEU B C 1
ATOM 4111 O O . LEU B 1 165 ? 25.63935 1.40910 37.71338 1.000 40.27016 162 LEU B O 1
ATOM 4116 N N . VAL B 1 166 ? 25.82051 3.59271 37.24160 1.000 37.55041 163 VAL B N 1
ATOM 4117 C CA . VAL B 1 166 ? 27.05415 3.37720 36.48829 1.000 37.96544 163 VAL B CA 1
ATOM 4118 C C . VAL B 1 166 ? 28.03846 2.58649 37.32819 1.000 34.98523 163 VAL B C 1
ATOM 4119 O O . VAL B 1 166 ? 28.78301 1.74387 36.81869 1.000 36.90405 163 VAL B O 1
ATOM 4123 N N . GLU B 1 167 ? 28.05624 2.84145 38.62895 1.000 31.96493 164 GLU B N 1
ATOM 4124 C CA . GLU B 1 167 ? 28.90936 2.05362 39.49942 1.000 33.56963 164 GLU B CA 1
ATOM 4125 C C . GLU B 1 167 ? 28.46180 0.59644 39.54913 1.000 37.39086 164 GLU B C 1
ATOM 4126 O O . GLU B 1 167 ? 29.26654 -0.31455 39.32681 1.000 36.92414 164 GLU B O 1
ATOM 4132 N N . LYS B 1 168 ? 27.18328 0.351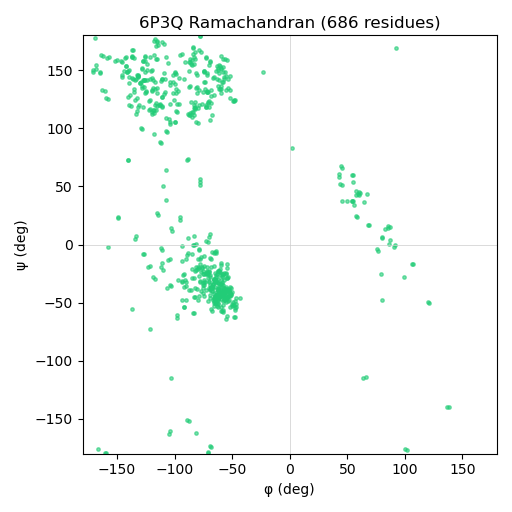97 39.85421 1.000 35.57705 165 LYS B N 1
ATOM 4133 C CA . LYS B 1 168 ? 26.71425 -1.02514 39.97394 1.000 33.77389 165 LYS B CA 1
ATOM 4134 C C . LYS B 1 168 ? 27.04712 -1.82184 38.72230 1.000 38.97077 165 LYS B C 1
ATOM 4135 O O . LYS B 1 168 ? 27.62801 -2.91172 38.79573 1.000 37.77338 165 LYS B O 1
ATOM 4141 N N . ALA B 1 169 ? 26.72314 -1.25581 37.55615 1.000 39.86107 166 ALA B N 1
ATOM 4142 C CA . ALA B 1 169 ? 27.07591 -1.87565 36.28573 1.000 37.36218 166 ALA B CA 1
ATOM 4143 C C . ALA B 1 169 ? 28.57582 -2.02440 36.15545 1.000 35.87986 166 ALA B C 1
ATOM 4144 O O . ALA B 1 169 ? 29.07348 -3.06826 35.72824 1.000 37.89424 166 ALA B O 1
ATOM 4146 N N . TYR B 1 170 ? 29.32042 -0.99401 36.50840 1.000 33.46894 167 TYR B N 1
ATOM 4147 C CA . TYR B 1 170 ? 30.75945 -1.14133 36.42230 1.000 34.95968 167 TYR B CA 1
ATOM 4148 C C . TYR B 1 170 ? 31.22948 -2.27045 37.32177 1.000 35.38608 167 TYR B C 1
ATOM 4149 O O . TYR B 1 170 ? 32.14037 -3.01966 36.96056 1.000 37.76095 167 TYR B O 1
ATOM 4158 N N . ALA B 1 171 ? 30.60767 -2.41809 38.49094 1.000 35.07820 168 ALA B N 1
ATOM 4159 C CA . ALA B 1 171 ? 30.99235 -3.49652 39.38967 1.000 35.10120 168 ALA B CA 1
ATOM 4160 C C . ALA B 1 171 ? 30.62162 -4.86175 38.81507 1.000 45.03258 168 ALA B C 1
ATOM 4161 O O . ALA B 1 171 ? 31.39480 -5.81710 38.94812 1.000 47.66193 168 ALA B O 1
ATOM 4163 N N . LYS B 1 172 ? 29.47290 -4.96571 38.13183 1.000 41.13520 169 LYS B N 1
ATOM 4164 C CA . LYS B 1 172 ? 29.12236 -6.20698 37.44503 1.000 37.53044 169 LYS B CA 1
ATOM 4165 C C . LYS B 1 172 ? 30.23487 -6.63154 36.49468 1.000 43.70136 169 LYS B C 1
ATOM 4166 O O . LYS B 1 172 ? 30.62461 -7.80733 36.45331 1.000 47.60312 169 LYS B O 1
ATOM 4172 N N . LEU B 1 173 ? 30.76228 -5.67409 35.72659 1.000 45.21122 170 LEU B N 1
ATOM 4173 C CA . LEU B 1 173 ? 31.89177 -5.93032 34.83836 1.000 44.29318 170 LEU B CA 1
ATOM 4174 C C . LEU B 1 173 ? 33.13753 -6.32177 35.61218 1.000 41.28503 170 LEU B C 1
ATOM 4175 O O . LEU B 1 173 ? 34.00601 -7.01803 35.07950 1.000 47.22120 170 LEU B O 1
ATOM 4180 N N . ALA B 1 174 ? 33.28792 -5.82149 36.83207 1.000 39.06393 171 ALA B N 1
ATOM 4181 C CA . ALA B 1 174 ? 34.43526 -6.21255 37.63348 1.000 43.23790 171 ALA B CA 1
ATOM 4182 C C . ALA B 1 174 ? 34.19644 -7.53844 38.33709 1.000 47.39274 171 ALA B C 1
ATOM 4183 O O . ALA B 1 174 ? 35.16480 -8.20346 38.72784 1.000 40.78151 171 ALA B O 1
ATOM 4185 N N . GLY B 1 175 ? 32.92809 -7.90899 38.53427 1.000 44.98287 172 GLY B N 1
ATOM 4186 C CA . GLY B 1 175 ? 32.55089 -9.12635 39.22301 1.000 46.96865 172 GLY B CA 1
ATOM 4187 C C . GLY B 1 175 ? 31.71134 -8.84572 40.45461 1.000 49.22145 172 GLY B C 1
ATOM 4188 O O . GLY B 1 175 ? 30.63803 -9.42403 40.63008 1.000 48.36860 172 GLY B O 1
ATOM 4189 N N . CYS B 1 176 ? 32.18482 -7.93024 41.30014 1.000 55.62312 173 CYS B N 1
ATOM 4190 C CA . CYS B 1 176 ? 31.49676 -7.51896 42.51973 1.000 47.95810 173 CYS B CA 1
ATOM 4191 C C . CYS B 1 176 ? 32.02044 -6.14630 42.93236 1.000 44.01507 173 CYS B C 1
ATOM 4192 O O . CYS B 1 176 ? 33.10940 -5.72248 42.51521 1.000 37.99150 173 CYS B O 1
ATOM 4195 N N . TYR B 1 177 ? 31.22624 -5.46248 43.76682 1.000 41.03479 174 TYR B N 1
ATOM 4196 C CA . TYR B 1 177 ? 31.62456 -4.15538 44.27292 1.000 35.92342 174 TYR B CA 1
ATOM 4197 C C . TYR B 1 177 ? 33.04016 -4.19075 44.82248 1.000 39.84722 174 TYR B C 1
ATOM 4198 O O . TYR B 1 177 ? 33.87171 -3.34822 44.46673 1.000 44.35724 174 TYR B O 1
ATOM 4207 N N . GLN B 1 178 ? 33.34241 -5.17546 45.67729 1.000 40.52269 175 GLN B N 1
ATOM 4208 C CA . GLN B 1 178 ? 34.65198 -5.21180 46.32777 1.000 40.94118 175 GLN B CA 1
ATOM 4209 C C . GLN B 1 178 ? 35.79934 -5.26492 45.32090 1.000 41.67401 175 GLN B C 1
ATOM 4210 O O . GLN B 1 178 ? 36.92052 -4.84397 45.63184 1.000 40.32276 175 GLN B O 1
ATOM 4216 N N . ALA B 1 179 ? 35.54825 -5.78646 44.11849 1.000 44.26437 176 ALA B N 1
ATOM 4217 C CA . ALA B 1 179 ? 36.58521 -5.80538 43.08900 1.000 42.17194 176 ALA B CA 1
ATOM 4218 C C . ALA B 1 179 ? 37.03464 -4.39554 42.74956 1.000 43.96151 176 ALA B C 1
ATOM 4219 O O . ALA B 1 179 ? 38.23229 -4.14168 42.55783 1.000 42.35224 176 ALA B O 1
ATOM 4221 N N . LEU B 1 180 ? 36.08481 -3.46147 42.69933 1.000 37.84450 177 LEU B N 1
ATOM 4222 C CA . LEU B 1 180 ? 36.40514 -2.09981 42.33600 1.000 38.02554 177 LEU B CA 1
ATOM 4223 C C . LEU B 1 180 ? 37.50821 -1.48831 43.18270 1.000 39.48609 177 LEU B C 1
ATOM 4224 O O . LEU B 1 180 ? 38.14502 -0.53892 42.72574 1.000 48.17183 177 LEU B O 1
ATOM 4229 N N . ASP B 1 181 ? 37.80220 -2.01600 44.36987 1.000 35.26792 178 ASP B N 1
ATOM 4230 C CA . ASP B 1 181 ? 38.89843 -1.42957 45.13282 1.000 34.67078 178 ASP B CA 1
ATOM 4231 C C . ASP B 1 181 ? 40.23539 -1.53744 44.39973 1.000 38.55763 178 ASP B C 1
ATOM 4232 O O . ASP B 1 181 ? 41.15847 -0.75753 44.68051 1.000 35.83144 178 ASP B O 1
ATOM 4237 N N . GLY B 1 182 ? 40.35704 -2.49131 43.46731 1.000 44.60584 179 GLY B N 1
ATOM 4238 C CA . GLY B 1 182 ? 41.57914 -2.66952 42.70202 1.000 42.12995 179 GLY B CA 1
ATOM 4239 C C . GLY B 1 182 ? 41.72285 -1.73196 41.52564 1.000 42.73627 179 GLY B C 1
ATOM 4240 O O . GLY B 1 182 ? 42.83351 -1.56297 41.01207 1.000 44.58971 179 GLY B O 1
ATOM 4241 N N . GLY B 1 183 ? 40.62305 -1.13981 41.07315 1.000 47.65805 180 GLY B N 1
ATOM 4242 C CA . GLY B 1 183 ? 40.61660 -0.25180 39.92534 1.000 51.32329 180 GLY B CA 1
ATOM 4243 C C . GLY B 1 183 ? 41.33149 1.07941 40.14786 1.000 47.21610 180 GLY B C 1
ATOM 4244 O O . GLY B 1 183 ? 41.97631 1.34450 41.16565 1.000 44.16283 180 GLY B O 1
ATOM 4245 N N . ASN B 1 184 ? 41.21357 1.92676 39.13119 1.000 44.99429 181 ASN B N 1
ATOM 4246 C CA . ASN B 1 184 ? 41.87675 3.22502 39.14216 1.000 50.20309 181 ASN B CA 1
ATOM 4247 C C . ASN B 1 184 ? 41.26582 4.13777 38.07503 1.000 47.19664 181 ASN B C 1
ATOM 4248 O O . ASN B 1 184 ? 40.60353 3.68277 37.13596 1.000 43.12229 181 ASN B O 1
ATOM 4253 N N . THR B 1 185 ? 41.52629 5.43984 38.22027 1.000 44.78597 182 THR B N 1
ATOM 4254 C CA . THR B 1 185 ? 40.89475 6.42548 37.34651 1.000 41.53190 182 THR B CA 1
ATOM 4255 C C . THR B 1 185 ? 41.28262 6.23637 35.88206 1.000 38.01256 182 THR B C 1
ATOM 4256 O O . THR B 1 185 ? 40.42857 6.32149 34.99306 1.000 34.90391 182 THR B O 1
ATOM 4260 N N . ALA B 1 186 ? 42.56076 5.97275 35.61222 1.000 40.65534 183 ALA B N 1
ATOM 4261 C CA . ALA B 1 186 ? 43.02123 5.82364 34.23387 1.000 41.05104 183 ALA B CA 1
ATOM 4262 C C . ALA B 1 186 ? 42.21802 4.76258 33.47821 1.000 47.11553 183 ALA B C 1
ATOM 4263 O O . ALA B 1 186 ? 41.46740 5.08246 32.54189 1.000 45.34568 183 ALA B O 1
ATOM 4265 N N . ASP B 1 187 ? 42.31381 3.49499 33.92551 1.000 45.67460 184 ASP B N 1
ATOM 4266 C CA . ASP B 1 187 ? 41.63189 2.37499 33.27311 1.000 37.08539 184 ASP B CA 1
ATOM 4267 C C . ASP B 1 187 ? 40.13649 2.59063 33.18194 1.000 38.63991 184 ASP B C 1
ATOM 4268 O O . ASP B 1 187 ? 39.48519 2.04025 32.28520 1.000 37.51616 184 ASP B O 1
ATOM 4273 N N . ALA B 1 188 ? 39.56217 3.30528 34.14986 1.000 39.09455 185 ALA B N 1
ATOM 4274 C CA . ALA B 1 188 ? 38.15045 3.64248 34.05672 1.000 38.19023 185 ALA B CA 1
ATOM 4275 C C . ALA B 1 188 ? 37.89861 4.59828 32.90151 1.000 39.73886 185 ALA B C 1
ATOM 4276 O O . ALA B 1 188 ? 36.85677 4.51952 32.24387 1.000 39.58241 185 ALA B O 1
ATOM 4278 N N . LEU B 1 189 ? 38.81586 5.53478 32.65285 1.000 37.62288 186 LEU B N 1
ATOM 4279 C CA . LEU B 1 189 ? 38.56445 6.45486 31.55150 1.000 40.13623 186 LEU B CA 1
ATOM 4280 C C . LEU B 1 189 ? 38.65673 5.72950 30.21916 1.000 42.11055 186 LEU B C 1
ATOM 4281 O O . LEU B 1 189 ? 37.84070 5.97173 29.32167 1.000 40.61177 186 LEU B O 1
ATOM 4286 N N . VAL B 1 190 ? 39.61340 4.80155 30.09064 1.000 40.97202 187 VAL B N 1
ATOM 4287 C CA . VAL B 1 190 ? 39.68068 3.96325 28.89350 1.000 39.73422 187 VAL B CA 1
ATOM 4288 C C . VAL B 1 190 ? 38.41711 3.11414 28.75704 1.000 37.34507 187 VAL B C 1
ATOM 4289 O O . VAL B 1 190 ? 37.81686 3.04185 27.68359 1.000 38.69829 187 VAL B O 1
ATOM 4293 N N . ASP B 1 191 ? 37.97821 2.47334 29.83908 1.000 38.68410 188 ASP B N 1
ATOM 4294 C CA . ASP B 1 191 ? 36.75354 1.68492 29.74965 1.000 35.72888 188 ASP B CA 1
ATOM 4295 C C . ASP B 1 191 ? 35.53693 2.53489 29.41099 1.000 36.42972 188 ASP B C 1
ATOM 4296 O O . ASP B 1 191 ? 34.55473 2.00131 28.89603 1.000 37.74137 188 ASP B O 1
ATOM 4301 N N . PHE B 1 192 ? 35.58435 3.84434 29.68884 1.000 42.04723 189 PHE B N 1
ATOM 4302 C CA . PHE B 1 192 ? 34.48137 4.79747 29.55320 1.000 37.13657 189 PHE B CA 1
ATOM 4303 C C . PHE B 1 192 ? 34.41766 5.45237 28.18463 1.000 39.84156 189 PHE B C 1
ATOM 4304 O O . PHE B 1 192 ? 33.32639 5.79849 27.71448 1.000 42.47924 189 PHE B O 1
ATOM 4312 N N . THR B 1 193 ? 35.58458 5.71437 27.58890 1.000 39.15523 190 THR B N 1
ATOM 4313 C CA . THR B 1 193 ? 35.70505 6.46160 26.3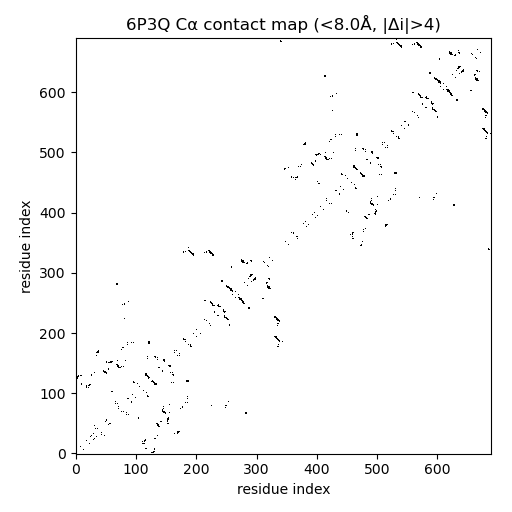4588 1.000 40.14704 190 THR B CA 1
ATOM 4314 C C . THR B 1 193 ? 36.17649 5.63751 25.15505 1.000 42.29238 190 THR B C 1
ATOM 4315 O O . THR B 1 193 ? 35.98239 6.06077 24.00688 1.000 44.98811 190 THR B O 1
ATOM 4319 N N . GLY B 1 194 ? 36.78700 4.48732 25.39224 1.000 41.16939 191 GLY B N 1
ATOM 4320 C CA . GLY B 1 194 ? 37.40657 3.74931 24.31957 1.000 41.17926 191 GLY B CA 1
ATOM 4321 C C . GLY B 1 194 ? 38.76152 4.27165 23.92281 1.000 41.73788 191 GLY B C 1
ATOM 4322 O O . GLY B 1 194 ? 39.34612 3.76635 22.96183 1.000 44.27571 191 GLY B O 1
ATOM 4323 N N . GLY B 1 195 ? 39.29699 5.23777 24.64416 1.000 40.30889 192 GLY B N 1
ATOM 4324 C CA . GLY B 1 195 ? 40.53037 5.88405 24.26151 1.000 39.00994 192 GLY B CA 1
ATOM 4325 C C . GLY B 1 195 ? 41.74670 5.16465 24.77763 1.000 39.52101 192 GLY B C 1
ATOM 4326 O O . GLY B 1 195 ? 41.74794 3.94658 24.95920 1.000 47.13037 192 GLY B O 1
ATOM 4327 N N . VAL B 1 196 ? 42.80678 5.92712 24.98310 1.000 38.90286 193 VAL B N 1
ATOM 4328 C CA . VAL B 1 196 ? 44.06577 5.43298 25.51320 1.000 40.26092 193 VAL B CA 1
ATOM 4329 C C . VAL B 1 196 ? 44.47453 6.30855 26.68130 1.000 43.90246 193 VAL B C 1
ATOM 4330 O O . VAL B 1 196 ? 44.36453 7.53509 26.61342 1.000 48.39296 193 VAL B O 1
ATOM 4334 N N . SER B 1 197 ? 44.93862 5.68926 27.75283 1.000 45.67778 194 SER B N 1
ATOM 4335 C CA . SER B 1 197 ? 45.38053 6.43472 28.91636 1.000 48.75101 194 SER B CA 1
ATOM 4336 C C . SER B 1 197 ? 46.89217 6.57159 28.92489 1.000 52.17773 194 SER B C 1
ATOM 4337 O O . SER B 1 197 ? 47.61670 5.73266 28.38520 1.000 52.72397 194 SER B O 1
ATOM 4340 N N . GLU B 1 198 ? 47.35490 7.67866 29.47465 1.000 52.28336 195 GLU B N 1
ATOM 4341 C CA . GLU B 1 198 ? 48.76940 7.79061 29.76699 1.000 54.42637 195 GLU B CA 1
ATOM 4342 C C . GLU B 1 198 ? 48.91083 8.43719 31.13001 1.000 57.63073 195 GLU B C 1
ATOM 4343 O O . GLU B 1 198 ? 48.44261 9.56273 31.33297 1.000 60.09551 195 GLU B O 1
ATOM 4349 N N . PRO B 1 199 ? 49.51976 7.76779 32.09598 1.000 62.74579 196 PRO B N 1
ATOM 4350 C CA . PRO B 1 199 ? 49.81136 8.43980 33.36202 1.000 67.03127 196 PRO B CA 1
ATOM 4351 C C . PRO B 1 199 ? 51.15355 9.15266 33.31531 1.000 66.72066 196 PRO B C 1
ATOM 4352 O O . PRO B 1 199 ? 52.08522 8.75964 32.60830 1.000 66.87815 196 PRO B O 1
ATOM 4356 N N . ILE B 1 200 ? 51.22698 10.24045 34.07814 1.000 63.73688 197 ILE B N 1
ATOM 4357 C CA . ILE B 1 200 ? 52.44665 11.01645 34.23223 1.000 58.08887 197 ILE B CA 1
ATOM 4358 C C . ILE B 1 200 ? 52.63430 11.27079 35.71946 1.000 55.42730 197 ILE B C 1
ATOM 4359 O O . ILE B 1 200 ? 51.69428 11.68689 36.39905 1.000 55.85779 197 ILE B O 1
ATOM 4364 N N . ASP B 1 201 ? 53.80139 10.91390 36.24270 1.000 62.06870 198 ASP B N 1
ATOM 4365 C CA . ASP B 1 201 ? 54.12807 11.09965 37.65252 1.000 68.66921 198 ASP B CA 1
ATOM 4366 C C . ASP B 1 201 ? 54.95548 12.36186 37.80307 1.000 70.42921 198 ASP B C 1
ATOM 4367 O O . ASP B 1 201 ? 56.07434 12.43499 37.29116 1.000 75.23001 198 ASP B O 1
ATOM 4372 N N . LEU B 1 202 ? 54.39714 13.34978 38.49815 1.000 67.86318 199 LEU B N 1
ATOM 4373 C CA . LEU B 1 202 ? 55.06907 14.63114 38.65727 1.000 70.07257 199 LEU B CA 1
ATOM 4374 C C . LEU B 1 202 ? 56.20239 14.54706 39.66247 1.000 74.81862 199 LEU B C 1
ATOM 4375 O O . LEU B 1 202 ? 57.24487 15.18402 39.48072 1.000 80.48699 199 LEU B O 1
ATOM 4380 N N . THR B 1 203 ? 56.01118 13.78072 40.73661 1.000 77.54553 200 THR B N 1
ATOM 4381 C CA . THR B 1 203 ? 57.04022 13.70423 41.76004 1.000 75.12486 200 THR B CA 1
ATOM 4382 C C . THR B 1 203 ? 58.20875 12.82703 41.32424 1.000 83.44681 200 THR B C 1
ATOM 4383 O O . THR B 1 203 ? 59.30147 12.95044 41.88800 1.000 88.81053 200 THR B O 1
ATOM 4387 N N . GLU B 1 204 ? 58.00492 11.95197 40.34041 1.000 84.21787 201 GLU B N 1
ATOM 4388 C CA . GLU B 1 204 ? 59.10662 11.44358 39.53519 1.000 85.59844 201 GLU B CA 1
ATOM 4389 C C . GLU B 1 204 ? 59.29780 12.42326 38.38256 1.000 89.28477 201 GLU B C 1
ATOM 4390 O O . GLU B 1 204 ? 58.39019 13.18085 38.03657 1.000 87.67754 201 GLU B O 1
ATOM 4396 N N . GLY B 1 205 ? 60.48781 12.43869 37.80645 1.000 94.89680 202 GLY B N 1
ATOM 4397 C CA . GLY B 1 205 ? 60.70103 13.34603 36.69259 1.000 98.31743 202 GLY B CA 1
ATOM 4398 C C . GLY B 1 205 ? 60.96444 14.79527 37.06357 1.000 93.83051 202 GLY B C 1
ATOM 4399 O O . GLY B 1 205 ? 61.55904 15.53323 36.26938 1.000 93.58366 202 GLY B O 1
ATOM 4400 N N . ASP B 1 206 ? 60.49195 15.22710 38.23999 1.000 92.84778 203 ASP B N 1
ATOM 4401 C CA . ASP B 1 206 ? 60.85301 16.53035 38.81679 1.000 94.29316 203 ASP B CA 1
ATOM 4402 C C . ASP B 1 206 ? 60.31011 17.72615 38.02724 1.000 91.98795 203 ASP B C 1
ATOM 4403 O O . ASP B 1 206 ? 61.03102 18.69473 37.78296 1.000 91.85435 203 ASP B O 1
ATOM 4408 N N . PHE B 1 207 ? 59.05007 17.65112 37.59352 1.000 89.68297 204 PHE B N 1
ATOM 4409 C CA . PHE B 1 207 ? 58.45405 18.75761 36.84144 1.000 90.64873 204 PHE B CA 1
ATOM 4410 C C . PHE B 1 207 ? 58.38182 20.05300 37.65481 1.000 89.53001 204 PHE B C 1
ATOM 4411 O O . PHE B 1 207 ? 58.41719 21.14540 37.07806 1.000 82.86680 204 PHE B O 1
ATOM 4419 N N . ALA B 1 208 ? 58.25473 19.95556 38.98434 1.000 92.48034 205 ALA B N 1
ATOM 4420 C CA . ALA B 1 208 ? 58.20078 21.13906 39.84388 1.000 91.95544 205 ALA B CA 1
ATOM 4421 C C . ALA B 1 208 ? 59.40747 22.04835 39.64211 1.000 96.92058 205 ALA B C 1
ATOM 4422 O O . ALA B 1 208 ? 59.33738 23.24461 39.95229 1.000 91.87965 205 ALA B O 1
ATOM 4424 N N . ASN B 1 209 ? 60.52476 21.49576 39.17001 1.000 97.18652 206 ASN B N 1
ATOM 4425 C CA . ASN B 1 209 ? 61.69600 22.28120 38.80348 1.000 95.58847 206 ASN B CA 1
ATOM 4426 C C . ASN B 1 209 ? 61.72490 22.36665 37.28035 1.000 98.41051 206 ASN B C 1
ATOM 4427 O O . ASN B 1 209 ? 60.80758 22.96309 36.70589 1.000 102.74911 206 ASN B O 1
ATOM 4432 N N . ASP B 1 210 ? 62.74661 21.77413 36.63423 1.000 95.15870 207 ASP B N 1
ATOM 4433 C CA . ASP B 1 210 ? 62.93284 21.67718 35.17686 1.000 96.14237 207 ASP B CA 1
ATOM 4434 C C . ASP B 1 210 ? 61.84699 22.36946 34.35420 1.000 97.01775 207 ASP B C 1
ATOM 4435 O O . ASP B 1 210 ? 60.90252 21.71376 33.90337 1.000 97.39175 207 ASP B O 1
ATOM 4440 N N . GLU B 1 211 ? 61.96842 23.68873 34.15267 1.000 96.59532 208 GLU B N 1
ATOM 4441 C CA . GLU B 1 211 ? 60.92984 24.44708 33.45002 1.000 92.84121 208 GLU B CA 1
ATOM 4442 C C . GLU B 1 211 ? 60.66608 23.91099 32.04321 1.000 94.07952 208 GLU B C 1
ATOM 4443 O O . GLU B 1 211 ? 59.51744 23.91903 31.58913 1.000 94.30663 208 GLU B O 1
ATOM 4449 N N . THR B 1 212 ? 61.69402 23.42855 31.34448 1.000 94.48910 209 THR B N 1
ATOM 4450 C CA . THR B 1 212 ? 61.50488 23.01964 29.95610 1.000 91.38099 209 THR B CA 1
ATOM 4451 C C . THR B 1 212 ? 60.65186 21.75308 29.84570 1.000 94.29351 209 THR B C 1
ATOM 4452 O O . THR B 1 212 ? 59.76701 21.66955 28.98533 1.000 91.66909 209 THR B O 1
ATOM 4456 N N . LYS B 1 213 ? 60.90162 20.74227 30.69206 1.000 93.93145 210 LYS B N 1
ATOM 4457 C CA . LYS B 1 213 ? 59.98746 19.59744 30.70613 1.000 92.13987 210 LYS B CA 1
ATOM 4458 C C . LYS B 1 213 ? 58.59626 19.99495 31.20167 1.000 86.50868 210 LYS B C 1
ATOM 4459 O O . LYS B 1 213 ? 57.59475 19.39662 30.78944 1.000 86.40304 210 LYS B O 1
ATOM 4465 N N . ARG B 1 214 ? 58.50845 20.98948 32.08614 1.000 86.22461 211 ARG B N 1
ATOM 4466 C CA . ARG B 1 214 ? 57.20011 21.51138 32.46333 1.000 84.29094 211 ARG B CA 1
ATOM 4467 C C . ARG B 1 214 ? 56.46237 22.05111 31.24782 1.000 80.01001 211 ARG B C 1
ATOM 4468 O O . ARG B 1 214 ? 55.28137 21.75622 31.05354 1.000 78.09561 211 ARG B O 1
ATOM 4476 N N . ASN B 1 215 ? 57.15868 22.79426 30.38495 1.000 81.92034 212 ASN B N 1
ATOM 4477 C CA . ASN B 1 215 ? 56.51795 23.32593 29.18402 1.000 79.68504 212 ASN B CA 1
ATOM 4478 C C . ASN B 1 215 ? 56.13311 22.19909 28.23299 1.000 76.98149 212 ASN B C 1
ATOM 4479 O O . ASN B 1 215 ? 55.00545 22.16501 27.72870 1.000 74.13551 212 ASN B O 1
ATOM 4484 N N . GLN B 1 216 ? 57.06042 21.27126 27.96978 1.000 75.43620 213 GLN B N 1
ATOM 4485 C CA . GLN B 1 216 ? 56.74691 20.08994 27.16139 1.000 81.50973 213 GLN B CA 1
ATOM 4486 C C . GLN B 1 216 ? 55.45587 19.41704 27.61386 1.000 80.60534 213 GLN B C 1
ATOM 4487 O O . GLN B 1 216 ? 54.55460 19.14763 26.80770 1.000 81.51632 213 GLN B O 1
ATOM 4493 N N . LEU B 1 217 ? 55.37735 19.08047 28.89829 1.000 74.29873 214 LEU B N 1
ATOM 4494 C CA . LEU B 1 217 ? 54.16785 18.45252 29.40336 1.000 70.07121 214 LEU B CA 1
ATOM 4495 C C . LEU B 1 217 ? 52.95736 19.33847 29.15988 1.000 68.54039 214 LEU B C 1
ATOM 4496 O O . LEU B 1 217 ? 51.94296 18.88383 28.61977 1.000 63.39423 214 LEU B O 1
ATOM 4501 N N . PHE B 1 218 ? 53.06317 20.62160 29.51501 1.000 68.11900 215 PHE B N 1
ATOM 4502 C CA . PHE B 1 218 ? 51.92949 21.52315 29.34593 1.000 66.30534 215 PHE B CA 1
ATOM 4503 C C . PHE B 1 218 ? 51.44375 21.55056 27.90005 1.000 67.78116 215 PHE B C 1
ATOM 4504 O O . PHE B 1 218 ? 50.23213 21.51923 27.64572 1.000 64.90055 215 PHE B O 1
ATOM 4512 N N . GLU B 1 219 ? 52.37267 21.63857 26.94266 1.000 70.09826 216 GLU B N 1
ATOM 4513 C CA . GLU B 1 219 ? 51.99872 21.66099 25.52941 1.000 69.01278 216 GLU B CA 1
ATOM 4514 C C . GLU B 1 219 ? 51.27761 20.37660 25.12939 1.000 61.17122 216 GLU B C 1
ATOM 4515 O O . GLU B 1 219 ? 50.29490 20.40819 24.37866 1.000 57.92066 216 GLU B O 1
ATOM 4521 N N . ARG B 1 220 ? 51.79020 19.22820 25.57465 1.000 63.40177 217 ARG B N 1
ATOM 4522 C CA . ARG B 1 220 ? 51.09447 17.96817 25.32340 1.000 64.73266 217 ARG B CA 1
ATOM 4523 C C . ARG B 1 220 ? 49.67634 17.99782 25.88291 1.000 58.50063 217 ARG B C 1
ATOM 4524 O O . ARG B 1 220 ? 48.73741 17.50844 25.24768 1.000 55.94032 217 ARG B O 1
ATOM 4532 N N . MET B 1 221 ? 49.50072 18.54413 27.08144 1.000 56.77514 218 MET B N 1
ATOM 4533 C CA . MET B 1 221 ? 48.17167 18.55083 27.67321 1.000 49.87209 218 MET B CA 1
ATOM 4534 C C . MET B 1 221 ? 47.21902 19.45186 26.90960 1.000 53.71182 218 MET B C 1
ATOM 4535 O O . MET B 1 221 ? 46.05232 19.08736 26.70824 1.000 50.58412 218 MET B O 1
ATOM 4540 N N . LEU B 1 222 ? 47.70642 20.61571 26.45530 1.000 57.06700 219 LEU B N 1
ATOM 4541 C CA . LEU B 1 222 ? 46.91041 21.49899 25.60484 1.000 51.14837 219 LEU B CA 1
ATOM 4542 C C . LEU B 1 222 ? 46.34494 20.73824 24.41157 1.000 52.20260 219 LEU B C 1
ATOM 4543 O O . LEU B 1 222 ? 45.16162 20.87284 24.06628 1.000 46.03722 219 LEU B O 1
ATOM 4548 N N . LYS B 1 223 ? 47.18949 19.91484 23.78142 1.000 54.83467 220 LYS B N 1
ATOM 4549 C CA . LYS B 1 223 ? 46.77856 19.15237 22.60560 1.000 50.50947 220 LYS B CA 1
ATOM 4550 C C . LYS B 1 223 ? 45.69652 18.13970 22.96012 1.000 48.81831 220 LYS B C 1
ATOM 4551 O O . LYS B 1 223 ? 44.68652 18.02268 22.25282 1.000 44.40121 220 LYS B O 1
ATOM 4557 N N . VAL B 1 224 ? 45.88662 17.40106 24.05693 1.000 47.12892 221 VAL B N 1
ATOM 4558 C CA . VAL B 1 224 ? 44.92442 16.36497 24.42393 1.000 46.58194 221 VAL B CA 1
ATOM 4559 C C . VAL B 1 224 ? 43.56566 16.98185 24.69724 1.000 42.85186 221 VAL B C 1
ATOM 4560 O O . VAL B 1 224 ? 42.53861 16.53028 24.17551 1.000 39.71308 221 VAL B O 1
ATOM 4564 N N . HIS B 1 225 ? 43.54185 18.01987 25.53122 1.000 43.48855 222 HIS B N 1
ATOM 4565 C CA . HIS B 1 225 ? 42.27603 18.64303 25.89006 1.000 46.56916 222 HIS B CA 1
ATOM 4566 C C . HIS B 1 225 ? 41.58241 19.23125 24.67483 1.000 48.72766 222 HIS B C 1
ATOM 4567 O O . HIS B 1 225 ? 40.36998 19.06040 24.49841 1.000 47.48494 222 HIS B O 1
ATOM 4574 N N . SER B 1 226 ? 42.33165 19.95562 23.83841 1.000 49.82010 223 SER B N 1
ATOM 4575 C CA . SER B 1 226 ? 41.73644 20.51945 22.63401 1.000 48.16674 223 SER B CA 1
ATOM 4576 C C . SER B 1 226 ? 41.25477 19.43025 21.68019 1.000 46.90699 223 SER B C 1
ATOM 4577 O O . SER B 1 226 ? 40.28782 19.64234 20.94361 1.000 52.27836 223 SER B O 1
ATOM 4580 N N . ARG B 1 227 ? 41.87285 18.25163 21.69894 1.000 43.33262 224 ARG B N 1
ATOM 4581 C CA . ARG B 1 227 ? 41.37326 17.17890 20.85371 1.000 46.00869 224 ARG B CA 1
ATOM 4582 C C . ARG B 1 227 ? 40.22798 16.42068 21.47816 1.000 46.48117 224 ARG B C 1
ATOM 4583 O O . ARG B 1 227 ? 39.76232 15.44583 20.87992 1.000 49.13273 224 ARG B O 1
ATOM 4591 N N . GLY B 1 228 ? 39.72056 16.88841 22.61236 1.000 45.75574 225 GLY B N 1
ATOM 4592 C CA . GLY B 1 228 ? 38.60220 16.25265 23.27450 1.000 46.96055 225 GLY B CA 1
ATOM 4593 C C . GLY B 1 228 ? 38.96946 15.13522 24.22366 1.000 45.87257 225 GLY B C 1
ATOM 4594 O O . GLY B 1 228 ? 38.08027 14.38913 24.65188 1.000 37.67776 225 GLY B O 1
ATOM 4595 N N . GLY B 1 229 ? 40.23930 15.03085 24.61228 1.000 45.10163 226 GLY B N 1
ATOM 4596 C CA . GLY B 1 229 ? 40.64599 14.08351 25.62627 1.000 43.65003 226 GLY B CA 1
ATOM 4597 C C . GLY B 1 229 ? 40.14532 14.49108 27.00287 1.000 43.43739 226 GLY B C 1
ATOM 4598 O O . GLY B 1 229 ? 39.45272 15.49086 27.18700 1.000 48.06875 226 GLY B O 1
ATOM 4599 N N . LEU B 1 230 ? 40.50366 13.68160 27.99190 1.000 40.10920 227 LEU B N 1
ATOM 4600 C CA . LEU B 1 230 ? 40.18299 13.93906 29.38374 1.000 30.09689 227 LEU B CA 1
ATOM 4601 C C . LEU B 1 230 ? 41.48787 14.04615 30.15424 1.000 37.38353 227 LEU B C 1
ATOM 4602 O O . LEU B 1 230 ? 42.46671 13.36993 29.83146 1.000 42.24535 227 LEU B O 1
ATOM 4607 N N . ILE B 1 231 ? 41.53589 14.94079 31.12844 1.000 35.78646 228 ILE B N 1
ATOM 4608 C CA . ILE B 1 231 ? 42.67428 15.01077 32.02675 1.000 36.20118 228 ILE B CA 1
ATOM 4609 C C . ILE B 1 231 ? 42.13131 15.11407 33.43319 1.000 38.33603 228 ILE B C 1
ATOM 4610 O O . ILE B 1 231 ? 41.07497 15.71757 33.65079 1.000 39.82438 228 ILE B O 1
ATOM 4615 N N . SER B 1 232 ? 42.81509 14.44918 34.36517 1.000 38.70980 229 SER B N 1
ATOM 4616 C CA . SER B 1 232 ? 42.50041 14.42822 35.78681 1.000 40.38762 229 SER B CA 1
ATOM 4617 C C . SER B 1 232 ? 43.81218 14.57366 36.53944 1.000 42.70342 229 SER B C 1
ATOM 4618 O O . SER B 1 232 ? 44.83272 14.03013 36.11121 1.000 48.26010 229 SER B O 1
ATOM 4621 N N . ALA B 1 233 ? 43.78854 15.29537 37.66087 1.000 38.31092 230 ALA B N 1
ATOM 4622 C CA . ALA B 1 233 ? 44.98856 15.53337 38.45149 1.000 39.36840 230 ALA B CA 1
ATOM 4623 C C . ALA B 1 233 ? 44.73014 15.10110 39.88269 1.000 43.95034 230 ALA B C 1
ATOM 4624 O O . ALA B 1 233 ? 43.70771 15.46998 40.47278 1.000 42.39362 230 ALA B O 1
ATOM 4626 N N . SER B 1 234 ? 45.64999 14.30719 40.42652 1.000 44.87895 231 SER B N 1
ATOM 4627 C CA . SER B 1 234 ? 45.46804 13.68406 41.72449 1.000 43.42628 231 SER B CA 1
ATOM 4628 C C . SER B 1 234 ? 46.64250 14.00884 42.63997 1.000 42.81551 231 SER B C 1
ATOM 4629 O O . SER B 1 234 ? 47.72634 14.41071 42.20493 1.000 42.50969 231 SER B O 1
ATOM 4632 N N . ILE B 1 235 ? 46.39318 13.82263 43.92733 1.000 39.70505 232 ILE B N 1
ATOM 4633 C CA . ILE B 1 235 ? 47.40552 13.89142 44.96662 1.000 46.61110 232 ILE B CA 1
ATOM 4634 C C . ILE B 1 235 ? 47.54973 12.48378 45.52519 1.000 48.77832 232 ILE B C 1
ATOM 4635 O O . ILE B 1 235 ? 46.57016 11.90541 46.00918 1.000 47.87214 232 ILE B O 1
ATOM 4640 N N . LYS B 1 236 ? 48.75463 11.92347 45.43947 1.000 47.07420 233 LYS B N 1
ATOM 4641 C CA . LYS B 1 236 ? 48.98426 10.53207 45.82111 1.000 54.63134 233 LYS B CA 1
ATOM 4642 C C . LYS B 1 236 ? 48.84516 10.36608 47.33100 1.000 52.66467 233 LYS B C 1
ATOM 4643 O O . LYS B 1 236 ? 49.72430 10.78582 48.08599 1.000 58.82055 233 LYS B O 1
ATOM 4649 N N . ALA B 1 237 ? 47.76209 9.73544 47.78126 1.000 46.49232 234 ALA B N 1
ATOM 4650 C CA . ALA B 1 237 ? 47.64126 9.35693 49.18764 1.000 61.79987 234 ALA B CA 1
ATOM 4651 C C . ALA B 1 237 ? 48.43634 8.07550 49.41541 1.000 63.74467 234 ALA B C 1
ATOM 4652 O O . ALA B 1 237 ? 47.99696 6.98923 49.02821 1.000 64.34405 234 ALA B O 1
ATOM 4654 N N . VAL B 1 238 ? 49.60251 8.18616 50.04820 1.000 60.13264 235 VAL B N 1
ATOM 4655 C CA . VAL B 1 238 ? 50.49956 7.03604 50.11823 1.000 72.57841 235 VAL B CA 1
ATOM 4656 C C . VAL B 1 238 ? 50.12027 6.11530 51.27247 1.000 79.95483 235 VAL B C 1
ATOM 4657 O O . VAL B 1 238 ? 49.83123 4.92764 51.07496 1.000 75.25840 235 VAL B O 1
ATOM 4661 N N . THR B 1 239 ? 50.12125 6.64534 52.49254 1.000 78.09112 236 THR B N 1
ATOM 4662 C CA . THR B 1 239 ? 49.70038 5.85210 53.63304 1.000 74.72439 236 THR B CA 1
ATOM 4663 C C . THR B 1 239 ? 48.18794 5.88531 53.78155 1.000 76.46115 236 THR B C 1
ATOM 4664 O O . THR B 1 239 ? 47.48460 6.67924 53.15147 1.000 79.38381 236 THR B O 1
ATOM 4668 N N . ALA B 1 240 ? 47.69943 5.01539 54.66503 1.000 79.40699 237 ALA B N 1
ATOM 4669 C CA . ALA B 1 240 ? 46.30234 5.05801 55.07767 1.000 79.59948 237 ALA B CA 1
ATOM 4670 C C . ALA B 1 240 ? 46.00380 6.33402 55.86430 1.000 81.12088 237 ALA B C 1
ATOM 4671 O O . ALA B 1 240 ? 44.87726 6.84481 55.83154 1.000 78.43000 237 ALA B O 1
ATOM 4673 N N . ALA B 1 241 ? 46.97425 6.81839 56.64427 1.000 79.71162 238 ALA B N 1
ATOM 4674 C CA . ALA B 1 241 ? 46.80985 8.10301 57.31698 1.000 77.01662 238 ALA B CA 1
ATOM 4675 C C . ALA B 1 241 ? 46.63112 9.25296 56.33545 1.000 76.43572 238 ALA B C 1
ATOM 4676 O O . ALA B 1 241 ? 46.07181 10.29045 56.71031 1.000 74.18425 238 ALA B O 1
ATOM 4678 N N . ASP B 1 242 ? 47.09570 9.08917 55.09004 1.000 75.15981 239 ASP B N 1
ATOM 4679 C CA . ASP B 1 242 ? 46.98209 10.14524 54.08645 1.000 76.26851 239 ASP B CA 1
ATOM 4680 C C . ASP B 1 242 ? 45.57095 10.30155 53.52333 1.000 71.49984 239 ASP B C 1
ATOM 4681 O O . ASP B 1 242 ? 45.16658 11.42831 53.20204 1.000 65.01197 239 ASP B O 1
ATOM 4686 N N . MET B 1 243 ? 44.81039 9.21312 53.41251 1.000 65.66490 240 MET B N 1
ATOM 4687 C CA . MET B 1 243 ? 43.51266 9.24538 52.74235 1.000 62.21527 240 MET B CA 1
ATOM 4688 C C . MET B 1 243 ? 42.65724 10.40440 53.21744 1.000 57.32743 240 MET B C 1
ATOM 4689 O O . MET B 1 243 ? 42.40404 10.54290 54.41491 1.000 49.33132 240 MET B O 1
ATOM 4694 N N . GLU B 1 244 ? 42.22787 11.22548 52.25148 1.000 58.63835 241 GLU B N 1
ATOM 4695 C CA . GLU B 1 244 ? 41.35320 12.38947 52.44770 1.000 48.75397 241 GLU B CA 1
ATOM 4696 C C . GLU B 1 244 ? 41.90583 13.35333 53.48338 1.000 48.01165 241 GLU B C 1
ATOM 4697 O O . GLU B 1 244 ? 41.16762 13.96282 54.25287 1.000 48.33104 241 GLU B O 1
ATOM 4703 N N . ALA B 1 245 ? 43.21661 13.52106 53.49012 1.000 51.48276 242 ALA B N 1
ATOM 4704 C CA . ALA B 1 245 ? 43.82232 14.53654 54.32852 1.000 50.20724 242 ALA B CA 1
ATOM 4705 C C . ALA B 1 245 ? 43.83607 15.83210 53.54482 1.000 53.11721 242 ALA B C 1
ATOM 4706 O O . ALA B 1 245 ? 44.15783 15.83113 52.34928 1.000 49.93605 242 ALA B O 1
ATOM 4708 N N . ARG B 1 246 ? 43.46025 16.91792 54.22059 1.000 53.46342 243 ARG B N 1
ATOM 4709 C CA . ARG B 1 246 ? 43.46892 18.25612 53.64766 1.000 53.23551 243 ARG B CA 1
ATOM 4710 C C . ARG B 1 246 ? 44.88886 18.81407 53.69348 1.000 52.81249 243 ARG B C 1
ATOM 4711 O O . ARG B 1 246 ? 45.55639 18.73635 54.72875 1.000 58.90552 243 ARG B O 1
ATOM 4719 N N . LEU B 1 247 ? 45.36478 19.34085 52.56845 1.000 50.16194 244 LEU B N 1
ATOM 4720 C CA . LEU B 1 247 ? 46.62921 20.06010 52.54767 1.000 53.88309 244 LEU B CA 1
ATOM 4721 C C . LEU B 1 247 ? 46.43067 21.49984 53.00573 1.000 55.84527 244 LEU B C 1
ATOM 4722 O O . LEU B 1 247 ? 45.30982 22.00670 53.09737 1.000 55.98838 244 LEU B O 1
ATOM 4727 N N . ALA B 1 248 ? 47.54708 22.16161 53.30902 1.000 57.90440 245 ALA B N 1
ATOM 4728 C CA . ALA B 1 248 ? 47.47917 23.56487 53.70758 1.000 57.55884 245 ALA B CA 1
ATOM 4729 C C . ALA B 1 248 ? 46.78796 24.40646 52.64168 1.000 56.62304 245 ALA B C 1
ATOM 4730 O O . ALA B 1 248 ? 45.98178 25.28439 52.96192 1.000 48.68685 245 ALA B O 1
ATOM 4732 N N . CYS B 1 249 ? 47.05683 24.12167 51.36674 1.000 60.15576 246 CYS B N 1
ATOM 4733 C CA . CYS B 1 249 ? 46.44230 24.84852 50.26530 1.000 56.15362 246 CYS B CA 1
ATOM 4734 C C . CYS B 1 249 ? 45.01705 24.39894 49.97584 1.000 49.92208 246 CYS B C 1
ATOM 4735 O O . CYS B 1 249 ? 44.37419 24.97655 49.09829 1.000 50.96573 246 CYS B O 1
ATOM 4738 N N . GLY B 1 250 ? 44.51384 23.37623 50.65219 1.000 49.25616 247 GLY B N 1
ATOM 4739 C CA . GLY B 1 250 ? 43.09850 23.05448 50.63655 1.000 53.70850 247 GLY B CA 1
ATOM 4740 C C . GLY B 1 250 ? 42.71314 21.83131 49.83225 1.000 51.45990 247 GLY B C 1
ATOM 4741 O O . GLY B 1 250 ? 41.58571 21.33361 49.98606 1.000 44.70092 247 GLY B O 1
ATOM 4742 N N . LEU B 1 251 ? 43.59076 21.36790 48.95036 1.000 49.76021 248 LEU B N 1
ATOM 4743 C CA . LEU B 1 251 ? 43.33595 20.16383 48.18284 1.000 50.70215 248 LEU B CA 1
ATOM 4744 C C . LEU B 1 251 ? 43.45616 18.93457 49.08002 1.000 49.59790 248 LEU B C 1
ATOM 4745 O O . LEU B 1 251 ? 44.09850 18.95607 50.12849 1.000 54.85024 248 LEU B O 1
ATOM 4750 N N . VAL B 1 252 ? 42.86388 17.84207 48.63046 1.000 43.14976 249 VAL B N 1
ATOM 4751 C CA . VAL B 1 252 ? 42.63687 16.66134 49.44836 1.000 47.28440 249 VAL B CA 1
ATOM 4752 C C . VAL B 1 252 ? 43.50622 15.52669 48.92275 1.000 50.37933 249 VAL B C 1
ATOM 4753 O O . VAL B 1 252 ? 43.40695 15.16314 47.74656 1.000 48.47231 249 VAL B O 1
ATOM 4757 N N . LYS B 1 253 ? 44.39775 15.00233 49.76844 1.000 53.11727 250 LYS B N 1
ATOM 4758 C CA . LYS B 1 253 ? 45.15759 13.81254 49.39057 1.000 54.24229 250 LYS B CA 1
ATOM 4759 C C . LYS B 1 253 ? 44.19971 12.65049 49.15692 1.000 57.52361 250 LYS B C 1
ATOM 4760 O O . LYS B 1 253 ? 43.26818 12.44017 49.93700 1.000 59.22436 250 LYS B O 1
ATOM 4766 N N . GLY B 1 254 ? 44.39295 11.92619 48.05236 1.000 53.60959 251 GLY B N 1
ATOM 4767 C CA . GLY B 1 254 ? 43.51674 10.82345 47.70066 1.000 52.78201 251 GLY B CA 1
ATOM 4768 C C . GLY B 1 254 ? 42.33862 11.19670 46.81890 1.000 54.14075 251 GLY B C 1
ATOM 4769 O O . GLY B 1 254 ? 41.54876 10.31231 46.43370 1.000 50.13215 251 GLY B O 1
ATOM 4770 N N . HIS B 1 255 ? 42.19003 12.47060 46.48963 1.000 47.20885 252 HIS B N 1
ATOM 4771 C CA . HIS B 1 255 ? 41.18990 12.91911 45.54350 1.000 43.02714 252 HIS B CA 1
ATOM 4772 C C . HIS B 1 255 ? 41.88576 13.27642 44.23341 1.000 43.71619 252 HIS B C 1
ATOM 4773 O O . HIS B 1 255 ? 43.08730 13.56800 44.19002 1.000 42.72507 252 HIS B O 1
ATOM 4780 N N . ALA B 1 256 ? 41.12385 13.23453 43.15186 1.000 38.88468 253 ALA B N 1
ATOM 4781 C CA . ALA B 1 256 ? 41.63129 13.60808 41.84544 1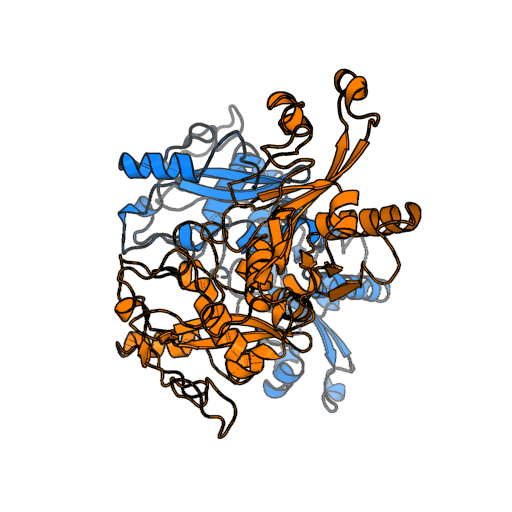.000 39.70386 253 ALA B CA 1
ATOM 4782 C C . ALA B 1 256 ? 40.63026 14.54887 41.21443 1.000 43.84424 253 ALA B C 1
ATOM 4783 O O . ALA B 1 256 ? 39.41745 14.37018 41.36710 1.000 38.66356 253 ALA B O 1
ATOM 4785 N N . TYR B 1 257 ? 41.14576 15.52221 40.47604 1.000 40.91941 254 TYR B N 1
ATOM 4786 C CA . TYR B 1 257 ? 40.36193 16.65859 40.04018 1.000 36.15785 254 TYR B CA 1
ATOM 4787 C C . TYR B 1 257 ? 40.31182 16.70834 38.52261 1.000 36.91556 254 TYR B C 1
ATOM 4788 O O . TYR B 1 257 ? 41.33000 16.54010 37.84912 1.000 37.71578 254 TYR B O 1
ATOM 4797 N N . ALA B 1 258 ? 39.12594 16.94471 37.98805 1.000 31.13076 255 ALA B N 1
ATOM 4798 C CA . ALA B 1 258 ? 38.93946 16.88005 36.55171 1.000 31.60884 255 ALA B CA 1
ATOM 4799 C C . ALA B 1 258 ? 39.37600 18.20672 35.92978 1.000 38.81544 255 ALA B C 1
ATOM 4800 O O . ALA B 1 258 ? 38.89723 19.28183 36.32135 1.000 36.53453 255 ALA B O 1
ATOM 4802 N N . VAL B 1 259 ? 40.32641 18.14046 35.00199 1.000 34.51881 256 VAL B N 1
ATOM 4803 C CA . VAL B 1 259 ? 40.70069 19.32542 34.24891 1.000 34.81760 256 VAL B CA 1
ATOM 4804 C C . VAL B 1 259 ? 39.55988 19.68053 33.30790 1.000 34.29527 256 VAL B C 1
ATOM 4805 O O . VAL B 1 259 ? 39.11101 18.84499 32.51854 1.000 37.35806 256 VAL B O 1
ATOM 4809 N N . THR B 1 260 ? 39.05110 20.90342 33.41707 1.000 35.34105 257 THR B N 1
ATOM 4810 C CA . THR B 1 260 ? 38.02317 21.38106 32.49952 1.000 39.48094 257 THR B CA 1
ATOM 4811 C C . THR B 1 260 ? 38.52198 22.46599 31.55749 1.000 43.23057 257 THR B C 1
ATOM 4812 O O . THR B 1 260 ? 37.77596 22.87804 30.66109 1.000 40.91868 257 THR B O 1
ATOM 4816 N N . ASP B 1 261 ? 39.76316 22.91925 31.71986 1.000 42.48520 258 ASP B N 1
ATOM 4817 C CA . ASP B 1 261 ? 40.38627 23.77220 30.72349 1.000 41.09179 258 ASP B CA 1
ATOM 4818 C C . ASP B 1 261 ? 41.89047 23.83100 30.96005 1.000 41.47624 258 ASP B C 1
ATOM 4819 O O . ASP B 1 261 ? 42.36852 23.70622 32.09244 1.000 42.93650 258 ASP B O 1
ATOM 4824 N N . VAL B 1 262 ? 42.62304 23.97319 29.85826 1.000 43.66300 259 VAL B N 1
ATOM 4825 C CA . VAL B 1 262 ? 44.06558 24.18077 29.84808 1.000 46.86171 259 VAL B CA 1
ATOM 4826 C C . VAL B 1 262 ? 44.34076 25.19433 28.75616 1.000 45.61490 259 VAL B C 1
ATOM 4827 O O . VAL B 1 262 ? 43.88651 25.02340 27.62109 1.000 47.97385 259 VAL B O 1
ATOM 4831 N N . ARG B 1 263 ? 45.05518 26.26189 29.09542 1.000 52.04400 260 ARG B N 1
ATOM 4832 C CA . ARG B 1 263 ? 44.97403 27.46309 28.27223 1.000 51.36101 260 ARG B CA 1
ATOM 4833 C C . ARG B 1 263 ? 46.16152 28.37418 28.51581 1.000 53.14753 260 ARG B C 1
ATOM 4834 O O . ARG B 1 263 ? 46.51027 28.65778 29.66611 1.000 50.17783 260 ARG B O 1
ATOM 4842 N N . LYS B 1 264 ? 46.76842 28.83693 27.43085 1.000 58.67038 261 LYS B N 1
ATOM 4843 C CA . LYS B 1 264 ? 47.65537 29.98243 27.50922 1.000 57.05848 261 LYS B CA 1
ATOM 4844 C C . LYS B 1 264 ? 46.77711 31.22468 27.53851 1.000 58.40168 261 LYS B C 1
ATOM 4845 O O . LYS B 1 264 ? 45.97681 31.44378 26.62282 1.000 60.16244 261 LYS B O 1
ATOM 4851 N N . VAL B 1 265 ? 46.84301 31.98009 28.62540 1.000 61.10418 262 VAL B N 1
ATOM 4852 C CA . VAL B 1 265 ? 46.11099 33.23625 28.73453 1.000 60.90179 262 VAL B CA 1
ATOM 4853 C C . VAL B 1 265 ? 47.09640 34.37409 28.54964 1.000 61.69653 262 VAL B C 1
ATOM 4854 O O . VAL B 1 265 ? 48.25697 34.28820 28.97087 1.000 61.93133 262 VAL B O 1
ATOM 4858 N N . ARG B 1 266 ? 46.65972 35.39432 27.82109 1.000 72.55149 263 ARG B N 1
ATOM 4859 C CA . ARG B 1 266 ? 47.41648 36.62355 27.60077 1.000 79.81334 263 ARG B CA 1
ATOM 4860 C C . ARG B 1 266 ? 46.83188 37.73740 28.46015 1.000 69.50469 263 ARG B C 1
ATOM 4861 O O . ARG B 1 266 ? 45.65688 38.08339 28.30793 1.000 68.37835 263 ARG B O 1
ATOM 4869 N N . LEU B 1 267 ? 47.63962 38.31230 29.33633 1.000 71.24732 264 LEU B N 1
ATOM 4870 C CA . LEU B 1 267 ? 47.19117 39.42714 30.16454 1.000 80.91539 264 LEU B CA 1
ATOM 4871 C C . LEU B 1 267 ? 47.58527 40.77469 29.55787 1.000 78.95799 264 LEU B C 1
ATOM 4872 O O . LEU B 1 267 ? 48.67520 40.92686 28.99501 1.000 78.23532 264 LEU B O 1
ATOM 4877 N N . GLY B 1 268 ? 46.70035 41.75881 29.70919 1.000 79.65981 265 GLY B N 1
ATOM 4878 C CA . GLY B 1 268 ? 46.92068 43.05843 29.09297 1.000 89.72635 265 GLY B CA 1
ATOM 4879 C C . GLY B 1 268 ? 48.05105 43.82850 29.75292 1.000 93.06821 265 GLY B C 1
ATOM 4880 O O . GLY B 1 268 ? 48.37913 43.61774 30.92106 1.000 97.12752 265 GLY B O 1
ATOM 4881 N N . HIS B 1 269 ? 48.66525 44.73014 28.97437 1.000 91.95872 266 HIS B N 1
ATOM 4882 C CA . HIS B 1 269 ? 49.83320 45.48909 29.42763 1.000 91.94878 266 HIS B CA 1
ATOM 4883 C C . HIS B 1 269 ? 49.72425 46.02493 30.85075 1.000 94.80946 266 HIS B C 1
ATOM 4884 O O . HIS B 1 269 ? 50.66580 45.89453 31.64259 1.000 91.11772 266 HIS B O 1
ATOM 4891 N N . GLY B 1 270 ? 48.57728 46.62414 31.19406 1.000 92.16352 267 GLY B N 1
ATOM 4892 C CA . GLY B 1 270 ? 48.44231 47.28946 32.48339 1.000 93.42106 267 GLY B CA 1
ATOM 4893 C C . GLY B 1 270 ? 48.69525 46.38841 33.67832 1.000 92.57075 267 GLY B C 1
ATOM 4894 O O . GLY B 1 270 ? 49.06480 46.86522 34.75355 1.000 93.20659 267 GLY B O 1
ATOM 4895 N N . LEU B 1 271 ? 48.49580 45.08264 33.51267 1.000 91.14853 268 LEU B N 1
ATOM 4896 C CA . LEU B 1 271 ? 48.76716 44.10591 34.56029 1.000 84.55078 268 LEU B CA 1
ATOM 4897 C C . LEU B 1 271 ? 50.24029 43.74460 34.69263 1.000 86.03507 268 LEU B C 1
ATOM 4898 O O . LEU B 1 271 ? 50.63944 43.22448 35.73876 1.000 89.05699 268 LEU B O 1
ATOM 4903 N N . LEU B 1 272 ? 51.05125 44.00717 33.66589 1.000 88.87959 269 LEU B N 1
ATOM 4904 C CA . LEU B 1 272 ? 52.44663 43.58212 33.68672 1.000 92.95856 269 LEU B CA 1
ATOM 4905 C C . LEU B 1 272 ? 53.17758 44.07844 34.92888 1.000 93.33671 269 LEU B C 1
ATOM 4906 O O . LEU B 1 272 ? 54.12254 43.43129 35.39340 1.000 94.25921 269 LEU B O 1
ATOM 4911 N N . ALA B 1 273 ? 52.75160 45.21302 35.48601 1.000 93.67322 270 ALA B N 1
ATOM 4912 C CA . ALA B 1 273 ? 53.40514 45.74851 36.67589 1.000 91.83507 270 ALA B CA 1
ATOM 4913 C C . ALA B 1 273 ? 53.38094 44.75284 37.83089 1.000 95.51493 270 ALA B C 1
ATOM 4914 O O . ALA B 1 273 ? 54.39825 44.55321 38.50822 1.000 95.65351 270 ALA B O 1
ATOM 4916 N N . PHE B 1 274 ? 52.23525 44.10741 38.06186 1.000 94.02769 271 PHE B N 1
ATOM 4917 C CA . PHE B 1 274 ? 52.06550 43.19878 39.19241 1.000 88.98062 271 PHE B CA 1
ATOM 4918 C C . PHE B 1 274 ? 52.52643 41.77717 38.89993 1.000 86.82216 271 PHE B C 1
ATOM 4919 O O . PHE B 1 274 ? 53.07073 41.11115 39.78700 1.000 86.81380 271 PHE B O 1
ATOM 4927 N N . PHE B 1 275 ? 52.26803 41.27556 37.69669 1.000 85.69889 272 PHE B N 1
ATOM 4928 C CA . PHE B 1 275 ? 52.48286 39.86128 37.42313 1.000 87.78622 272 PHE B CA 1
ATOM 4929 C C . PHE B 1 275 ? 53.85595 39.52441 36.85086 1.000 93.13722 272 PHE B C 1
ATOM 4930 O O . PHE B 1 275 ? 54.31535 38.38632 37.01647 1.000 88.30674 272 PHE B O 1
ATOM 4938 N N . LYS B 1 276 ? 54.51613 40.46548 36.16978 1.000 93.93756 273 LYS B N 1
ATOM 4939 C CA . LYS B 1 276 ? 55.81826 40.21220 35.54222 1.000 93.01584 273 LYS B CA 1
ATOM 4940 C C . LYS B 1 276 ? 55.77010 39.04737 34.54605 1.000 88.63790 273 LYS B C 1
ATOM 4941 O O . LYS B 1 276 ? 56.63067 38.16515 34.55171 1.000 86.10670 273 LYS B O 1
ATOM 4947 N N . SER B 1 277 ? 54.74271 39.04244 33.69625 1.000 84.30239 274 SER B N 1
ATOM 4948 C CA . SER B 1 277 ? 54.65351 38.13031 32.55789 1.000 82.84064 274 SER B CA 1
ATOM 4949 C C . SER B 1 277 ? 53.48517 38.55704 31.68203 1.000 80.26431 274 SER B C 1
ATOM 4950 O O . SER B 1 277 ? 52.49758 39.10146 32.17964 1.000 80.94191 274 SER B O 1
ATOM 4953 N N . GLU B 1 278 ? 53.61826 38.32729 30.37312 1.000 80.91371 275 GLU B N 1
ATOM 4954 C CA . GLU B 1 278 ? 52.54216 38.61602 29.42648 1.000 85.62359 275 GLU B CA 1
ATOM 4955 C C . GLU B 1 278 ? 51.64446 37.39873 29.15256 1.000 85.78907 275 GLU B C 1
ATOM 4956 O O . GLU B 1 278 ? 50.44069 37.56462 28.89549 1.000 81.65850 275 GLU B O 1
ATOM 4962 N N . LYS B 1 279 ? 52.19709 36.17640 29.20195 1.000 80.52449 276 LYS B N 1
ATOM 4963 C CA . LYS B 1 279 ? 51.45633 34.94655 28.93621 1.000 75.44420 276 LYS B CA 1
ATOM 4964 C C . LYS B 1 279 ? 51.62251 34.00191 30.12783 1.000 68.49910 276 LYS B C 1
ATOM 4965 O O . LYS B 1 279 ? 52.70204 33.92159 30.72681 1.000 64.69542 276 LYS B O 1
ATOM 4971 N N . LEU B 1 280 ? 50.55147 33.29787 30.48664 1.000 62.00468 277 LEU B N 1
ATOM 4972 C CA . LEU B 1 280 ? 50.60293 32.34368 31.58964 1.000 66.12602 277 LEU B CA 1
ATOM 4973 C C . LEU B 1 280 ? 50.01742 30.99718 31.17665 1.000 63.10402 277 LEU B C 1
ATOM 4974 O O . LEU B 1 280 ? 48.99266 30.93290 30.48700 1.000 63.74395 277 LEU B O 1
ATOM 4979 N N . ASP B 1 281 ? 50.66965 29.92254 31.60836 1.000 55.72938 278 ASP B N 1
ATOM 4980 C CA . ASP B 1 281 ? 50.15531 28.57295 31.40467 1.000 56.28292 278 ASP B CA 1
ATOM 4981 C C . ASP B 1 281 ? 49.20950 28.24034 32.55537 1.000 53.91735 278 ASP B C 1
ATOM 4982 O O . ASP B 1 281 ? 49.63527 28.13775 33.71214 1.000 53.08844 278 ASP B O 1
ATOM 4987 N N . MET B 1 282 ? 47.92421 28.08997 32.23690 1.000 48.48519 279 MET B N 1
ATOM 4988 C CA . MET B 1 282 ? 46.86234 27.97877 33.22459 1.000 43.46514 279 MET B CA 1
ATOM 4989 C C . MET B 1 282 ? 46.10848 26.66042 33.10786 1.000 48.23728 279 MET B C 1
ATOM 4990 O O . MET B 1 282 ? 45.98579 26.08869 32.01688 1.000 49.15084 279 MET B O 1
ATOM 4995 N N . ILE B 1 283 ? 45.58951 26.19480 34.25268 1.000 45.02437 280 ILE B N 1
ATOM 4996 C CA . ILE B 1 283 ? 44.68056 25.05692 34.32577 1.000 41.05627 280 ILE B CA 1
ATOM 4997 C C . ILE B 1 283 ? 43.44601 25.43036 35.13156 1.000 37.91929 280 ILE B C 1
ATOM 4998 O O . ILE B 1 283 ? 43.54817 26.09879 36.16282 1.000 37.55706 280 ILE B O 1
ATOM 5003 N N . ARG B 1 284 ? 42.28566 24.97400 34.67126 1.000 37.54737 281 ARG B N 1
ATOM 5004 C CA . ARG B 1 284 ? 41.03431 24.99173 35.42384 1.000 37.08845 281 ARG B CA 1
ATOM 5005 C C . ARG B 1 284 ? 40.63602 23.56593 35.79375 1.000 35.29048 281 ARG B C 1
ATOM 5006 O O . ARG B 1 284 ? 40.47535 22.71905 34.91033 1.000 37.58317 281 ARG B O 1
ATOM 5014 N N . LEU B 1 285 ? 40.38772 23.32575 37.07571 1.000 31.06349 282 LEU B N 1
ATOM 5015 C CA . LEU B 1 285 ? 39.99715 22.00941 37.54713 1.000 35.17478 282 LEU B CA 1
ATOM 5016 C C . LEU B 1 285 ? 38.61052 22.07117 38.16297 1.000 36.63193 282 LEU B C 1
ATOM 5017 O O . LEU B 1 285 ? 38.08976 23.15703 38.43140 1.000 34.96786 282 LEU B O 1
ATOM 5022 N N . ARG B 1 286 ? 37.98259 20.89698 38.31916 1.000 31.93819 283 ARG B N 1
ATOM 5023 C CA . ARG B 1 286 ? 36.71681 20.78396 39.03677 1.000 33.94770 283 ARG B CA 1
ATOM 5024 C C . ARG B 1 286 ? 36.89711 19.85657 40.22576 1.000 37.84518 283 ARG B C 1
ATOM 5025 O O . ARG B 1 286 ? 37.44710 18.75756 40.07626 1.000 42.00771 283 ARG B O 1
ATOM 5033 N N . ASN B 1 287 ? 36.40790 20.27738 41.39617 1.000 37.63988 284 ASN B N 1
ATOM 5034 C CA . ASN B 1 287 ? 36.32178 19.37019 42.52557 1.000 40.27129 284 ASN B CA 1
ATOM 5035 C C . ASN B 1 287 ? 35.03253 18.57511 42.40111 1.000 42.83255 284 ASN B C 1
ATOM 5036 O O . ASN B 1 287 ? 33.94354 19.16928 42.47138 1.000 40.08427 284 ASN B O 1
ATOM 5041 N N . PRO B 1 288 ? 35.09838 17.24967 42.18466 1.000 42.50286 285 PRO B N 1
ATOM 5042 C CA . PRO B 1 288 ? 33.86685 16.45216 42.04120 1.000 36.39754 285 PRO B CA 1
ATOM 5043 C C . PRO B 1 288 ? 33.03731 16.40985 43.29914 1.000 37.41801 285 PRO B C 1
ATOM 5044 O O . PRO B 1 288 ? 31.82984 16.15680 43.22164 1.000 33.30878 285 PRO B O 1
ATOM 5048 N N . TRP B 1 289 ? 33.66161 16.61881 44.46362 1.000 42.38499 286 TRP B N 1
ATOM 5049 C CA . TRP B 1 289 ? 33.00124 16.51201 45.76296 1.000 47.28710 286 TRP B CA 1
ATOM 5050 C C . TRP B 1 289 ? 32.25425 17.77433 46.20863 1.000 46.52539 286 TRP B C 1
ATOM 5051 O O . TRP B 1 289 ? 31.61069 17.74193 47.26278 1.000 51.48537 286 TRP B O 1
ATOM 5062 N N . GLY B 1 290 ? 32.25867 18.85308 45.42449 1.000 46.76245 287 GLY B N 1
ATOM 5063 C CA . GLY B 1 290 ? 31.51946 20.05426 45.78452 1.000 48.19926 287 GLY B CA 1
ATOM 5064 C C . GLY B 1 290 ? 32.28286 21.34532 45.56418 1.000 49.34195 287 GLY B C 1
ATOM 5065 O O . GLY B 1 290 ? 32.96881 21.48615 44.54838 1.000 49.16811 287 GLY B O 1
ATOM 5066 N N . GLU B 1 291 ? 32.16571 22.29444 46.49763 1.000 54.19464 288 GLU B N 1
ATOM 5067 C CA . GLU B 1 291 ? 32.78737 23.61014 46.33904 1.000 49.69842 288 GLU B CA 1
ATOM 5068 C C . GLU B 1 291 ? 34.30101 23.50194 46.34461 1.000 42.14545 288 GLU B C 1
ATOM 5069 O O . GLU B 1 291 ? 34.88602 22.65851 47.02461 1.000 45.44505 288 GLU B O 1
ATOM 5075 N N . ARG B 1 292 ? 34.92482 24.33276 45.53168 1.000 37.78031 289 ARG B N 1
ATOM 5076 C CA . ARG B 1 292 ? 36.35862 24.27614 45.36372 1.000 39.23589 289 ARG B CA 1
ATOM 5077 C C . ARG B 1 292 ? 37.06230 24.51584 46.70139 1.000 42.69953 289 ARG B C 1
ATOM 5078 O O . ARG B 1 292 ? 36.45909 24.97114 47.67344 1.000 46.74467 289 ARG B O 1
ATOM 5086 N N . GLU B 1 293 ? 38.34371 24.13452 46.75770 1.000 42.91785 290 GLU B N 1
ATOM 5087 C CA . GLU B 1 293 ? 39.15358 24.22660 47.96665 1.000 43.23599 290 GLU B CA 1
ATOM 5088 C C . GLU B 1 293 ? 40.44653 25.05236 47.83617 1.000 43.94229 290 GLU B C 1
ATOM 5089 O O . GLU B 1 293 ? 40.99306 25.47462 48.85900 1.000 50.08344 290 GLU B O 1
ATOM 5095 N N . TRP B 1 294 ? 40.94247 25.28966 46.62630 1.000 48.63440 291 TRP B N 1
ATOM 5096 C CA . TRP B 1 294 ? 42.23614 25.93693 46.38957 1.000 47.36124 291 TRP B CA 1
ATOM 5097 C C . TRP B 1 294 ? 42.30446 27.34064 46.99915 1.000 52.27638 291 TRP B C 1
ATOM 5098 O O . TRP B 1 294 ? 41.34314 28.11569 46.92065 1.000 50.25160 291 TRP B O 1
ATOM 5109 N N . ASN B 1 295 ? 43.44577 27.63927 47.64346 1.000 57.10355 292 ASN B N 1
ATOM 5110 C CA . ASN B 1 295 ? 43.72199 28.83783 48.44551 1.000 50.00178 292 ASN B CA 1
ATOM 5111 C C . ASN B 1 295 ? 44.38348 29.96592 47.67028 1.000 50.86925 292 ASN B C 1
ATOM 5112 O O . ASN B 1 295 ? 44.73414 30.98604 48.27335 1.000 59.54131 292 ASN B O 1
ATOM 5117 N N . GLY B 1 296 ? 44.66608 29.76312 46.38777 1.000 52.39706 293 GLY B N 1
ATOM 5118 C CA . GLY B 1 296 ? 45.37064 30.71297 45.55295 1.000 45.16003 293 GLY B CA 1
ATOM 5119 C C . GLY B 1 296 ? 46.83667 30.38564 45.59619 1.000 47.02451 293 GLY B C 1
ATOM 5120 O O . GLY B 1 296 ? 47.27536 29.58780 46.43084 1.000 49.01208 293 GLY B O 1
ATOM 5121 N N . PRO B 1 297 ? 47.63809 31.00351 44.72873 1.000 43.13525 294 PRO B N 1
ATOM 5122 C CA . PRO B 1 297 ? 47.34109 31.95784 43.66020 1.000 45.29780 294 PRO B CA 1
ATOM 5123 C C . PRO B 1 297 ? 46.25856 31.51939 42.67563 1.000 45.94046 294 PRO B C 1
ATOM 5124 O O . PRO B 1 297 ? 46.28432 30.38735 42.20126 1.000 52.96598 294 PRO B O 1
ATOM 5128 N N . TRP B 1 298 ? 45.33078 32.43350 42.40697 1.000 48.00628 295 TRP B N 1
ATOM 5129 C CA . TRP B 1 298 ? 44.25560 32.32601 41.42541 1.000 41.10902 295 TRP B CA 1
ATOM 5130 C C . TRP B 1 298 ? 42.99136 31.66887 41.94760 1.000 41.14804 295 TRP B C 1
ATOM 5131 O O . TRP B 1 298 ? 42.02496 31.49769 41.19550 1.000 41.75346 295 TRP B O 1
ATOM 5142 N N . SER B 1 299 ? 42.95173 31.33633 43.23120 1.000 42.59386 296 SER B N 1
ATOM 5143 C CA . SER B 1 299 ? 41.64523 31.14924 43.83744 1.000 40.41299 296 SER B CA 1
ATOM 5144 C C . SER B 1 299 ? 40.86216 32.43348 43.67778 1.000 41.71276 296 SER B C 1
ATOM 5145 O O . SER B 1 299 ? 41.43490 33.52336 43.62133 1.000 48.75009 296 SER B O 1
ATOM 5148 N N . ASP B 1 300 ? 39.54240 32.31915 43.63773 1.000 41.12336 297 ASP B N 1
ATOM 5149 C CA . ASP B 1 300 ? 38.76189 33.53994 43.52226 1.000 40.24895 297 ASP B CA 1
ATOM 5150 C C . ASP B 1 300 ? 38.88741 34.43878 44.75789 1.000 46.59676 297 ASP B C 1
ATOM 5151 O O . ASP B 1 300 ? 38.35336 35.55627 44.75128 1.000 46.34945 297 ASP B O 1
ATOM 5156 N N . THR B 1 301 ? 39.54508 33.97757 45.82405 1.000 45.36617 298 THR B N 1
ATOM 5157 C CA . THR B 1 301 ? 39.89665 34.83323 46.94966 1.000 42.85835 298 THR B CA 1
ATOM 5158 C C . THR B 1 301 ? 41.36978 35.22025 46.93143 1.000 42.51909 298 THR B C 1
ATOM 5159 O O . THR B 1 301 ? 41.89401 35.70117 47.93352 1.000 44.21929 298 THR B O 1
ATOM 5163 N N . SER B 1 302 ? 42.05011 35.01766 45.82204 1.000 41.99271 299 SER B N 1
ATOM 5164 C CA . SER B 1 302 ? 43.47954 35.25151 45.80543 1.000 46.27370 299 SER B CA 1
ATOM 5165 C C . SER B 1 302 ? 43.77588 36.70542 45.50166 1.000 54.27459 299 SER B C 1
ATOM 5166 O O . SER B 1 302 ? 42.95768 37.42623 44.92197 1.000 51.59821 299 SER B O 1
ATOM 5169 N N . GLU B 1 303 ? 44.96697 37.14232 45.91181 1.000 55.73682 300 GLU B N 1
ATOM 5170 C CA . GLU B 1 303 ? 45.42402 38.45047 45.46206 1.000 60.10410 300 GLU B CA 1
ATOM 5171 C C . GLU B 1 303 ? 45.43802 38.48294 43.93899 1.000 62.01853 300 GLU B C 1
ATOM 5172 O O . GLU B 1 303 ? 45.08382 39.49512 43.31640 1.000 61.92746 300 GLU B O 1
ATOM 5178 N N . GLU B 1 304 ? 45.81189 37.35541 43.32350 1.000 60.62588 301 GLU B N 1
ATOM 5179 C CA . GLU B 1 304 ? 45.89379 37.28382 41.86849 1.000 57.35376 301 GLU B CA 1
ATOM 5180 C C . GLU B 1 304 ? 44.52547 37.45982 41.20665 1.000 54.37775 301 GLU B C 1
ATOM 5181 O O . GLU B 1 304 ? 44.40792 38.18914 40.21862 1.000 56.20618 301 GLU B O 1
ATOM 5187 N N . TRP B 1 305 ? 43.47942 36.81146 41.72817 1.000 53.99851 302 TRP B N 1
ATOM 5188 C CA . TRP B 1 305 ? 42.14114 36.99678 41.16293 1.000 49.72713 302 TRP B CA 1
ATOM 5189 C C . TRP B 1 305 ? 41.68936 38.43857 41.32959 1.000 54.87841 302 TRP B C 1
ATOM 5190 O O . TRP B 1 305 ? 41.12720 39.04757 40.41010 1.000 50.77063 302 TRP B O 1
ATOM 5201 N N . GLN B 1 306 ? 41.90537 38.98010 42.52700 1.000 57.52512 303 GLN B N 1
ATOM 5202 C CA . GLN B 1 306 ? 41.62190 40.36385 42.87576 1.000 50.44676 303 GLN B CA 1
ATOM 5203 C C . GLN B 1 306 ? 42.71534 41.27974 42.33019 1.000 57.45664 303 GLN B C 1
ATOM 5204 O O . GLN B 1 306 ? 43.38755 41.99698 43.06462 1.000 74.01350 303 GLN B O 1
ATOM 5210 N N . LYS B 1 307 ? 42.93203 41.21974 41.03195 1.000 54.98594 304 LYS B N 1
ATOM 5211 C CA . LYS B 1 307 ? 43.90457 42.12163 40.43797 1.000 53.79939 304 LYS B CA 1
ATOM 5212 C C . LYS B 1 307 ? 43.56391 42.23492 38.97585 1.000 52.57029 304 LYS B C 1
ATOM 5213 O O . LYS B 1 307 ? 44.20664 42.97233 38.22979 1.000 57.38962 304 LYS B O 1
ATOM 5215 N N . VAL B 1 308 ? 42.54198 41.48776 38.57842 1.000 54.50155 305 VAL B N 1
ATOM 5216 C CA . VAL B 1 308 ? 42.10698 41.37137 37.19759 1.000 52.88809 305 VAL B CA 1
ATOM 5217 C C . VAL B 1 308 ? 40.60296 41.57327 37.16626 1.000 51.48786 305 VAL B C 1
ATOM 5218 O O . VAL B 1 308 ? 39.86016 40.79794 37.77526 1.000 51.68383 305 VAL B O 1
ATOM 5222 N N . SER B 1 309 ? 40.15899 42.60511 36.45575 1.000 57.09312 306 SER B N 1
ATOM 5223 C CA . SER B 1 309 ? 38.74132 42.92602 36.36809 1.000 53.98933 306 SER B CA 1
ATOM 5224 C C . SER B 1 309 ? 37.94660 41.77302 35.76524 1.000 50.71569 306 SER B C 1
ATOM 5225 O O . SER B 1 309 ? 38.46391 40.98053 34.97521 1.000 52.66381 306 SER B O 1
ATOM 5228 N N . LYS B 1 310 ? 36.67193 41.67951 36.15772 1.000 48.81458 307 LYS B N 1
ATOM 5229 C CA . LYS B 1 310 ? 35.79916 40.65817 35.58595 1.000 48.82734 307 LYS B CA 1
ATOM 5230 C C . LYS B 1 310 ? 35.73215 40.78448 34.07573 1.000 50.73167 307 LYS B C 1
ATOM 5231 O O . LYS B 1 310 ? 35.73817 39.77507 33.36441 1.000 53.33883 307 LYS B O 1
ATOM 5237 N N . SER B 1 311 ? 35.65277 42.01812 33.57177 1.000 49.53572 308 SER B N 1
ATOM 5238 C CA . SER B 1 311 ? 35.73339 42.25762 32.13326 1.000 53.60792 308 SER B CA 1
ATOM 5239 C C . SER B 1 311 ? 36.95566 41.58714 31.52326 1.000 53.65888 308 SER B C 1
ATOM 5240 O O . SER B 1 311 ? 36.88108 40.99801 30.43663 1.000 51.56877 308 SER B O 1
ATOM 5243 N N . GLU B 1 312 ? 38.09249 41.67062 32.20656 1.000 49.67784 309 GLU B N 1
ATOM 5244 C CA . GLU B 1 312 ? 39.32792 41.20720 31.60466 1.000 49.28569 309 GLU B CA 1
ATOM 5245 C C . GLU B 1 312 ? 39.49141 39.69423 31.68931 1.000 52.86644 309 GLU B C 1
ATOM 5246 O O . GLU B 1 312 ? 40.02441 39.07171 30.76112 1.000 51.95070 309 GLU B O 1
ATOM 5252 N N . ARG B 1 313 ? 39.08214 39.08488 32.80427 1.000 55.02860 310 ARG B N 1
ATOM 5253 C CA . ARG B 1 313 ? 39.09826 37.63191 32.86691 1.000 47.83085 310 ARG B CA 1
ATOM 5254 C C . ARG B 1 313 ? 38.23194 37.05429 31.77563 1.000 48.45882 310 ARG B C 1
ATOM 5255 O O . ARG B 1 313 ? 38.60814 36.07252 31.13114 1.000 54.11015 310 ARG B O 1
ATOM 5263 N N . GLU B 1 314 ? 37.05713 37.64373 31.56009 1.000 43.91223 311 GLU B N 1
ATOM 5264 C CA . GLU B 1 314 ? 36.16871 37.09148 30.55371 1.000 47.50783 311 GLU B CA 1
ATOM 5265 C C . GLU B 1 314 ? 36.82127 37.14102 29.18451 1.000 50.68540 311 GLU B C 1
ATOM 5266 O O . GLU B 1 314 ? 36.75330 36.17109 28.42293 1.000 63.61907 311 GLU B O 1
ATOM 5272 N N . LYS B 1 315 ? 37.47485 38.25332 28.86414 1.000 50.98349 312 LYS B N 1
ATOM 5273 C CA . LYS B 1 315 ? 38.17770 38.36897 27.59126 1.000 54.31931 312 LYS B CA 1
ATOM 5274 C C . LYS B 1 315 ? 39.26862 37.32240 27.49792 1.000 45.48523 312 LYS B C 1
ATOM 5275 O O . LYS B 1 315 ? 39.53254 36.78585 26.42008 1.000 53.80920 312 LYS B O 1
ATOM 5281 N N . MET B 1 316 ? 39.92183 37.03271 28.61186 1.000 44.54301 313 MET B N 1
ATOM 5282 C CA . MET B 1 316 ? 40.97048 36.02533 28.63368 1.000 50.03160 313 MET B CA 1
ATOM 5283 C C . MET B 1 316 ? 40.43032 34.59515 28.65784 1.000 50.88944 313 MET B C 1
ATOM 5284 O O . MET B 1 316 ? 41.19799 33.65160 28.43503 1.000 49.70402 313 MET B O 1
ATOM 5289 N N . GLY B 1 317 ? 39.15619 34.41278 28.99718 1.000 45.20964 314 GLY B N 1
ATOM 5290 C CA . GLY B 1 317 ? 38.58027 33.10292 29.14524 1.000 43.42769 314 GLY B CA 1
ATOM 5291 C C . GLY B 1 317 ? 38.82009 32.44905 30.48743 1.000 49.82686 314 GLY B C 1
ATOM 5292 O O . GLY B 1 317 ? 38.58718 31.24327 30.61526 1.000 50.47922 314 GLY B O 1
ATOM 5293 N N . VAL B 1 318 ? 39.28848 33.19200 31.49225 1.000 46.22514 315 VAL B N 1
ATOM 5294 C CA . VAL B 1 318 ? 39.47027 32.63514 32.82691 1.000 36.46573 315 VAL B CA 1
ATOM 5295 C C . VAL B 1 318 ? 38.16934 32.81993 33.58564 1.000 36.11832 315 VAL B C 1
ATOM 5296 O O . VAL B 1 318 ? 38.05201 33.68092 34.45976 1.000 42.20078 315 VAL B O 1
ATOM 5300 N N . THR B 1 319 ? 37.17837 32.03681 33.22112 1.000 35.04977 316 THR B N 1
ATOM 5301 C CA . THR B 1 319 ? 35.89140 31.99146 33.87926 1.000 35.49483 316 THR B CA 1
ATOM 5302 C C . THR B 1 319 ? 35.65832 30.58905 34.44878 1.000 40.94239 316 THR B C 1
ATOM 5303 O O . THR B 1 319 ? 36.46062 29.66985 34.25954 1.000 38.56824 316 THR B O 1
ATOM 5307 N N . VAL B 1 320 ? 34.54524 30.43967 35.16809 1.000 36.14125 317 VAL B N 1
ATOM 5308 C CA . VAL B 1 320 ? 34.14497 29.18731 35.78967 1.000 31.78096 317 VAL B CA 1
ATOM 5309 C C . VAL B 1 320 ? 32.63182 29.06645 35.67069 1.000 38.86424 317 VAL B C 1
ATOM 5310 O O . VAL B 1 320 ? 31.91712 30.06670 35.60508 1.000 43.58099 317 VAL B O 1
ATOM 5314 N N . GLN B 1 321 ? 32.13162 27.82974 35.66980 1.000 42.02301 318 GLN B N 1
ATOM 5315 C CA . GLN B 1 321 ? 30.68659 27.62637 35.60866 1.000 42.56636 318 GLN B CA 1
ATOM 5316 C C . GLN B 1 321 ? 30.00900 27.69038 36.97925 1.000 44.84378 318 GLN B C 1
ATOM 5317 O O . GLN B 1 321 ? 28.83802 28.08288 37.06219 1.000 42.73572 318 GLN B O 1
ATOM 5323 N N . ASP B 1 322 ? 30.70604 27.34065 38.05892 1.000 39.53347 319 ASP B N 1
ATOM 5324 C CA . ASP B 1 322 ? 30.06060 27.24949 39.36431 1.000 39.11999 319 ASP B CA 1
ATOM 5325 C C . ASP B 1 322 ? 31.13292 27.16810 40.43302 1.000 44.52692 319 ASP B C 1
ATOM 5326 O O . ASP B 1 322 ? 32.33117 27.22195 40.14217 1.000 40.68626 319 ASP B O 1
ATOM 5331 N N . ASP B 1 323 ? 30.67090 26.99970 41.68211 1.000 51.17102 320 ASP B N 1
ATOM 5332 C CA . ASP B 1 323 ? 31.52945 26.88442 42.85829 1.000 46.03685 320 ASP B CA 1
ATOM 5333 C C . ASP B 1 323 ? 32.49682 25.70802 42.77901 1.000 45.50188 320 ASP B C 1
ATOM 5334 O O . ASP B 1 323 ? 33.49666 25.68941 43.51225 1.000 40.62924 320 ASP B O 1
ATOM 5339 N N . GLY B 1 324 ? 32.22946 24.74288 41.89066 1.000 45.34317 321 GLY B N 1
ATOM 5340 C CA . GLY B 1 324 ? 33.09694 23.58273 41.74256 1.000 41.97015 321 GLY B CA 1
ATOM 5341 C C . GLY B 1 324 ? 34.40503 23.84137 41.02223 1.000 38.74032 321 GLY B C 1
ATOM 5342 O O . GLY B 1 324 ? 35.37526 23.11167 41.22039 1.000 35.13874 321 GLY B O 1
ATOM 5343 N N . GLU B 1 325 ? 34.45639 24.85228 40.16949 1.000 36.58184 322 GLU B N 1
ATOM 5344 C CA . GLU B 1 325 ? 35.65119 25.02967 39.36170 1.000 36.61603 322 GLU B CA 1
ATOM 5345 C C . GLU B 1 325 ? 36.62811 25.99021 40.02052 1.000 32.94057 322 GLU B C 1
ATOM 5346 O O . GLU B 1 325 ? 36.30347 26.66935 40.98555 1.000 36.00654 322 GLU B O 1
ATOM 5352 N N . PHE B 1 326 ? 37.86450 25.96348 39.54443 1.000 30.00960 323 PHE B N 1
ATOM 5353 C CA . PHE B 1 326 ? 38.89139 26.81649 40.10538 1.000 29.93600 323 PHE B CA 1
ATOM 5354 C C . PHE B 1 326 ? 40.10144 26.77625 39.18871 1.000 34.93050 323 PHE B C 1
ATOM 5355 O O . PHE B 1 326 ? 40.25987 25.83249 38.41916 1.000 35.66634 323 PHE B O 1
ATOM 5363 N N . TRP B 1 327 ? 40.90424 27.85075 39.22420 1.000 42.25972 324 TRP B N 1
ATOM 5364 C CA . TRP B 1 327 ? 42.05417 28.04656 38.34423 1.000 38.20247 324 TRP B CA 1
ATOM 5365 C C . TRP B 1 327 ? 43.36460 27.96020 39.10977 1.000 38.39891 324 TRP B C 1
ATOM 5366 O O . TRP B 1 327 ? 43.46499 28.44124 40.23772 1.000 43.80118 324 TRP B O 1
ATOM 5377 N N . MET B 1 328 ? 44.37324 27.37125 38.47841 1.000 38.52767 325 MET B N 1
ATOM 5378 C CA . MET B 1 328 ? 45.72317 27.31720 39.02044 1.000 43.19977 325 MET B CA 1
ATOM 5379 C C . MET B 1 328 ? 46.70649 27.50987 37.88532 1.000 41.67566 325 MET B C 1
ATOM 5380 O O . MET B 1 328 ? 46.44971 27.09901 36.75669 1.000 41.50892 325 MET B O 1
ATOM 5385 N N . THR B 1 329 ? 47.84592 28.10850 38.19150 1.000 47.73527 326 THR B N 1
ATOM 5386 C CA . THR B 1 329 ? 48.91299 28.11637 37.21060 1.000 49.18736 326 THR B CA 1
ATOM 5387 C C . THR B 1 329 ? 49.49354 26.71950 37.09996 1.000 53.79546 326 THR B C 1
ATOM 5388 O O . THR B 1 329 ? 49.50740 25.95341 38.06427 1.000 55.78508 326 THR B O 1
ATOM 5392 N N . PHE B 1 330 ? 49.95124 26.37436 35.90035 1.000 51.71658 327 PHE B N 1
ATOM 5393 C CA . PHE B 1 330 ? 50.55247 25.06242 35.73012 1.000 52.58698 327 PHE B CA 1
ATOM 5394 C C . PHE B 1 330 ? 51.72759 24.88132 36.67246 1.000 56.29498 327 PHE B C 1
ATOM 5395 O O . PHE B 1 330 ? 52.01359 23.76449 37.10364 1.000 60.62453 327 PHE B O 1
ATOM 5403 N N . GLU B 1 331 ? 52.39407 25.96834 37.04078 1.000 56.70735 328 GLU B N 1
ATOM 5404 C CA . GLU B 1 331 ? 53.45415 25.86078 38.02907 1.000 58.17198 328 GLU B CA 1
ATOM 5405 C C . GLU B 1 331 ? 52.90777 25.35928 39.35330 1.000 58.36926 328 GLU B C 1
ATOM 5406 O O . GLU B 1 331 ? 53.49534 24.47553 39.98147 1.000 60.97017 328 GLU B O 1
ATOM 5412 N N . ASP B 1 332 ? 51.76568 25.88688 39.78340 1.000 57.55152 329 ASP B N 1
ATOM 5413 C CA . ASP B 1 332 ? 51.22829 25.46605 41.07145 1.000 58.18058 329 ASP B CA 1
ATOM 5414 C C . ASP B 1 332 ? 50.71521 24.02978 41.01606 1.000 58.73029 329 ASP B C 1
ATOM 5415 O O . ASP B 1 332 ? 50.87574 23.27635 41.98324 1.000 56.44811 329 ASP B O 1
ATOM 5420 N N . VAL B 1 333 ? 50.10811 23.62203 39.89482 1.000 59.29634 330 VAL B N 1
ATOM 5421 C CA . VAL B 1 333 ? 49.64859 22.23702 39.77979 1.000 57.71483 330 VAL B CA 1
ATOM 5422 C C . VAL B 1 333 ? 50.82922 21.27081 39.88991 1.000 60.11571 330 VAL B C 1
ATOM 5423 O O . VAL B 1 333 ? 50.74461 20.23863 40.57090 1.000 58.82219 330 VAL B O 1
ATOM 5427 N N . CYS B 1 334 ? 51.95069 21.59027 39.23733 1.000 59.47381 331 CYS B N 1
ATOM 5428 C CA . CYS B 1 334 ? 53.12674 20.73612 39.35056 1.000 63.11741 331 CYS B CA 1
ATOM 5429 C C . CYS B 1 334 ? 53.72538 20.79973 40.75139 1.000 65.28612 331 CYS B C 1
ATOM 5430 O O . CYS B 1 334 ? 54.35840 19.83515 41.20701 1.000 63.31122 331 CYS B O 1
ATOM 5433 N N . ARG B 1 335 ? 53.50479 21.91366 41.45416 1.000 59.45723 332 ARG B N 1
ATOM 5434 C CA . ARG B 1 335 ? 54.04592 22.07254 42.79417 1.000 59.46394 332 ARG B CA 1
ATOM 5435 C C . ARG B 1 335 ? 53.28819 21.22041 43.80595 1.000 59.98609 332 ARG B C 1
ATOM 5436 O O . ARG B 1 335 ? 53.88910 20.71501 44.75964 1.000 63.02397 332 ARG B O 1
ATOM 5444 N N . TYR B 1 336 ? 51.99038 21.00985 43.59604 1.000 59.35606 333 TYR B N 1
ATOM 5445 C CA . TYR B 1 336 ? 51.14020 20.40833 44.61093 1.000 57.65799 333 TYR B CA 1
ATOM 5446 C C . TYR B 1 336 ? 50.53186 19.06802 44.21045 1.000 53.78105 333 TYR B C 1
ATOM 5447 O O . TYR B 1 336 ? 50.26841 18.24719 45.08549 1.000 58.48896 333 TYR B O 1
ATOM 5456 N N . PHE B 1 337 ? 50.28102 18.82085 42.93265 1.000 52.13179 334 PHE B N 1
ATOM 5457 C CA . PHE B 1 337 ? 49.75165 17.51627 42.56792 1.000 54.05885 334 PHE B CA 1
ATOM 5458 C C . PHE B 1 337 ? 50.89094 16.51304 42.38473 1.000 59.54714 334 PHE B C 1
ATOM 5459 O O . PHE B 1 337 ? 52.04991 16.88448 42.15657 1.000 61.64926 334 PHE B O 1
ATOM 5467 N N . THR B 1 338 ? 50.55032 15.22419 42.49269 1.000 53.41401 335 THR B N 1
ATOM 5468 C CA . THR B 1 338 ? 51.53735 14.15676 42.35627 1.000 53.56522 335 THR B CA 1
ATOM 5469 C C . THR B 1 338 ? 51.45779 13.43268 41.02224 1.000 57.93966 335 THR B C 1
ATOM 5470 O O . THR B 1 338 ? 52.49189 13.01363 40.49597 1.000 62.18866 335 THR B O 1
ATOM 5474 N N . ASP B 1 339 ? 50.26129 13.26207 40.45934 1.000 53.55423 336 ASP B N 1
ATOM 5475 C CA . ASP B 1 339 ? 50.11513 12.52266 39.21459 1.000 53.27047 336 ASP B CA 1
ATOM 5476 C C . ASP B 1 339 ? 49.09104 13.18817 38.31703 1.000 51.58529 336 ASP B C 1
ATOM 5477 O O . ASP B 1 339 ? 48.12783 13.79596 38.79179 1.000 48.99923 336 ASP B O 1
ATOM 5482 N N . ILE B 1 340 ? 49.30958 13.03048 37.00978 1.000 54.98747 337 ILE B N 1
ATOM 5483 C CA . ILE B 1 340 ? 48.37620 13.42779 35.96261 1.000 50.94197 337 ILE B CA 1
ATOM 5484 C C . ILE B 1 340 ? 47.90725 12.17472 35.22939 1.000 55.47780 337 ILE B C 1
ATOM 5485 O O . ILE B 1 340 ? 48.73171 11.34695 34.82447 1.000 60.22306 337 ILE B O 1
ATOM 5490 N N . ILE B 1 341 ? 46.59231 12.02774 35.06016 1.000 49.98038 338 ILE B N 1
ATOM 5491 C CA . ILE B 1 341 ? 46.02656 11.01642 34.17468 1.000 52.78627 338 ILE B CA 1
ATOM 5492 C C . ILE B 1 341 ? 45.61074 11.68998 32.87310 1.000 49.27106 338 ILE B C 1
ATOM 5493 O O . ILE B 1 341 ? 44.90046 12.69922 32.88617 1.000 45.86764 338 ILE B O 1
ATOM 5498 N N . LYS B 1 342 ? 46.03222 11.12173 31.74690 1.000 54.52055 339 LYS B N 1
ATOM 5499 C CA . LYS B 1 342 ? 45.85424 11.73836 30.43363 1.000 48.47149 339 LYS B CA 1
ATOM 5500 C C . LYS B 1 342 ? 45.22836 10.70115 29.50614 1.000 47.16892 339 LYS B C 1
ATOM 5501 O O . LYS B 1 342 ? 45.91832 9.80367 29.02005 1.000 52.28477 339 LYS B O 1
ATOM 5507 N N . CYS B 1 343 ? 43.92991 10.78900 29.28817 1.000 41.75415 340 CYS B N 1
ATOM 5508 C CA . CYS B 1 343 ? 43.20846 9.79901 28.49608 1.000 44.28072 340 CYS B CA 1
ATOM 5509 C C . CYS B 1 343 ? 42.85192 10.41768 27.14755 1.000 49.59033 340 CYS B C 1
ATOM 5510 O O . CYS B 1 343 ? 41.84985 11.12913 27.02908 1.000 47.95680 340 CYS B O 1
ATOM 5513 N N . ARG B 1 344 ? 43.67849 10.13847 26.13547 1.000 51.59410 341 ARG B N 1
ATOM 5514 C CA . ARG B 1 344 ? 43.43551 10.60434 24.77264 1.000 47.86796 341 ARG B CA 1
ATOM 5515 C C . ARG B 1 344 ? 42.22272 9.90588 24.18205 1.000 40.89457 341 ARG B C 1
ATOM 5516 O O . ARG B 1 344 ? 42.14546 8.68569 24.20917 1.000 42.05344 341 ARG B O 1
ATOM 5524 N N . VAL B 1 345 ? 41.27030 10.65983 23.65915 1.000 44.58925 342 VAL B N 1
ATOM 5525 C CA . VAL B 1 345 ? 40.10231 10.03883 23.04278 1.000 41.07759 342 VAL B CA 1
ATOM 5526 C C . VAL B 1 345 ? 40.44816 9.59541 21.62972 1.000 44.33622 342 VAL B C 1
ATOM 5527 O O . VAL B 1 345 ? 41.25573 10.23038 20.94275 1.000 45.52289 342 VAL B O 1
ATOM 5531 N N . ILE B 1 346 ? 39.85968 8.47794 21.20453 1.000 40.55758 343 ILE B N 1
ATOM 5532 C CA . ILE B 1 346 ? 39.98162 7.97758 19.84326 1.000 39.86614 343 ILE B CA 1
ATOM 5533 C C . ILE B 1 346 ? 38.59618 7.95786 19.22708 1.000 44.35345 343 ILE B C 1
ATOM 5534 O O . ILE B 1 346 ? 37.72008 7.19605 19.66519 1.000 45.27851 343 ILE B O 1
ATOM 5539 N N . LEU B 1 347 ? 38.42266 8.77449 18.18379 1.000 43.87737 344 LEU B N 1
ATOM 5540 C CA . LEU B 1 347 ? 37.11308 9.10185 17.63867 1.000 42.72174 344 LEU B CA 1
ATOM 5541 C C . LEU B 1 347 ? 36.54616 7.95394 16.83722 1.000 46.52262 344 LEU B C 1
ATOM 5542 O O . LEU B 1 347 ? 35.32408 7.77312 16.78262 1.000 47.38220 344 LEU B O 1
ATOM 5547 N N . GLU B 1 348 ? 37.42166 7.21754 16.15743 1.000 48.61497 345 GLU B N 1
ATOM 5548 C CA . GLU B 1 348 ? 36.99728 6.01216 15.45802 1.000 52.20873 345 GLU B CA 1
ATOM 5549 C C . GLU B 1 348 ? 36.21922 5.09374 16.38779 1.000 55.56576 345 GLU B C 1
ATOM 5550 O O . GLU B 1 348 ? 35.17006 4.55332 16.01132 1.000 59.14384 345 GLU B O 1
ATOM 5556 N N . ASN B 1 349 ? 36.68583 4.95451 17.63198 1.000 53.14269 346 ASN B N 1
ATOM 5557 C CA . ASN B 1 349 ? 36.00076 4.08314 18.57555 1.000 52.50955 346 ASN B CA 1
ATOM 5558 C C . ASN B 1 349 ? 34.65041 4.64320 19.00388 1.000 54.12397 346 ASN B C 1
ATOM 5559 O O . ASN B 1 349 ? 33.78679 3.87827 19.43686 1.000 55.56651 346 ASN B O 1
ATOM 5564 N N . LEU B 1 350 ? 34.44208 5.95386 18.90846 1.000 53.44021 347 LEU B N 1
ATOM 5565 C CA . LEU B 1 350 ? 33.13119 6.48386 19.27175 1.000 56.59259 347 LEU B CA 1
ATOM 5566 C C . LEU B 1 350 ? 32.10651 6.26587 18.16235 1.000 55.57957 347 LEU B C 1
ATOM 5567 O O . LEU B 1 350 ? 30.98200 5.84426 18.43217 1.000 57.82662 347 LEU B O 1
ATOM 5572 N N . TYR B 1 351 ? 32.47941 6.53439 16.90915 1.000 57.19887 348 TYR B N 1
ATOM 5573 C CA . TYR B 1 351 ? 31.53153 6.51177 15.79409 1.000 60.28461 348 TYR B CA 1
ATOM 5574 C C . TYR B 1 351 ? 30.86586 5.14493 15.60744 1.000 62.65663 348 TYR B C 1
ATOM 5575 O O . TYR B 1 351 ? 29.89123 5.04309 14.84743 1.000 57.38898 348 TYR B O 1
ATOM 5584 N N . PHE B 1 352 ? 31.43480 4.09692 16.20974 1.000 66.59700 349 PHE B N 1
ATOM 5585 C CA . PHE B 1 352 ? 30.80185 2.78228 16.47676 1.000 72.59619 349 PHE B CA 1
ATOM 5586 C C . PHE B 1 352 ? 31.89704 1.75202 16.78581 1.000 76.55279 349 PHE B C 1
ATOM 5587 O O . PHE B 1 352 ? 32.46993 1.78705 17.87716 1.000 71.89902 349 PHE B O 1
#

Radius of gyration: 28.95 Å; Cα contacts (8 Å, |Δi|>4): 1327; chains: 2; bounding box: 68×73×78 Å

Foldseek 3Di:
DAAADPPDDQVVQLVVLLVVVAADADPLQGPDCQQADDPPDDDDDWDWAFLCLLDNPAWQDPPADLFFKDFAQPGAQQLLLLSNQQSLDCLQVCQQAPPVVLQTQDPPPNSSHHQKGWGWWADPHGTYIFIHGRIATDDPSQGGGMDGPPRRHPNSVVSLSSVSVVLRHRVSCVVDGNQVSNCRRFVFHKDKDFLVVVVLLPDVVVLVVVLVVLQVQVVQVWWKKFAAAQPDPVQAQDADPQFDGHSHIWTWNDWDWFAADPPCCVPPVDGIFTKTKTFRSRDFDGGRDAFFCPYPNVVVADPVRCVVRVVDDPDRRMTMDTSSVSSVGTGMMMITRHDVVNSVD/DAADPPDDQVVQLVVLLVVVAADADPLQGPDCQQADDPPDDDDDWDWDFLCVLDNPAWQDPPAQLPWFKDFAQPGAQQLLLLSNLQSLDPLQVCQQFPPVVLQTQDPVPRSSHRQKGWGWWDDPHAIYIFIDGRIATDDPSQGGGMDTPPRRHPNSVVSLSSVSVVLRHRVSCVPDGNQVSNCGRFVFHKDKDFLVPPPLLPPVVVLVVVLVVQQVQVVLPWWKKFAAAQDDPVQAQDADPQFDGHSHIWTWNDWDWFAADPVCCVPPVDGIFTKTKTFRSRDADGGNDPFFCPHVNVVRADPVRCVVRVVDDDDRGMTMDTSSVSSVGTGMMMITRHDVVNSVD